Protein 5YJW (pdb70)

Secondary structure (DSSP, 8-state):
----TT-EE--SS-----S-EEEEE-SSHHHHHHHHHS-TTTSEEEEEES-SEEE-GGGGGGTTTTSS-GGGGEEEHHHHHTTSSS-EEEEESEEEEEETTTTEEEEE-TT--EEE-SEEEE----EE--TT-TTHHHH-EE-SSHHHHHHHHHHHHHHHHHHTTS-TT-HHHHHHTEEEEE--SHHHHHHHHHHHHIIIIIIHHH-HHHHHH-EEEEE-SSSSS-TTS-HHHHHHHHHHHHHTT-EEE-SEEEEEE-SSEEEEEEE-TTS-EEEEEEE-SEEEE---EE--HHHHHHHTTSGGGTT--SSEEB-TT-BBTT-SSEEE-GGGEESSS-S-HHHHHHHHHHHHHHHHHHTTSGGGG--TTHHHHHTTPPPP-----EEEEE-STT-EEEEEEETTEEEEEEEEHHHHHHHHHHHHHH-S-HHHHHHHHHHHHHHHHSPPP--TT-

B-factor: mean 24.72, std 12.89, range [8.3, 87.7]

Solvent-accessible surface area: 20800 Å² total; per-residue (Å²): 103,42,23,3,113,65,41,43,100,8,124,92,61,169,55,140,102,142,70,9,62,1,1,0,0,8,4,16,31,6,0,0,1,0,0,88,71,1,41,7,117,69,0,36,3,22,0,3,4,67,42,35,43,4,1,1,54,28,0,4,8,4,0,5,0,11,10,0,58,15,134,0,1,35,7,53,0,53,59,13,0,84,168,23,146,2,11,0,23,2,47,16,0,73,10,41,23,0,5,32,113,126,52,5,0,26,7,126,17,113,58,98,72,76,18,155,6,66,18,0,0,0,12,29,20,2,45,22,26,21,123,72,34,84,14,2,104,111,90,18,35,54,13,59,49,17,67,20,0,49,64,1,11,122,35,0,10,36,7,12,82,100,0,73,148,51,96,114,74,40,108,59,14,178,32,8,0,6,0,0,0,11,1,2,26,42,52,0,0,8,2,0,0,5,5,6,4,9,0,50,64,7,2,100,140,110,57,77,38,3,0,111,37,12,58,0,17,0,0,23,67,87,64,35,0,2,80,92,12,74,141,128,6,1,56,71,0,41,58,24,0,83,126,20,57,3,101,22,19,30,85,3,53,6,33,75,4,68,108,100,74,2,29,2,84,24,118,75,147,99,36,133,114,67,109,77,70,4,65,5,15,2,1,1,4,16,42,28,64,89,11,67,96,14,0,55,42,0,13,158,79,5,101,102,0,97,99,17,169,183,3,0,20,9,27,80,9,2,3,0,91,32,9,107,28,0,1,0,0,11,42,2,14,88,39,59,55,66,84,54,30,48,6,5,59,30,2,0,51,34,0,0,102,2,0,43,82,0,31,136,35,96,72,18,53,196,162,46,24,78,52,2,82,114,61,130,15,160,58,19,145,50,54,56,80,13,24,28,0,11,0,2,50,88,75,0,0,0,5,40,59,44,56,218,173,71,128,58,51,14,36,16,69,132,1,13,117,42,9,59,109,44,12,32,78,79,5,24,16,73,94,3,85,93,64,0,88,113,21,15,74,66,29,79,150,143,89,18,73,29,106,120,65,162

CATH classification: 3.50.50.100

Structure (mmCIF, N/CA/C/O backbone):
data_5YJW
#
_entry.id   5YJW
#
_cell.length_a   116.670
_cell.length_b   128.456
_cell.length_c   86.711
_cell.angle_alpha   90.00
_cell.angle_beta   90.00
_cell.angle_gamma   90.00
#
_symmetry.space_group_name_H-M   'C 2 2 21'
#
loop_
_entity.id
_entity.type
_entity.pdbx_description
1 polymer 'Rotenone-insensitive NADH-ubiquinone oxidoreductase, mitochondrial'
2 non-polymer 'FLAVIN-ADENINE DINUCLEOTIDE'
3 non-polymer 'MAGNESIUM ION'
4 non-polymer 2-{2-[2-(2-{2-[2-(2-ETHOXY-ETHOXY)-ETHOXY]-ETHOXY}-ETHOXY)-ETHOXY]-ETHOXY}-ETHANOL
5 non-polymer 'HEXAETHYLENE GLYCOL'
6 non-polymer GLYCEROL
7 non-polymer 'TETRAETHYLENE GLYCOL'
8 non-polymer DI(HYDROXYETHYL)ETHER
9 non-polymer 'TRIETHYLENE GLYCOL'
10 non-polymer '2-(N-MORPHOLINO)-ETHANESULFONIC ACID'
11 non-polymer 'STIGMATELLIN A'
12 water water
#
loop_
_atom_site.group_PDB
_atom_site.id
_atom_site.type_symbol
_atom_site.label_atom_id
_atom_site.label_alt_id
_atom_site.label_comp_id
_atom_site.label_asym_id
_atom_site.label_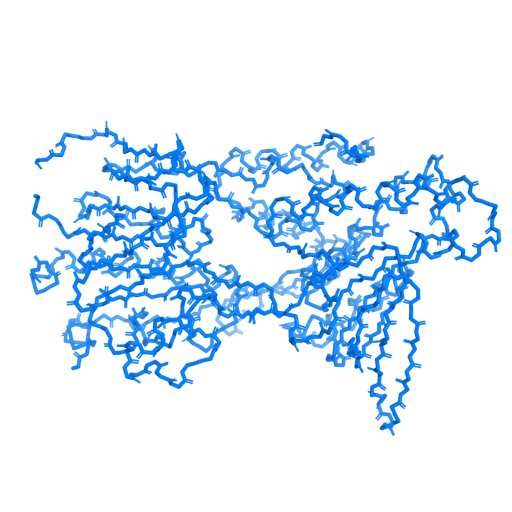entity_id
_atom_site.label_seq_id
_atom_site.pdbx_PDB_ins_code
_atom_site.Cartn_x
_atom_site.Cartn_y
_atom_site.Cartn_z
_atom_site.occupancy
_atom_site.B_iso_or_equiv
_atom_site.auth_seq_id
_atom_site.auth_comp_id
_atom_site.auth_asym_id
_atom_site.auth_atom_id
_atom_site.pdbx_PDB_model_num
ATOM 1 N N A SER A 1 4 ? -27.623 -55.897 13.675 0.50 41.84 33 SER A N 1
ATOM 2 N N B SER A 1 4 ? -27.604 -55.877 13.635 0.50 42.24 33 SER A N 1
ATOM 3 C CA A SER A 1 4 ? -26.675 -56.661 12.817 0.50 41.44 33 SER A CA 1
ATOM 4 C CA B SER A 1 4 ? -26.592 -56.533 12.761 0.50 41.90 33 SER A CA 1
ATOM 5 C C A SER A 1 4 ? -25.422 -57.035 13.603 0.50 41.24 33 SER A C 1
ATOM 6 C C B SER A 1 4 ? -25.423 -57.033 13.597 0.50 41.50 33 SER A C 1
ATOM 7 O O A SER A 1 4 ? -25.304 -56.692 14.781 0.50 42.85 33 SER A O 1
ATOM 8 O O B SER A 1 4 ? -25.372 -56.795 14.805 0.50 43.05 33 SER A O 1
ATOM 13 N N . GLY A 1 5 ? -24.493 -57.730 12.945 1.00 40.51 34 GLY A N 1
ATOM 14 C CA . GLY A 1 5 ? -23.226 -58.151 13.560 1.00 38.19 34 GLY A CA 1
ATOM 15 C C . GLY A 1 5 ? -22.089 -57.188 13.250 1.00 35.30 34 GLY A C 1
ATOM 16 O O . GLY A 1 5 ? -21.023 -57.610 12.790 1.00 37.42 34 GLY A O 1
ATOM 17 N N . ALA A 1 6 ? -22.315 -55.898 13.499 1.00 30.50 35 ALA A N 1
ATOM 18 C CA . ALA A 1 6 ? -21.296 -54.864 13.314 1.00 26.96 35 ALA A CA 1
ATOM 19 C C . ALA A 1 6 ? -20.521 -54.669 14.614 1.00 24.43 35 ALA A C 1
ATOM 20 O O . ALA A 1 6 ? -20.953 -55.109 15.682 1.00 23.85 35 ALA A O 1
ATOM 22 N N . GLY A 1 7 ? -19.375 -54.004 14.513 1.00 21.64 36 GLY A N 1
ATOM 23 C CA . GLY A 1 7 ? -18.469 -53.833 15.640 1.00 20.25 36 GLY A CA 1
ATOM 24 C C . GLY A 1 7 ? -18.954 -52.866 16.713 1.00 19.05 36 GLY A C 1
ATOM 25 O O . GLY A 1 7 ? -19.953 -52.165 16.525 1.00 17.73 36 GLY A O 1
ATOM 26 N N . PRO A 1 8 ? -18.231 -52.811 17.845 1.00 18.06 37 PRO A N 1
ATOM 27 C CA . PRO A 1 8 ? -18.666 -52.059 19.022 1.00 17.84 37 PRO A CA 1
ATOM 28 C C . PRO A 1 8 ? -18.599 -50.531 18.923 1.00 17.19 37 PRO A C 1
ATOM 29 O O . PRO A 1 8 ? -19.118 -49.866 19.811 1.00 17.75 37 PRO A O 1
ATOM 33 N N . THR A 1 9 ? -17.964 -49.978 17.886 1.00 16.33 38 THR A N 1
ATOM 34 C CA . THR A 1 9 ? -17.969 -48.526 17.663 1.00 15.85 38 THR A CA 1
ATOM 35 C C . THR A 1 9 ? -19.133 -48.074 16.772 1.00 15.26 38 THR A C 1
ATOM 36 O O . THR A 1 9 ? -19.248 -46.884 16.456 1.00 14.67 38 THR A O 1
ATOM 40 N N . SER A 1 10 ? -19.995 -49.014 16.374 1.00 14.95 39 SER A N 1
ATOM 41 C CA . SER A 1 10 ? -21.189 -48.701 15.591 1.00 15.13 39 SER A CA 1
ATOM 42 C C . SER A 1 10 ? -22.115 -47.762 16.360 1.00 15.55 39 SER A C 1
ATOM 43 O O . SER A 1 10 ? -22.110 -47.748 17.595 1.00 15.63 39 SER A O 1
ATOM 46 N N . PHE A 1 11 ? -22.882 -46.958 15.630 1.00 15.75 40 PHE A N 1
ATOM 47 C CA . PHE A 1 11 ? -23.822 -46.030 16.257 1.00 16.10 40 PHE A CA 1
ATOM 48 C C . PHE A 1 11 ? -24.949 -45.617 15.344 1.00 16.80 40 PHE A C 1
ATOM 49 O O . PHE A 1 11 ? -24.858 -45.755 14.129 1.00 15.97 40 PHE A O 1
ATOM 57 N N . LYS A 1 12 ? -26.006 -45.093 15.956 1.00 18.22 41 LYS A N 1
ATOM 58 C CA . LYS A 1 12 ? -26.981 -44.279 15.251 1.00 20.09 41 LYS A CA 1
ATOM 59 C C . LYS A 1 12 ? -27.186 -43.006 16.057 1.00 21.14 41 LYS A C 1
ATOM 60 O O . LYS A 1 12 ? -27.544 -43.076 17.233 1.00 21.02 41 LYS A O 1
ATOM 66 N N . THR A 1 13 ? -26.959 -41.855 15.426 1.00 22.48 42 THR A N 1
ATOM 67 C CA . THR A 1 13 ? -27.172 -40.569 16.086 1.00 24.48 42 THR A CA 1
ATOM 68 C C . THR A 1 13 ? -28.669 -40.290 16.164 1.00 27.20 42 THR A C 1
ATOM 69 O O . THR A 1 13 ? -29.448 -40.822 15.386 1.00 26.30 42 THR A O 1
ATOM 73 N N . MET A 1 14 ? -29.048 -39.436 17.099 1.00 31.76 43 MET A N 1
ATOM 74 C CA . MET A 1 14 ? -30.443 -39.255 17.489 1.00 36.89 43 MET A CA 1
ATOM 75 C C . MET A 1 14 ? -30.702 -37.766 17.679 1.00 38.88 43 MET A C 1
ATOM 76 O O . MET A 1 14 ? -30.969 -37.290 18.784 1.00 40.00 43 MET A O 1
ATOM 81 N N . LYS A 1 15 ? -30.584 -37.042 16.568 1.00 41.86 44 LYS A N 1
ATOM 82 C CA . LYS A 1 15 ? -30.936 -35.625 16.492 1.00 44.03 44 LYS A CA 1
ATOM 83 C C . LYS A 1 15 ? -32.447 -35.451 16.394 1.00 46.20 44 LYS A C 1
ATOM 84 O O . LYS A 1 15 ? -32.998 -34.491 16.932 1.00 46.19 44 LYS A O 1
ATOM 90 N N . VAL A 1 16 ? -33.097 -36.372 15.683 1.00 48.27 45 VAL A N 1
ATOM 91 C CA . VAL A 1 16 ? -34.549 -36.378 15.512 1.00 51.08 45 VAL A CA 1
ATOM 92 C C . VAL A 1 16 ? -35.094 -37.767 15.826 1.00 53.84 45 VAL A C 1
ATOM 93 O O . VAL A 1 16 ? -34.327 -38.715 16.024 1.00 53.85 45 VAL A O 1
ATOM 97 N N . ILE A 1 17 ? -36.420 -37.877 15.854 1.00 57.59 46 ILE A N 1
ATOM 98 C CA . ILE A 1 17 ? -37.102 -39.150 16.081 1.00 59.92 46 ILE A CA 1
ATOM 99 C C . ILE A 1 17 ? -37.487 -39.689 14.698 1.00 60.87 46 ILE A C 1
ATOM 100 O O . ILE A 1 17 ? -38.366 -39.126 14.037 1.00 61.60 46 ILE A O 1
ATOM 105 N N A ASP A 1 18 ? -36.820 -40.760 14.264 0.50 61.05 47 ASP A N 1
ATOM 106 N N B ASP A 1 18 ? -36.825 -40.763 14.269 0.50 61.85 47 ASP A N 1
ATOM 107 C CA A ASP A 1 18 ? -37.061 -41.354 12.946 0.50 61.28 47 ASP A CA 1
ATOM 108 C CA B ASP A 1 18 ? -37.059 -41.354 12.951 0.50 62.57 47 ASP A CA 1
ATOM 109 C C A ASP A 1 18 ? -38.419 -42.073 12.895 0.50 62.43 47 ASP A C 1
ATOM 110 C C B ASP A 1 18 ? -38.416 -42.078 12.893 0.50 63.19 47 ASP A C 1
ATOM 111 O O A ASP A 1 18 ? -38.672 -42.948 13.725 0.50 63.23 47 ASP A O 1
ATOM 112 O O B ASP A 1 18 ? -38.667 -42.960 13.716 0.50 63.92 47 ASP A O 1
ATOM 121 N N . PRO A 1 19 ? -39.297 -41.696 11.936 1.00 63.34 48 PRO A N 1
ATOM 122 C CA . PRO A 1 19 ? -40.611 -42.365 11.762 1.00 63.17 48 PRO A CA 1
ATOM 123 C C . PRO A 1 19 ? -40.558 -43.881 11.538 1.00 62.61 48 PRO A C 1
ATOM 124 O O . PRO A 1 19 ? -39.697 -44.365 10.807 1.00 62.38 48 PRO A O 1
ATOM 128 N N . SER A 1 22 ? -40.010 -45.229 6.478 1.00 45.66 51 SER A N 1
ATOM 129 C CA . SER A 1 22 ? -39.667 -43.849 6.146 1.00 44.18 51 SER A CA 1
ATOM 130 C C . SER A 1 22 ? -39.934 -43.530 4.678 1.00 43.43 51 SER A C 1
ATOM 131 O O . SER A 1 22 ? -40.000 -44.421 3.829 1.00 43.40 51 SER A O 1
ATOM 134 N N . ASP A 1 23 ? -40.071 -42.236 4.407 1.00 41.99 52 ASP A N 1
ATOM 135 C CA . ASP A 1 23 ? -40.338 -41.711 3.067 1.00 41.31 52 ASP A CA 1
ATOM 136 C C . ASP A 1 23 ? -39.048 -41.489 2.251 1.00 38.45 52 ASP A C 1
ATOM 137 O O . ASP A 1 23 ? -39.069 -41.499 1.016 1.00 39.62 52 ASP A O 1
ATOM 142 N N . LYS A 1 24 ? -37.929 -41.310 2.946 1.00 34.50 53 LYS A N 1
ATOM 143 C CA . LYS A 1 24 ? -36.697 -40.828 2.330 1.00 31.92 53 LYS A CA 1
ATOM 144 C C . LYS A 1 24 ? -35.876 -41.990 1.771 1.00 28.30 53 LYS A C 1
ATOM 145 O O . LYS A 1 24 ? -35.856 -43.072 2.365 1.00 27.04 53 LYS A O 1
ATOM 151 N N . PRO A 1 25 ? -35.182 -41.775 0.637 1.00 25.27 54 PRO A N 1
ATOM 152 C CA . PRO A 1 25 ? -34.305 -42.848 0.167 1.00 23.59 54 PRO A CA 1
ATOM 153 C C . PRO A 1 25 ? -33.172 -43.142 1.151 1.00 21.76 54 PRO A C 1
ATOM 154 O O . PRO A 1 25 ? -32.668 -42.235 1.814 1.00 20.35 54 PRO A O 1
ATOM 158 N N . ASN A 1 26 ? -32.820 -44.418 1.248 1.00 20.48 55 ASN A N 1
ATOM 159 C CA . ASN A 1 26 ? -31.728 -44.878 2.080 1.00 19.95 55 ASN A CA 1
ATOM 160 C C . ASN A 1 26 ? -30.431 -44.763 1.290 1.00 18.47 55 ASN A C 1
ATOM 161 O O . ASN A 1 26 ? -30.247 -45.445 0.277 1.00 17.92 55 ASN A O 1
ATOM 166 N N . VAL A 1 27 ? -29.559 -43.869 1.745 1.00 16.91 56 VAL A N 1
ATOM 167 C CA . VAL A 1 27 ? -28.262 -43.628 1.113 1.00 15.71 56 VAL A CA 1
ATOM 168 C C . VAL A 1 27 ? -27.201 -44.311 1.963 1.00 14.83 56 VAL A C 1
ATOM 169 O O . VAL A 1 27 ? -27.043 -43.986 3.137 1.00 15.00 56 VAL A O 1
ATOM 173 N N . LEU A 1 28 ? -26.494 -45.270 1.367 1.00 13.98 57 LEU A N 1
ATOM 174 C CA . LEU A 1 28 ? -25.487 -46.059 2.066 1.00 13.31 57 LEU A CA 1
ATOM 175 C C . LEU A 1 28 ? -24.116 -45.696 1.514 1.00 12.86 57 LEU A C 1
ATOM 176 O O . LEU A 1 28 ? -23.888 -45.795 0.312 1.00 12.73 57 LEU A O 1
ATOM 181 N N . ILE A 1 29 ? -23.219 -45.273 2.401 1.00 12.26 58 ILE A N 1
ATOM 182 C CA . ILE A 1 29 ? -21.863 -44.874 2.044 1.00 12.15 58 ILE A CA 1
ATOM 183 C C . ILE A 1 29 ? -20.911 -45.983 2.480 1.00 11.91 58 ILE A C 1
ATOM 184 O O . ILE A 1 29 ? -20.972 -46.421 3.625 1.00 11.83 58 ILE A O 1
ATOM 189 N N . LEU A 1 30 ? -20.031 -46.420 1.580 1.00 11.81 59 LEU A N 1
ATOM 190 C CA . LEU A 1 30 ? -18.970 -47.368 1.938 1.00 11.89 59 LEU A CA 1
ATOM 191 C C . LEU A 1 30 ? -17.662 -46.616 2.112 1.00 11.67 59 LEU A C 1
ATOM 192 O O . LEU A 1 30 ? -17.217 -45.931 1.190 1.00 11.58 59 LEU A O 1
ATOM 197 N N . GLY A 1 31 ? -17.063 -46.733 3.297 1.00 11.59 60 GLY A N 1
ATOM 198 C CA . GLY A 1 31 ? -15.809 -46.063 3.618 1.00 11.73 60 GLY A CA 1
ATOM 199 C C . GLY A 1 31 ? -15.945 -44.957 4.648 1.00 11.53 60 GLY A C 1
ATOM 200 O O . GLY A 1 31 ? -17.053 -44.512 4.955 1.00 11.33 60 GLY A O 1
ATOM 201 N N . SER A 1 32 ? -14.803 -44.549 5.202 1.00 11.73 61 SER A N 1
ATOM 202 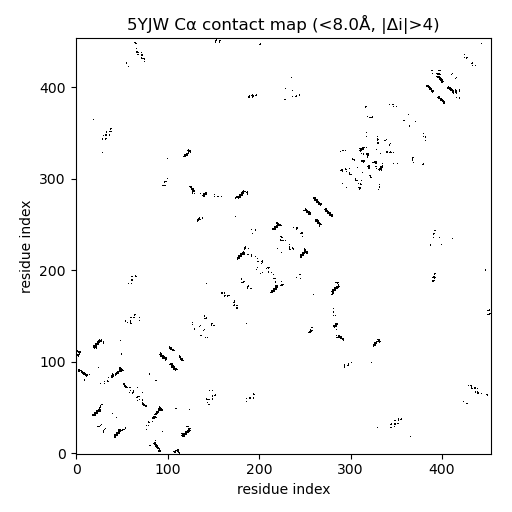C CA . SER A 1 32 ? -14.700 -43.420 6.141 1.00 11.78 61 SER A CA 1
ATOM 203 C C . SER A 1 32 ? -13.423 -42.596 5.892 1.00 11.76 61 SER A C 1
ATOM 204 O O . SER A 1 32 ? -12.756 -42.133 6.820 1.00 11.68 61 SER A O 1
ATOM 207 N N . GLY A 1 33 ? -13.122 -42.399 4.615 1.00 11.98 62 GLY A N 1
ATOM 208 C CA . GLY A 1 33 ? -11.946 -41.669 4.161 1.00 11.95 62 GLY A CA 1
ATOM 209 C C . GLY A 1 33 ? -12.327 -40.401 3.430 1.00 11.91 62 GLY A C 1
ATOM 210 O O . GLY A 1 33 ? -13.380 -39.829 3.678 1.00 11.76 62 GLY A O 1
ATOM 211 N N . TRP A 1 34 ? -11.459 -39.965 2.521 1.00 11.94 63 TRP A N 1
ATOM 212 C CA . TRP A 1 34 ? -11.654 -38.694 1.823 1.00 11.99 63 TRP A CA 1
ATOM 213 C C . TRP A 1 34 ? -13.002 -38.582 1.102 1.00 11.72 63 TRP A C 1
ATOM 214 O O . TRP A 1 34 ? -13.707 -37.587 1.262 1.00 11.64 63 TRP A O 1
ATOM 225 N N . GLY A 1 35 ? -13.366 -39.598 0.331 1.00 11.57 64 GLY A N 1
ATOM 226 C CA . GLY A 1 35 ? -14.633 -39.573 -0.404 1.00 11.52 64 GLY A CA 1
ATOM 227 C C . GLY A 1 35 ? -15.845 -39.631 0.504 1.00 11.41 64 GLY A C 1
ATOM 228 O O . GLY A 1 35 ? -16.750 -38.803 0.407 1.00 11.45 64 GLY A O 1
ATOM 229 N N . ALA A 1 36 ? -15.847 -40.604 1.406 1.00 11.23 65 ALA A N 1
ATOM 230 C CA . ALA A 1 36 ? -16.982 -40.861 2.284 1.00 11.17 65 ALA A CA 1
ATOM 231 C C . ALA A 1 36 ? -17.259 -39.709 3.239 1.00 11.46 65 ALA A C 1
ATOM 232 O O . ALA A 1 36 ? -18.417 -39.324 3.427 1.00 11.30 65 ALA A O 1
ATOM 234 N N . ILE A 1 37 ? -16.205 -39.170 3.845 1.00 11.75 66 ILE A N 1
ATOM 235 C CA . ILE A 1 37 ? -16.362 -38.125 4.856 1.00 12.32 66 ILE A CA 1
ATOM 236 C C . ILE A 1 37 ? -16.637 -36.769 4.205 1.00 12.50 66 ILE A C 1
ATOM 237 O O . ILE A 1 37 ? -17.443 -35.994 4.722 1.00 12.53 66 ILE A O 1
ATOM 242 N N . SER A 1 38 ? -15.994 -36.483 3.074 1.00 13.09 67 SER A N 1
ATOM 243 C CA . SER A 1 38 ? -16.319 -35.276 2.305 1.00 13.44 67 SER A CA 1
ATOM 244 C C . SER A 1 38 ? -17.779 -35.313 1.850 1.00 13.85 67 SER A C 1
ATOM 245 O O . SER A 1 38 ? -18.467 -34.300 1.912 1.00 13.81 67 SER A O 1
ATOM 248 N N . PHE A 1 39 ? -18.247 -36.486 1.422 1.00 13.99 68 PHE A N 1
ATOM 249 C CA . PHE A 1 39 ? -19.639 -36.671 1.037 1.00 14.49 68 PHE A CA 1
ATOM 250 C C . PHE A 1 39 ? -20.564 -36.484 2.238 1.00 14.98 68 PHE A C 1
ATOM 251 O O . PHE A 1 39 ? -21.553 -35.741 2.153 1.00 14.95 68 PHE A O 1
ATOM 259 N N . LEU A 1 40 ? -20.222 -37.127 3.355 1.00 15.21 69 LEU A N 1
ATOM 260 C CA . LEU A 1 40 ? -20.969 -36.962 4.609 1.00 15.89 69 LEU A CA 1
ATOM 261 C C . LEU A 1 40 ? -21.089 -35.495 5.026 1.00 16.78 69 LEU A C 1
ATOM 262 O O . LEU A 1 40 ? -22.153 -35.067 5.463 1.00 16.51 69 LEU A O 1
ATOM 267 N N . LYS A 1 41 ? -20.005 -34.734 4.901 1.00 17.76 70 LYS A N 1
ATOM 268 C CA . LYS A 1 41 ? -20.023 -33.315 5.277 1.00 19.43 70 LYS A CA 1
ATOM 269 C C . LYS A 1 41 ? -21.048 -32.500 4.470 1.00 19.72 70 LYS A C 1
ATOM 270 O O . LYS A 1 41 ? -21.663 -31.584 5.009 1.00 19.50 70 LYS A O 1
ATOM 276 N N . HIS A 1 42 ? -21.259 -32.871 3.208 1.00 19.76 71 HIS A N 1
ATOM 277 C CA . HIS A 1 42 ? -22.126 -32.117 2.301 1.00 20.51 71 HIS A CA 1
ATOM 278 C C . HIS A 1 42 ? -23.528 -32.703 2.085 1.00 19.55 71 HIS A C 1
ATOM 279 O O . HIS A 1 42 ? -24.417 -31.972 1.663 1.00 19.95 71 HIS A O 1
ATOM 286 N N . ILE A 1 43 ? -23.734 -33.992 2.371 1.00 18.44 72 ILE A N 1
ATOM 287 C CA . ILE A 1 43 ? -25.038 -34.641 2.144 1.00 17.90 72 ILE A CA 1
ATOM 288 C C . ILE A 1 43 ? -26.090 -34.102 3.118 1.00 17.84 72 ILE A C 1
ATOM 289 O O . ILE A 1 43 ? -25.801 -33.870 4.294 1.00 17.25 72 ILE A O 1
ATOM 294 N N . ASP A 1 44 ? -27.303 -33.885 2.613 1.00 17.55 73 ASP A N 1
ATOM 295 C CA . ASP A 1 44 ? -28.415 -33.450 3.452 1.00 18.10 73 ASP A CA 1
ATOM 296 C C . ASP A 1 44 ? -29.067 -34.669 4.111 1.00 17.79 73 ASP A C 1
ATOM 297 O O . ASP A 1 44 ? -29.792 -35.436 3.460 1.00 17.47 73 ASP A O 1
ATOM 302 N N . THR A 1 45 ? -28.825 -34.814 5.414 1.00 18.16 74 THR A N 1
ATOM 303 C CA . THR A 1 45 ? -29.324 -35.950 6.190 1.00 18.61 74 THR A CA 1
ATOM 304 C C . THR A 1 45 ? -30.804 -35.833 6.578 1.00 19.67 74 THR A C 1
ATOM 305 O O . THR A 1 45 ? -31.344 -36.752 7.183 1.00 19.44 74 THR A O 1
ATOM 309 N N . LYS A 1 46 ? -31.450 -34.712 6.247 1.00 21.09 75 LYS A N 1
ATOM 310 C CA . LYS A 1 46 ? -32.914 -34.598 6.341 1.00 22.07 75 LYS A CA 1
ATOM 311 C C . LYS A 1 46 ? -33.621 -35.019 5.051 1.00 20.90 75 LYS A C 1
ATOM 312 O O . LYS A 1 46 ? -34.761 -35.478 5.098 1.00 20.81 75 LYS A O 1
ATOM 318 N N . LYS A 1 47 ? -32.957 -34.866 3.908 1.00 19.95 76 LYS A N 1
ATOM 319 C CA . LYS A 1 47 ? -33.486 -35.363 2.635 1.00 19.61 76 LYS A CA 1
ATOM 320 C C . LYS A 1 47 ? -33.327 -36.873 2.476 1.00 18.69 76 LYS A C 1
ATOM 321 O O . LYS A 1 47 ? -34.093 -37.493 1.736 1.00 18.08 76 LYS A O 1
ATOM 327 N N . TYR A 1 48 ? -32.314 -37.447 3.132 1.00 17.64 77 TYR A N 1
ATOM 328 C CA . TYR A 1 48 ? -31.956 -38.863 2.974 1.00 17.52 77 TYR A CA 1
ATOM 329 C C . TYR A 1 48 ? -31.649 -39.509 4.316 1.00 17.16 77 TYR A C 1
ATOM 330 O O . TYR A 1 48 ? -31.177 -38.843 5.234 1.00 16.80 77 TYR A O 1
ATOM 339 N N . ASN A 1 49 ? -31.926 -40.805 4.420 1.00 17.56 78 ASN A N 1
ATOM 340 C CA . ASN A 1 49 ? -31.499 -41.599 5.570 1.00 17.99 78 ASN A CA 1
ATOM 341 C C . ASN A 1 49 ? -30.094 -42.100 5.261 1.00 16.85 78 ASN A C 1
ATOM 342 O O . ASN A 1 49 ? -29.913 -42.936 4.378 1.00 16.42 78 ASN A O 1
ATOM 347 N N . VAL A 1 50 ? -29.106 -41.561 5.968 1.00 15.82 79 VAL A N 1
ATOM 348 C CA . VAL A 1 50 ? -27.702 -41.771 5.631 1.00 15.07 79 VAL A CA 1
ATOM 349 C C . VAL A 1 50 ? -27.085 -42.806 6.575 1.00 14.53 79 VAL A C 1
ATOM 350 O O . VAL A 1 50 ? -27.145 -42.652 7.791 1.00 14.16 79 VAL A O 1
ATOM 354 N N . SER A 1 51 ? -26.518 -43.862 5.992 1.00 13.90 80 SER A N 1
ATOM 355 C CA . SER A 1 51 ? -25.748 -44.866 6.719 1.00 13.59 80 SER A CA 1
ATOM 356 C C . SER A 1 51 ? -24.340 -44.983 6.139 1.00 13.45 80 SER A C 1
ATOM 357 O O . SER A 1 51 ? -24.115 -44.677 4.969 1.00 12.84 80 SER A O 1
ATOM 360 N N . ILE A 1 52 ? -23.410 -45.434 6.977 1.00 13.28 81 ILE A N 1
ATOM 361 C CA . ILE A 1 52 ? -21.997 -45.603 6.618 1.00 13.25 81 ILE A CA 1
ATOM 362 C C . ILE A 1 52 ? -21.539 -46.992 7.053 1.00 12.75 81 ILE A C 1
ATOM 363 O O . ILE A 1 52 ? -21.801 -47.392 8.186 1.00 12.84 81 ILE A O 1
ATOM 368 N N . ILE A 1 53 ? -20.871 -47.715 6.157 1.00 12.21 82 ILE A N 1
ATOM 369 C CA . ILE A 1 53 ? -20.190 -48.970 6.482 1.00 11.93 82 ILE A CA 1
ATOM 370 C C . ILE A 1 53 ? -18.691 -48.757 6.300 1.00 11.71 82 ILE A C 1
ATOM 371 O O . ILE A 1 53 ? -18.245 -48.436 5.208 1.00 11.70 82 ILE A O 1
ATOM 376 N N . SER A 1 54 ? -17.919 -48.952 7.365 1.00 11.61 83 SER A N 1
ATOM 377 C CA . SER A 1 54 ? -16.462 -48.881 7.287 1.00 11.50 83 SER A CA 1
ATOM 378 C C . SER A 1 54 ? -15.829 -49.604 8.469 1.00 11.65 83 SER A C 1
ATOM 379 O O . SER A 1 54 ? -16.330 -49.492 9.590 1.00 11.25 83 SER A O 1
ATOM 382 N N . PRO A 1 55 ? -14.718 -50.336 8.233 1.00 11.81 84 PRO A N 1
ATOM 383 C CA . PRO A 1 55 ? -14.042 -50.972 9.364 1.00 11.86 84 PRO A CA 1
ATOM 384 C C . PRO A 1 55 ? -13.252 -49.999 10.244 1.00 11.83 84 PRO A C 1
ATOM 385 O O . PRO A 1 55 ? -12.820 -50.388 11.324 1.00 11.98 84 PRO A O 1
ATOM 389 N N . ARG A 1 56 ? -13.065 -48.759 9.782 1.00 11.65 85 ARG A N 1
ATOM 390 C CA . ARG A 1 56 ? -12.270 -47.755 10.473 1.00 11.54 85 ARG A CA 1
ATOM 391 C C . ARG A 1 56 ? -13.197 -46.669 11.022 1.00 11.58 85 ARG A C 1
ATOM 392 O O . ARG A 1 56 ? -13.854 -45.970 10.254 1.00 11.68 85 ARG A O 1
ATOM 400 N N . SER A 1 57 ? -13.234 -46.511 12.344 1.00 11.48 86 SER A N 1
ATOM 401 C CA . SER A 1 57 ? -14.194 -45.608 13.003 1.00 11.56 86 SER A CA 1
ATOM 402 C C . SER A 1 57 ? -13.772 -44.133 13.023 1.00 11.53 86 SER A C 1
ATOM 403 O O . SER A 1 57 ? -14.377 -43.327 13.738 1.00 11.75 86 SER A O 1
ATOM 406 N N . TYR A 1 58 ? -12.754 -43.781 12.241 1.00 11.41 87 TYR A N 1
ATOM 407 C CA . TYR A 1 58 ? -12.229 -42.425 12.179 1.00 11.41 87 TYR A CA 1
ATOM 408 C C . TYR A 1 58 ? -11.783 -42.066 10.760 1.00 11.25 87 TYR A C 1
ATOM 409 O O . TYR A 1 58 ? -11.515 -42.945 9.940 1.00 11.16 87 TYR A O 1
ATOM 418 N N . PHE A 1 59 ? -11.726 -40.764 10.498 1.00 11.33 88 PHE A N 1
ATOM 419 C CA . PHE A 1 59 ? -11.142 -40.206 9.286 1.00 11.28 88 PHE A CA 1
ATOM 420 C C . PHE A 1 59 ? -9.630 -40.071 9.470 1.00 11.16 88 PHE A C 1
ATOM 421 O O . PHE A 1 59 ? -9.176 -39.707 10.553 1.00 11.12 88 PHE A O 1
ATOM 429 N N . LEU A 1 60 ? -8.868 -40.353 8.415 1.00 11.05 89 LEU A N 1
ATOM 430 C CA . LEU A 1 60 ? -7.416 -40.183 8.412 1.00 11.12 89 LEU A CA 1
ATOM 431 C C . LEU A 1 60 ? -7.023 -39.076 7.437 1.00 11.22 89 LEU A C 1
ATOM 432 O O . LEU A 1 60 ? -7.313 -39.167 6.244 1.00 11.31 89 LEU A O 1
ATOM 437 N N . PHE A 1 61 ? -6.343 -38.050 7.944 1.00 11.45 90 PHE A N 1
ATOM 438 C CA . PHE A 1 61 ? -5.775 -37.011 7.093 1.00 11.83 90 PHE A CA 1
ATOM 439 C C . PHE A 1 61 ? -4.492 -37.559 6.471 1.00 11.88 90 PHE A C 1
ATOM 440 O O . PHE A 1 61 ? -3.381 -37.332 6.966 1.00 11.87 90 PHE A O 1
ATOM 448 N N . THR A 1 62 ? -4.669 -38.275 5.365 1.00 12.04 91 THR A N 1
ATOM 449 C CA . THR A 1 62 ? -3.584 -39.019 4.718 1.00 12.12 91 THR A CA 1
ATOM 450 C C . THR A 1 62 ? -2.349 -38.191 4.339 1.00 12.22 91 THR A C 1
ATOM 451 O O . THR A 1 62 ? -1.233 -38.707 4.452 1.00 11.91 91 THR A O 1
ATOM 455 N N . PRO A 1 63 ? -2.523 -36.914 3.919 1.00 12.39 92 PRO A N 1
ATOM 456 C CA . PRO A 1 63 ? -1.312 -36.177 3.513 1.00 12.62 92 PRO A CA 1
ATOM 457 C C . PRO A 1 63 ? -0.240 -35.972 4.589 1.00 12.57 92 PRO A C 1
ATOM 458 O O . PRO A 1 63 ? 0.917 -35.717 4.244 1.00 12.84 92 PRO A O 1
ATOM 462 N N . LEU A 1 64 ? -0.611 -36.082 5.864 1.00 12.48 93 LEU A N 1
ATOM 463 C CA . LEU A 1 64 ? 0.355 -36.043 6.968 1.00 12.59 93 LEU A CA 1
ATOM 464 C C . LEU A 1 64 ? 0.714 -37.410 7.573 1.00 12.44 93 LEU A C 1
ATOM 465 O O . LEU A 1 64 ? 1.477 -37.461 8.537 1.00 12.42 93 LEU A O 1
ATOM 470 N N . LEU A 1 65 ? 0.220 -38.513 7.004 1.00 12.34 94 LEU A N 1
ATOM 471 C CA . LEU A 1 65 ? 0.604 -39.840 7.492 1.00 12.27 94 LEU A CA 1
ATOM 472 C C . LEU A 1 65 ? 2.119 -40.095 7.413 1.00 12.30 94 LEU A C 1
ATOM 473 O O . LEU A 1 65 ? 2.665 -40.657 8.347 1.00 12.08 94 LEU A O 1
ATOM 478 N N . PRO A 1 66 ? 2.804 -39.668 6.323 1.00 12.53 95 PRO A N 1
ATOM 479 C CA . PRO A 1 66 ? 4.271 -39.857 6.290 1.00 12.74 95 PRO A CA 1
ATOM 480 C C . PRO A 1 66 ? 5.060 -39.152 7.407 1.00 12.97 95 PRO A C 1
ATOM 481 O O . PRO A 1 66 ? 6.191 -39.547 7.681 1.00 12.70 95 PRO A O 1
ATOM 485 N N . SER A 1 67 ? 4.476 -38.113 8.011 1.00 13.35 96 SER A N 1
ATOM 486 C CA . SER A 1 67 ? 5.050 -37.413 9.172 1.00 13.83 96 SER A CA 1
ATOM 487 C C . SER A 1 67 ? 4.886 -38.156 10.504 1.00 13.58 96 SER A C 1
ATOM 488 O O . SER A 1 67 ? 5.590 -37.850 11.468 1.00 14.10 96 SER A O 1
ATOM 491 N N . ALA A 1 68 ? 3.955 -39.105 10.567 1.00 13.27 97 ALA A N 1
ATOM 492 C CA . ALA A 1 68 ? 3.610 -39.772 11.828 1.00 12.88 97 ALA A CA 1
ATOM 493 C C . ALA A 1 68 ? 4.628 -40.784 12.349 1.00 12.59 97 ALA A C 1
ATOM 494 O O . ALA A 1 68 ? 4.830 -40.836 13.555 1.00 12.45 97 ALA A O 1
ATOM 496 N N . PRO A 1 69 ? 5.246 -41.613 11.473 1.00 12.47 98 PRO A N 1
ATOM 497 C CA . PRO A 1 69 ? 6.156 -42.637 12.014 1.00 12.54 98 PRO A CA 1
ATOM 498 C C . PRO A 1 69 ? 7.287 -42.080 12.874 1.00 12.73 98 PRO A C 1
ATOM 499 O O . PRO A 1 69 ? 7.644 -42.691 13.875 1.00 13.14 98 PRO A O 1
ATOM 503 N N . VAL A 1 70 ? 7.814 -40.919 12.492 1.00 12.84 99 VAL A N 1
ATOM 504 C CA . VAL A 1 70 ? 8.927 -40.289 13.208 1.00 12.80 99 VAL A CA 1
ATOM 505 C C . VAL A 1 70 ? 8.508 -39.238 14.252 1.00 13.05 99 VAL A C 1
ATOM 506 O O . VAL A 1 70 ? 9.371 -38.647 14.913 1.00 12.90 99 VAL A O 1
ATOM 510 N N . GLY A 1 71 ? 7.203 -39.008 14.404 1.00 12.80 100 GLY A N 1
ATOM 511 C CA . GLY A 1 71 ? 6.696 -38.073 15.400 1.00 13.14 100 GLY A CA 1
ATOM 512 C C . GLY A 1 71 ? 6.806 -36.605 15.029 1.00 13.27 100 GLY A C 1
ATOM 513 O O . GLY A 1 71 ? 6.783 -35.745 15.907 1.00 13.30 100 GLY A O 1
ATOM 514 N N . THR A 1 72 ? 6.903 -36.304 13.736 1.00 13.39 101 THR A N 1
ATOM 515 C CA . THR A 1 72 ? 6.778 -34.917 13.276 1.00 13.61 101 THR A CA 1
ATOM 516 C C . THR A 1 72 ? 5.377 -34.430 13.640 1.00 13.66 101 THR A C 1
ATOM 517 O O . THR A 1 72 ? 5.206 -33.319 14.138 1.00 13.78 101 THR A O 1
ATOM 521 N N . VAL A 1 73 ? 4.393 -35.291 13.402 1.00 13.37 102 VAL A N 1
ATOM 522 C CA . VAL A 1 73 ? 3.068 -35.181 14.025 1.00 13.78 102 VAL A CA 1
ATOM 523 C C . VAL A 1 73 ? 2.798 -36.480 14.771 1.00 13.75 102 VAL A C 1
ATOM 524 O O . VAL A 1 73 ? 3.414 -37.511 14.470 1.00 13.84 102 VAL A O 1
ATOM 528 N N . ASP A 1 74 ? 1.877 -36.425 15.729 1.00 13.41 103 ASP A N 1
ATOM 529 C CA . ASP A 1 74 ? 1.440 -37.611 16.455 1.00 13.52 103 ASP A CA 1
ATOM 530 C C . ASP A 1 74 ? 0.305 -38.288 15.677 1.00 12.79 103 ASP A C 1
ATOM 531 O O . ASP A 1 74 ? -0.440 -37.620 14.970 1.00 12.36 103 ASP A O 1
ATOM 536 N N . GLU A 1 75 ? 0.163 -39.604 15.836 1.00 12.29 104 GLU A N 1
ATOM 537 C CA . GLU A 1 75 ? -0.923 -40.349 15.185 1.00 12.03 104 GLU A CA 1
ATOM 538 C C . GLU A 1 75 ? -2.309 -39.802 15.559 1.00 11.81 104 GLU A C 1
ATOM 539 O O . GLU A 1 75 ? -3.181 -39.695 14.698 1.00 11.33 104 GLU A O 1
ATOM 545 N N . LYS A 1 76 ? -2.509 -39.445 16.832 1.00 11.77 105 LYS A N 1
ATOM 546 C CA . LYS A 1 76 ? -3.797 -38.889 17.275 1.00 11.97 105 LYS A CA 1
ATOM 547 C C . LYS A 1 76 ? -4.166 -37.587 16.562 1.00 11.83 105 LYS A C 1
ATOM 548 O O . LYS A 1 76 ? -5.352 -37.285 16.391 1.00 11.53 105 LYS A O 1
ATOM 554 N N . SER A 1 77 ? -3.146 -36.821 16.168 1.00 11.75 106 SER A N 1
ATOM 555 C CA . SER A 1 77 ? -3.333 -35.497 15.588 1.00 11.86 106 SER A CA 1
ATOM 556 C C . SER A 1 77 ? -3.962 -35.506 14.202 1.00 11.77 106 SER A C 1
ATOM 557 O O . SER A 1 77 ? -4.602 -34.532 13.822 1.00 12.13 106 SER A O 1
ATOM 560 N N . ILE A 1 78 ? -3.799 -36.600 13.462 1.00 11.70 107 ILE A N 1
ATOM 561 C CA . ILE A 1 78 ? -4.226 -36.653 12.062 1.00 11.69 107 ILE A CA 1
ATOM 562 C C . ILE A 1 78 ? -5.461 -37.526 11.850 1.00 11.72 107 ILE A C 1
ATOM 563 O O . ILE A 1 78 ? -5.861 -37.767 10.711 1.00 11.52 107 ILE A O 1
ATOM 568 N N . ILE A 1 79 ? -6.082 -37.963 12.947 1.00 11.88 108 ILE A N 1
ATOM 569 C CA . ILE A 1 79 ? -7.321 -38.723 12.886 1.00 12.31 108 ILE A CA 1
ATOM 570 C C . ILE A 1 79 ? -8.449 -37.968 13.586 1.00 12.46 108 ILE A C 1
ATOM 571 O O . ILE A 1 79 ? -8.199 -37.137 14.463 1.00 12.56 108 ILE A O 1
ATOM 576 N N . GLU A 1 80 ? -9.679 -38.263 13.178 1.00 12.41 109 GLU A N 1
ATOM 577 C CA . GLU A 1 80 ? -10.873 -37.689 13.790 1.00 12.60 109 GLU A CA 1
ATOM 578 C C . GLU A 1 80 ? -11.997 -38.732 13.743 1.00 12.37 109 GLU A C 1
ATOM 579 O O . GLU A 1 80 ? -12.374 -39.172 12.658 1.00 11.78 109 GLU A O 1
ATOM 585 N N . PRO A 1 81 ? -12.538 -39.131 14.914 1.00 12.48 110 PRO A N 1
ATOM 586 C CA . PRO A 1 81 ? -13.652 -40.092 14.934 1.00 12.68 110 PRO A CA 1
ATOM 587 C C . PRO A 1 81 ? -14.840 -39.668 14.063 1.00 12.96 110 PRO A C 1
ATOM 588 O O . PRO A 1 81 ? -15.218 -38.484 14.066 1.00 13.07 110 PRO A O 1
ATOM 592 N N . ILE A 1 82 ? -15.402 -40.629 13.333 1.00 13.40 111 ILE A N 1
ATOM 593 C CA . ILE A 1 82 ? -16.535 -40.395 12.422 1.00 14.37 111 ILE A CA 1
ATOM 594 C C . ILE A 1 82 ? -17.706 -39.770 13.166 1.00 14.03 111 ILE A C 1
ATOM 595 O O . ILE A 1 82 ? -18.385 -38.894 12.621 1.00 14.02 111 ILE A O 1
ATOM 600 N N . VAL A 1 83 ? -17.946 -40.235 14.393 1.00 13.96 112 VAL A N 1
ATOM 601 C CA . VAL A 1 83 ? -19.077 -39.745 15.192 1.00 14.38 112 VAL A CA 1
ATOM 602 C C . VAL A 1 83 ? -19.099 -38.215 15.322 1.00 14.44 112 VAL A C 1
ATOM 603 O O . VAL A 1 83 ? -20.174 -37.611 15.345 1.00 14.14 112 VAL A O 1
ATOM 607 N N . ASN A 1 84 ? -17.920 -37.597 15.369 1.00 14.54 113 ASN A N 1
ATOM 608 C CA . ASN A 1 84 ? -17.820 -36.138 15.460 1.00 14.93 113 ASN A CA 1
ATOM 609 C C . ASN A 1 84 ? -18.285 -35.423 14.199 1.00 15.22 113 ASN A C 1
ATOM 610 O O . ASN A 1 84 ? -18.896 -34.361 14.295 1.00 15.86 113 ASN A O 1
ATOM 615 N N . PHE A 1 85 ? -18.023 -35.999 13.026 1.00 15.18 114 PHE A N 1
ATOM 616 C CA . PHE A 1 85 ? -18.600 -35.477 11.783 1.00 15.39 114 PHE A CA 1
ATOM 617 C C . PHE A 1 85 ? -20.112 -35.712 11.762 1.00 16.08 114 PHE A C 1
ATOM 618 O O . PHE A 1 85 ? -20.874 -34.821 11.373 1.00 15.66 114 PHE A O 1
ATOM 626 N N . ALA A 1 86 ? -20.529 -36.909 12.176 1.00 16.54 115 ALA A N 1
ATOM 627 C CA . ALA A 1 86 ? -21.948 -37.288 12.194 1.00 17.53 115 ALA A CA 1
ATOM 628 C C . ALA A 1 86 ? -22.788 -36.366 13.071 1.00 18.60 115 ALA A C 1
ATOM 629 O O . ALA A 1 86 ? -23.884 -35.963 12.673 1.00 18.77 115 ALA A O 1
ATOM 631 N N . LEU A 1 87 ? -22.256 -36.005 14.236 1.00 19.67 116 LEU A N 1
ATOM 632 C CA . LEU A 1 87 ? -22.955 -35.112 15.175 1.00 21.69 116 LEU A CA 1
ATOM 633 C C . LEU A 1 87 ? -23.087 -33.651 14.709 1.00 22.59 116 LEU A C 1
ATOM 634 O O . LEU A 1 87 ? -23.851 -32.890 15.305 1.00 22.50 116 LEU A O 1
ATOM 639 N N . LYS A 1 88 ? -22.367 -33.262 13.656 1.00 23.11 117 LYS A N 1
ATOM 640 C CA . LYS A 1 88 ? -22.571 -31.956 13.021 1.00 24.48 117 LYS A CA 1
ATOM 641 C C . LYS A 1 88 ? -23.788 -31.942 12.084 1.00 24.08 117 LYS A C 1
ATOM 642 O O . LYS A 1 88 ? -24.223 -30.873 11.669 1.00 24.23 117 LYS A O 1
ATOM 648 N N . LYS A 1 89 ? -24.328 -33.113 11.746 1.00 23.15 118 LYS A N 1
ATOM 649 C CA . LYS A 1 89 ? -25.428 -33.217 10.788 1.00 23.26 118 LYS A CA 1
ATOM 650 C C . LYS A 1 89 ? -26.767 -32.960 11.474 1.00 24.68 118 LYS A C 1
ATOM 651 O O . LYS A 1 89 ? -26.909 -33.202 12.671 1.00 24.71 118 LYS A O 1
ATOM 657 N N . LYS A 1 90 ? -27.745 -32.482 10.708 1.00 26.44 119 LYS A N 1
ATOM 658 C CA . LYS A 1 90 ? -29.067 -32.150 11.259 1.00 28.60 119 LYS A CA 1
ATOM 659 C C . LYS A 1 90 ? -29.955 -33.384 11.436 1.00 27.84 119 LYS A C 1
ATOM 660 O O . LYS A 1 90 ? -30.753 -33.443 12.370 1.00 29.31 119 LYS A O 1
ATOM 666 N N . GLY A 1 91 ? -29.822 -34.357 10.538 1.00 26.84 120 GLY A N 1
ATOM 667 C CA . GLY A 1 91 ? -30.556 -35.616 10.633 1.00 26.31 120 GLY A CA 1
ATOM 668 C C . GLY A 1 91 ? -29.753 -36.680 11.354 1.00 25.56 120 GLY A C 1
ATOM 669 O O . GLY A 1 91 ? -28.658 -36.420 11.845 1.00 26.57 120 GLY A O 1
ATOM 670 N N . ASN A 1 92 ? -30.308 -37.884 11.409 1.00 24.81 121 ASN A N 1
ATOM 671 C CA . ASN A 1 92 ? -29.655 -39.020 12.055 1.00 24.49 121 ASN A CA 1
ATOM 672 C C . ASN A 1 92 ? -28.683 -39.707 11.099 1.00 22.80 121 ASN A C 1
ATOM 673 O O . ASN A 1 92 ? -28.935 -39.762 9.901 1.00 24.34 121 ASN A O 1
ATOM 678 N N . VAL A 1 93 ? -27.573 -40.210 11.627 1.00 19.83 122 VAL A N 1
ATOM 679 C CA . VAL A 1 93 ? -26.573 -40.915 10.824 1.00 18.51 122 VAL A CA 1
ATOM 680 C C . VAL A 1 93 ? -26.306 -42.256 11.484 1.00 17.18 122 VAL A C 1
ATOM 681 O O . VAL A 1 93 ? -26.122 -42.315 12.695 1.00 17.01 122 VAL A O 1
ATOM 685 N N . THR A 1 94 ? -26.288 -43.322 10.686 1.00 15.78 123 THR A N 1
ATOM 686 C CA . THR A 1 94 ? -25.988 -44.661 11.178 1.00 15.12 123 THR A CA 1
ATOM 687 C C . THR A 1 94 ? -24.605 -45.073 10.694 1.00 14.52 123 THR A C 1
ATOM 688 O O . THR A 1 94 ? -24.281 -44.899 9.521 1.00 13.70 123 THR A O 1
ATOM 692 N N . TYR A 1 95 ? -23.795 -45.614 11.599 1.00 13.88 124 TYR A N 1
ATOM 693 C CA . TYR A 1 95 ? -22.467 -46.115 11.257 1.00 13.78 124 TYR A CA 1
ATOM 694 C C . TYR A 1 95 ? -22.364 -47.573 11.686 1.00 13.94 124 TYR A C 1
ATOM 695 O O . TYR A 1 95 ? -22.605 -47.886 12.848 1.00 14.03 124 TYR A O 1
ATOM 704 N N . TYR A 1 96 ? -22.023 -48.449 10.739 1.00 13.98 125 TYR A N 1
ATOM 705 C CA . TYR A 1 96 ? -21.714 -49.845 11.017 1.00 14.40 125 TYR A CA 1
ATOM 706 C C . TYR A 1 96 ? -20.208 -50.039 10.941 1.00 14.75 125 TYR A C 1
ATOM 707 O O . TYR A 1 96 ? -19.603 -49.856 9.870 1.00 14.10 125 TYR A O 1
ATOM 716 N N . GLU A 1 97 ? -19.607 -50.416 12.068 1.00 15.20 126 GLU A N 1
ATOM 717 C CA . GLU A 1 97 ? -18.202 -50.785 12.094 1.00 15.87 126 GLU A CA 1
ATOM 718 C C . GLU A 1 97 ? -18.064 -52.177 11.491 1.00 15.79 126 GLU A C 1
ATOM 719 O O . GLU A 1 97 ? -18.173 -53.193 12.190 1.00 15.34 126 GLU A O 1
ATOM 725 N N . ALA A 1 98 ? -17.831 -52.212 10.187 1.00 15.82 127 ALA A N 1
ATOM 726 C CA . ALA A 1 98 ? -17.706 -53.468 9.460 1.00 16.25 127 ALA A CA 1
ATOM 727 C C . ALA A 1 98 ? -17.118 -53.194 8.090 1.00 17.20 127 ALA A C 1
ATOM 728 O O . ALA A 1 98 ? -17.085 -52.048 7.637 1.00 16.25 127 ALA A O 1
ATOM 730 N N . GLU A 1 99 ? -16.657 -54.243 7.424 1.00 18.43 128 GLU A N 1
ATOM 731 C CA . GLU A 1 99 ? -16.242 -54.101 6.034 1.00 19.61 128 GLU A CA 1
ATOM 732 C C . GLU A 1 99 ? -17.312 -54.684 5.115 1.00 18.76 128 GLU A C 1
ATOM 733 O O . GLU A 1 99 ? -17.911 -55.715 5.419 1.00 17.75 128 GLU A O 1
ATOM 739 N N . ALA A 1 100 ? -17.579 -53.984 4.017 1.00 17.89 129 ALA A N 1
ATOM 740 C CA . ALA A 1 100 ? -18.398 -54.521 2.936 1.00 17.79 129 ALA A CA 1
ATOM 741 C C . ALA A 1 100 ? -17.648 -55.680 2.305 1.00 17.67 129 ALA A C 1
ATOM 742 O O . ALA A 1 100 ? -16.519 -55.502 1.850 1.00 17.35 129 ALA A O 1
ATOM 744 N N . THR A 1 101 ? -18.253 -56.864 2.316 1.00 17.54 130 THR A N 1
ATOM 745 C CA . THR A 1 101 ? -17.650 -58.051 1.704 1.00 18.18 130 THR A CA 1
ATOM 746 C C . THR A 1 101 ? -18.253 -58.394 0.343 1.00 18.03 130 THR A C 1
ATOM 747 O O . THR A 1 101 ? -17.601 -59.043 -0.465 1.00 17.64 130 THR A O 1
ATOM 751 N N . SER A 1 102 ? -19.495 -57.977 0.105 1.00 18.28 131 SER A N 1
ATOM 752 C CA . SER A 1 102 ? -20.145 -58.180 -1.179 1.00 18.25 131 SER A CA 1
ATOM 753 C C . SER A 1 102 ? -21.193 -57.105 -1.431 1.00 18.02 131 SER A C 1
ATOM 754 O O . SER A 1 102 ? -22.088 -56.900 -0.611 1.00 18.00 131 SER A O 1
ATOM 757 N N . ILE A 1 103 ? -21.065 -56.422 -2.568 1.00 17.73 132 ILE A N 1
ATOM 758 C CA . ILE A 1 103 ? -22.083 -55.498 -3.050 1.00 17.90 132 ILE A CA 1
ATOM 759 C C . ILE A 1 103 ? -23.008 -56.306 -3.963 1.00 18.35 132 ILE A C 1
ATOM 760 O O . ILE A 1 103 ? -22.545 -56.937 -4.912 1.00 18.09 132 ILE A O 1
ATOM 765 N N . ASN A 1 104 ? -24.301 -56.294 -3.653 1.00 18.82 133 ASN A N 1
ATOM 766 C CA . ASN A 1 104 ? -25.287 -57.181 -4.288 1.00 19.29 133 ASN A CA 1
ATOM 767 C C . ASN A 1 104 ? -26.273 -56.346 -5.093 1.00 19.54 133 ASN A C 1
ATOM 768 O O . ASN A 1 104 ? -27.368 -56.049 -4.620 1.00 19.32 133 ASN A O 1
ATOM 773 N N . PRO A 1 105 ? -25.883 -55.950 -6.321 1.00 20.83 134 PRO A N 1
ATOM 774 C CA . PRO A 1 105 ? -26.700 -54.986 -7.063 1.00 21.96 134 PRO A CA 1
ATOM 775 C C . PRO A 1 105 ? -28.123 -55.454 -7.420 1.00 23.38 134 PRO A C 1
ATOM 776 O O . PRO A 1 105 ? -29.027 -54.618 -7.493 1.00 23.65 134 PRO A O 1
ATOM 780 N N A ASP A 1 106 ? -28.268 -56.768 -7.622 0.50 23.91 135 ASP A N 1
ATOM 781 N N B ASP A 1 106 ? -28.345 -56.748 -7.624 0.50 24.25 135 ASP A N 1
ATOM 782 C CA A ASP A 1 106 ? -29.540 -57.439 -7.909 0.50 24.61 135 ASP A CA 1
ATOM 783 C CA B ASP A 1 106 ? -29.684 -57.217 -8.003 0.50 25.15 135 ASP A CA 1
ATOM 784 C C A ASP A 1 106 ? -30.624 -57.191 -6.862 0.50 24.62 135 ASP A C 1
ATOM 785 C C B ASP A 1 106 ? -30.677 -57.376 -6.842 0.50 25.00 135 ASP A C 1
ATOM 786 O O A ASP A 1 106 ? -31.781 -56.950 -7.209 0.50 24.72 135 ASP A O 1
ATOM 787 O O B ASP A 1 106 ? -31.848 -57.662 -7.093 0.50 25.22 135 ASP A O 1
ATOM 796 N N . ARG A 1 107 ? -30.230 -57.219 -5.592 1.00 24.58 136 ARG A N 1
ATOM 797 C CA . ARG A 1 107 ? -31.160 -57.084 -4.452 1.00 24.51 136 ARG A CA 1
ATOM 798 C C . ARG A 1 107 ? -30.910 -55.825 -3.609 1.00 23.18 136 ARG A C 1
ATOM 799 O O . ARG A 1 107 ? -31.513 -55.661 -2.550 1.00 22.07 136 ARG A O 1
ATOM 807 N N . ASN A 1 108 ? -30.062 -54.922 -4.111 1.00 21.91 137 ASN A N 1
ATOM 808 C CA . ASN A 1 108 ? -29.797 -53.628 -3.487 1.00 21.35 137 ASN A CA 1
ATOM 809 C C . ASN A 1 108 ? -29.398 -53.735 -2.012 1.00 19.64 137 ASN A C 1
ATOM 810 O O . ASN A 1 108 ? -29.953 -53.054 -1.150 1.00 18.98 137 ASN A O 1
ATOM 815 N N . THR A 1 109 ? -28.436 -54.615 -1.743 1.00 18.69 138 THR A N 1
ATOM 816 C CA . THR A 1 109 ? -27.857 -54.763 -0.410 1.00 17.97 138 THR A CA 1
ATOM 817 C C . THR A 1 109 ? -26.344 -54.869 -0.468 1.00 17.28 138 THR A C 1
ATOM 818 O O . THR A 1 109 ? -25.764 -55.166 -1.519 1.00 17.31 138 THR A O 1
ATOM 822 N N . VAL A 1 110 ? -25.727 -54.641 0.687 1.00 16.57 139 VAL A N 1
ATOM 823 C CA . VAL A 1 110 ? -24.305 -54.858 0.889 1.00 16.29 139 VAL A CA 1
ATOM 824 C C . VAL A 1 110 ? -24.150 -55.841 2.039 1.00 16.44 139 VAL A C 1
ATOM 825 O O . VAL A 1 110 ? -24.671 -55.601 3.137 1.00 16.47 139 VAL A O 1
ATOM 829 N N . THR A 1 111 ? -23.441 -56.939 1.782 1.00 16.62 140 THR A N 1
ATOM 830 C CA . THR A 1 111 ? -23.102 -57.909 2.816 1.00 17.15 140 THR A CA 1
ATOM 831 C C . THR A 1 111 ? -21.911 -57.379 3.603 1.00 17.93 140 THR A C 1
ATOM 832 O O . THR A 1 111 ? -20.929 -56.925 3.011 1.00 17.23 140 THR A O 1
ATOM 836 N N . ILE A 1 112 ? -22.005 -57.444 4.929 1.00 18.54 141 ILE A N 1
ATOM 837 C CA . ILE A 1 112 ? -20.950 -56.962 5.813 1.00 20.38 141 ILE A CA 1
ATOM 838 C C . ILE A 1 112 ? -20.435 -58.068 6.718 1.00 22.72 141 ILE A C 1
ATOM 839 O O . ILE A 1 112 ? -21.166 -59.000 7.051 1.00 23.17 141 ILE A O 1
ATOM 844 N N . LYS A 1 113 ? -19.168 -57.955 7.095 1.00 25.43 142 LYS A N 1
ATOM 845 C CA . LYS A 1 113 ? -18.586 -58.769 8.150 1.00 28.68 142 LYS A CA 1
ATOM 846 C C . LYS A 1 113 ? -17.791 -57.852 9.057 1.00 30.62 142 LYS A C 1
ATOM 847 O O . LYS A 1 113 ? -17.177 -56.884 8.591 1.00 29.10 142 LYS A O 1
ATOM 853 N N . SER A 1 114 ? -17.820 -58.145 10.353 1.00 33.41 143 SER A N 1
ATOM 854 C CA . SER A 1 114 ? -17.001 -57.413 11.299 1.00 37.21 143 SER A CA 1
ATOM 855 C C . SER A 1 114 ? -15.905 -58.285 11.887 1.00 40.90 143 SER A C 1
ATOM 856 O O . SER A 1 114 ? -16.150 -59.326 12.499 1.00 40.19 143 SER A O 1
ATOM 859 N N . LEU A 1 115 ? -14.689 -57.854 11.586 1.00 45.88 144 LEU A N 1
ATOM 860 C CA . LEU A 1 115 ? -13.482 -58.067 12.377 1.00 49.50 144 LEU A CA 1
ATOM 861 C C . LEU A 1 115 ? -13.772 -58.219 13.889 1.00 51.88 144 LEU A C 1
ATOM 862 O O . LEU A 1 115 ? -13.313 -59.179 14.517 1.00 52.96 144 LEU A O 1
ATOM 867 N N . SER A 1 116 ? -14.539 -57.274 14.444 1.00 53.70 145 SER A N 1
ATOM 868 C CA . SER A 1 116 ? -14.879 -57.225 15.876 1.00 55.19 145 SER A CA 1
ATOM 869 C C . SER A 1 116 ? -16.385 -57.416 16.140 1.00 56.63 145 SER A C 1
ATOM 870 O O . SER A 1 116 ? -16.963 -56.713 16.972 1.00 55.43 145 SER A O 1
ATOM 873 N N . ALA A 1 117 ? -17.008 -58.377 15.456 1.00 58.46 146 ALA A N 1
ATOM 874 C CA . ALA A 1 117 ? -18.467 -58.602 15.553 1.00 59.26 146 ALA A CA 1
ATOM 875 C C . ALA A 1 117 ? -18.950 -58.870 16.980 1.00 59.35 146 ALA A C 1
ATOM 876 O O . ALA A 1 117 ? -18.248 -59.490 17.778 1.00 60.71 146 ALA A O 1
ATOM 878 N N . ALA A 1 136 ? -25.017 -60.430 7.959 1.00 31.19 165 ALA A N 1
ATOM 879 C CA . ALA A 1 136 ? -26.061 -59.428 7.757 1.00 30.73 165 ALA A CA 1
ATOM 880 C C . ALA A 1 136 ? -25.922 -58.704 6.417 1.00 29.07 165 ALA A C 1
ATOM 881 O O . ALA A 1 136 ? -24.807 -58.557 5.890 1.00 26.96 165 ALA A O 1
ATOM 883 N N . GLU A 1 137 ? -27.064 -58.273 5.876 1.00 27.12 166 GLU A N 1
ATOM 884 C CA . GLU A 1 137 ? -27.113 -57.494 4.637 1.00 25.98 166 GLU A CA 1
ATOM 885 C C . GLU A 1 137 ? -27.799 -56.156 4.887 1.00 24.08 166 GLU A C 1
ATOM 886 O O . GLU A 1 137 ? -28.909 -56.116 5.422 1.00 23.64 166 GLU A O 1
ATOM 892 N N . ILE A 1 138 ? -27.135 -55.071 4.488 1.00 22.08 167 ILE A N 1
ATOM 893 C CA . ILE A 1 138 ? -27.636 -53.713 4.689 1.00 20.85 167 ILE A CA 1
ATOM 894 C C . ILE A 1 138 ? -28.255 -53.224 3.388 1.00 20.68 167 ILE A C 1
ATOM 895 O O . ILE A 1 138 ? -27.575 -53.171 2.363 1.00 19.35 167 ILE A O 1
ATOM 900 N N . LYS A 1 139 ? -29.536 -52.862 3.444 1.00 20.81 168 LYS A N 1
ATOM 901 C CA . LYS A 1 139 ? -30.288 -52.427 2.267 1.00 21.48 168 LYS A CA 1
ATOM 902 C C . LYS A 1 139 ? -29.966 -50.990 1.908 1.00 19.70 168 LYS A C 1
ATOM 903 O O . LYS A 1 139 ? -29.674 -50.184 2.785 1.00 19.46 168 LYS A O 1
ATOM 909 N N . TYR A 1 140 ? -30.050 -50.669 0.620 1.00 18.34 169 TYR A N 1
ATOM 910 C CA . TYR A 1 140 ? -29.904 -49.286 0.155 1.00 17.40 169 TYR A CA 1
ATOM 911 C C . TYR A 1 140 ? -30.837 -48.993 -1.004 1.00 17.30 169 TYR A C 1
ATOM 912 O O . TYR A 1 140 ? -31.245 -49.895 -1.727 1.00 16.94 169 TYR A O 1
ATOM 921 N N . ASP A 1 141 ? -31.149 -47.715 -1.169 1.00 17.37 170 ASP A N 1
ATOM 922 C CA . ASP A 1 141 ? -31.767 -47.200 -2.385 1.00 17.53 170 ASP A CA 1
ATOM 923 C C . ASP A 1 141 ? -30.703 -46.574 -3.282 1.00 17.37 170 ASP A C 1
ATOM 924 O O . ASP A 1 141 ? -30.773 -46.719 -4.496 1.00 17.53 170 ASP A O 1
ATOM 929 N N . TYR A 1 142 ? -29.732 -45.883 -2.675 1.00 16.98 171 TYR A N 1
ATOM 930 C CA . TYR A 1 142 ? -28.533 -45.399 -3.361 1.00 16.94 171 TYR A CA 1
ATOM 931 C C . TYR A 1 142 ? -27.285 -45.853 -2.603 1.00 15.97 171 TYR A C 1
ATOM 932 O O . TYR A 1 142 ? -27.256 -45.806 -1.375 1.00 16.15 171 TYR A O 1
ATOM 941 N N . LEU A 1 143 ? -26.277 -46.316 -3.343 1.00 15.02 172 LEU A N 1
ATOM 942 C CA . LEU A 1 143 ? -24.998 -46.729 -2.772 1.00 14.42 172 LEU A CA 1
ATOM 943 C C . LEU A 1 143 ? -23.900 -45.783 -3.254 1.00 14.03 172 LEU A C 1
ATOM 944 O O . LEU A 1 143 ? -23.783 -45.527 -4.454 1.00 13.76 172 LEU A O 1
ATOM 949 N N . ILE A 1 144 ? -23.098 -45.286 -2.313 1.00 13.65 173 ILE A N 1
ATOM 950 C CA . ILE A 1 144 ? -21.952 -44.434 -2.614 1.00 13.68 173 ILE A CA 1
ATOM 951 C C . ILE A 1 144 ? -20.698 -45.206 -2.206 1.00 13.02 173 ILE A C 1
ATOM 952 O O . ILE A 1 144 ? -20.360 -45.254 -1.028 1.00 12.53 173 ILE A O 1
ATOM 957 N N . SER A 1 145 ? -20.015 -45.817 -3.171 1.00 12.72 174 SER A N 1
ATOM 958 C CA . SER A 1 145 ? -18.833 -46.623 -2.856 1.00 12.60 174 SER A CA 1
ATOM 959 C C . SER A 1 145 ? -17.584 -45.746 -2.780 1.00 12.36 174 SER A C 1
ATOM 960 O O . SER A 1 145 ? -17.215 -45.101 -3.761 1.00 12.36 174 SER A O 1
ATOM 963 N N . ALA A 1 146 ? -16.937 -45.736 -1.617 1.00 12.13 175 ALA A N 1
ATOM 964 C CA . ALA A 1 146 ? -15.697 -44.983 -1.424 1.00 12.19 175 ALA A CA 1
ATOM 965 C C . ALA A 1 146 ? -14.728 -45.733 -0.499 1.00 12.18 175 ALA A C 1
ATOM 966 O O . ALA A 1 146 ? -14.210 -45.175 0.484 1.00 11.80 175 ALA A O 1
ATOM 968 N N . VAL A 1 147 ? -14.506 -47.009 -0.818 1.00 12.24 176 VAL A N 1
ATOM 969 C CA . VAL A 1 147 ? -13.633 -47.891 -0.028 1.00 12.60 176 VAL A CA 1
ATOM 970 C C . VAL A 1 147 ? -12.140 -47.706 -0.329 1.00 12.92 176 VAL A C 1
ATOM 971 O O . VAL A 1 147 ? -11.294 -48.320 0.316 1.00 12.77 176 VAL A O 1
ATOM 975 N N . GLY A 1 148 ? -11.827 -46.894 -1.332 1.00 13.39 177 GLY A N 1
ATOM 976 C CA . GLY A 1 148 ? -10.452 -46.583 -1.690 1.00 14.03 177 GLY A CA 1
ATOM 977 C C . GLY A 1 148 ? -9.816 -47.757 -2.406 1.00 14.68 177 GLY A C 1
ATOM 978 O O . GLY A 1 148 ? -10.507 -48.610 -2.950 1.00 14.59 177 GLY A O 1
ATOM 979 N N . ALA A 1 149 ? -8.494 -47.806 -2.368 1.00 15.62 178 ALA A N 1
ATOM 980 C CA . ALA A 1 149 ? -7.706 -48.836 -3.023 1.00 16.27 178 ALA A CA 1
ATOM 981 C C . ALA A 1 149 ? -6.667 -49.309 -2.025 1.00 17.17 178 ALA A C 1
ATOM 982 O O . ALA A 1 149 ? -6.423 -48.645 -1.012 1.00 17.04 178 ALA A O 1
ATOM 984 N N . GLU A 1 150 ? -6.057 -50.450 -2.313 1.00 17.99 179 GLU A N 1
ATOM 985 C CA . GLU A 1 150 ? -5.000 -50.988 -1.459 1.00 19.54 179 GLU A CA 1
ATOM 986 C C . GLU A 1 150 ? -3.643 -50.847 -2.150 1.00 19.00 179 GLU A C 1
ATOM 987 O O . GLU A 1 150 ? -3.591 -50.660 -3.366 1.00 18.46 179 GLU A O 1
ATOM 993 N N . PRO A 1 151 ? -2.537 -50.905 -1.375 1.00 18.81 180 PRO A N 1
ATOM 994 C CA . PRO A 1 151 ? -1.213 -50.888 -2.000 1.00 18.83 180 PRO A CA 1
ATOM 995 C C . PRO A 1 151 ? -1.029 -52.062 -2.968 1.00 18.65 180 PRO A C 1
ATOM 996 O O . PRO A 1 151 ? -1.531 -53.147 -2.713 1.00 18.35 180 PRO A O 1
ATOM 1000 N N . ASN A 1 152 ? -0.347 -51.817 -4.079 1.00 18.98 181 ASN A N 1
ATOM 1001 C CA . ASN A 1 152 ? -0.114 -52.834 -5.092 1.00 19.32 181 ASN A CA 1
ATOM 1002 C C . ASN A 1 152 ? 1.332 -53.296 -4.994 1.00 19.22 181 ASN A C 1
ATOM 1003 O O . ASN A 1 152 ? 2.249 -52.481 -5.113 1.00 18.88 181 ASN A O 1
ATOM 1008 N N . THR A 1 153 ? 1.521 -54.594 -4.760 1.00 18.86 182 THR A N 1
ATOM 1009 C CA . THR A 1 153 ? 2.849 -55.208 -4.720 1.00 19.47 182 THR A CA 1
ATOM 1010 C C . THR A 1 153 ? 3.292 -55.706 -6.096 1.00 20.02 182 THR A C 1
ATOM 1011 O O . THR A 1 153 ? 4.446 -56.119 -6.251 1.00 20.09 182 THR A O 1
ATOM 1015 N N . PHE A 1 154 ? 2.371 -55.698 -7.067 1.00 20.43 183 PHE A N 1
ATOM 1016 C CA . PHE A 1 154 ? 2.620 -56.165 -8.438 1.00 21.61 183 PHE A CA 1
ATOM 1017 C C . PHE A 1 154 ? 3.087 -57.625 -8.499 1.00 21.47 183 PHE A C 1
ATOM 1018 O O . PHE A 1 154 ? 3.825 -58.005 -9.406 1.00 22.72 183 PHE A O 1
ATOM 1026 N N . GLY A 1 155 ? 2.653 -58.435 -7.535 1.00 21.08 184 GLY A N 1
ATOM 1027 C CA . GLY A 1 155 ? 3.087 -59.828 -7.420 1.00 21.08 184 GLY A CA 1
ATOM 1028 C C . GLY A 1 155 ? 4.565 -60.046 -7.130 1.00 20.51 184 GLY A C 1
ATOM 1029 O O . GLY A 1 155 ? 5.061 -61.169 -7.260 1.00 21.39 184 GLY A O 1
ATOM 1030 N N . ILE A 1 156 ? 5.271 -58.998 -6.711 1.00 19.59 185 ILE A N 1
ATOM 1031 C CA . ILE A 1 156 ? 6.705 -59.089 -6.476 1.00 19.09 185 ILE A CA 1
ATOM 1032 C C . ILE A 1 156 ? 6.913 -59.902 -5.199 1.00 18.81 185 ILE A C 1
ATOM 1033 O O . ILE A 1 156 ? 6.337 -59.563 -4.163 1.00 18.39 185 ILE A O 1
ATOM 1038 N N . PRO A 1 157 ? 7.705 -60.990 -5.275 1.00 18.40 186 PRO A N 1
ATOM 1039 C CA . PRO A 1 157 ? 7.823 -61.828 -4.083 1.00 18.14 186 PRO A CA 1
ATOM 1040 C C . PRO A 1 157 ? 8.462 -61.122 -2.886 1.00 17.57 186 PRO A C 1
ATOM 1041 O O . PRO A 1 157 ? 9.387 -60.311 -3.052 1.00 16.57 186 PRO A O 1
ATOM 1045 N N . GLY A 1 158 ? 7.935 -61.422 -1.699 1.00 17.07 187 GLY A N 1
ATOM 1046 C CA . GLY A 1 158 ? 8.491 -60.956 -0.438 1.00 17.14 187 GLY A CA 1
ATOM 1047 C C . GLY A 1 158 ? 8.014 -59.612 0.087 1.00 17.40 187 GLY A C 1
ATOM 1048 O O . GLY A 1 158 ? 8.323 -59.268 1.231 1.00 16.81 187 GLY A O 1
ATOM 1049 N N . VAL A 1 159 ? 7.256 -58.857 -0.713 1.00 18.09 188 VAL A N 1
ATOM 1050 C CA . VAL A 1 159 ? 6.826 -57.510 -0.300 1.00 18.81 188 VAL A CA 1
ATOM 1051 C C . VAL A 1 159 ? 5.939 -57.585 0.944 1.00 19.52 188 VAL A C 1
ATOM 1052 O O . VAL A 1 159 ? 6.190 -56.879 1.914 1.00 19.60 188 VAL A O 1
ATOM 1056 N N . THR A 1 160 ? 4.933 -58.458 0.924 1.00 20.94 189 THR A N 1
ATOM 1057 C CA . THR A 1 160 ? 4.030 -58.619 2.076 1.00 22.05 189 THR A CA 1
ATOM 1058 C C . THR A 1 160 ? 4.662 -59.340 3.271 1.00 21.84 189 THR A C 1
ATOM 1059 O O . THR A 1 160 ? 4.238 -59.125 4.408 1.00 22.22 189 THR A O 1
ATOM 1063 N N . ASP A 1 161 ? 5.661 -60.187 3.022 1.00 21.31 190 ASP A N 1
ATOM 1064 C CA . ASP A 1 161 ? 6.387 -60.860 4.107 1.00 21.54 190 ASP A CA 1
ATOM 1065 C C . ASP A 1 161 ? 7.304 -59.921 4.889 1.00 20.45 190 ASP A C 1
ATOM 1066 O O . ASP A 1 161 ? 7.403 -60.029 6.111 1.00 20.32 190 ASP A O 1
ATOM 1071 N N . TYR A 1 162 ? 7.998 -59.032 4.180 1.00 19.36 191 TYR A N 1
ATOM 1072 C CA . TYR A 1 162 ? 9.087 -58.256 4.769 1.00 18.95 191 TYR A CA 1
ATOM 1073 C C . TYR A 1 162 ? 8.932 -56.739 4.714 1.00 18.70 191 TYR A C 1
ATOM 1074 O O . TYR A 1 162 ? 9.661 -56.038 5.415 1.00 19.14 191 TYR A O 1
ATOM 1083 N N . GLY A 1 163 ? 8.019 -56.232 3.888 1.00 18.43 192 GLY A N 1
ATOM 1084 C CA . GLY A 1 163 ? 7.832 -54.791 3.719 1.00 18.50 192 GLY A CA 1
ATOM 1085 C C . GLY A 1 163 ? 6.737 -54.214 4.595 1.00 18.03 192 GLY A C 1
ATOM 1086 O O . GLY A 1 163 ? 5.905 -54.943 5.130 1.00 17.68 192 GLY A O 1
ATOM 1087 N N . HIS A 1 164 ? 6.756 -52.895 4.743 1.00 17.59 193 HIS A N 1
ATOM 1088 C CA . HIS A 1 164 ? 5.691 -52.165 5.415 1.00 17.80 193 HIS A CA 1
ATOM 1089 C C . HIS A 1 164 ? 5.022 -51.265 4.411 1.00 16.79 193 HIS A C 1
ATOM 1090 O O . HIS A 1 164 ? 5.700 -50.532 3.698 1.00 16.36 193 HIS A O 1
ATOM 1097 N N . PHE A 1 165 ? 3.697 -51.310 4.360 1.00 16.37 194 PHE A N 1
ATOM 1098 C CA . PHE A 1 165 ? 2.926 -50.310 3.632 1.00 16.43 194 PHE A CA 1
ATOM 1099 C C . PHE A 1 165 ? 2.893 -49.011 4.443 1.00 15.80 194 PHE A C 1
ATOM 1100 O O . PHE A 1 165 ? 3.269 -48.992 5.618 1.00 14.90 194 PHE A O 1
ATOM 1108 N N . LEU A 1 166 ? 2.479 -47.926 3.801 1.00 15.12 195 LEU A N 1
ATOM 1109 C CA . LEU A 1 166 ? 2.293 -46.640 4.476 1.00 15.04 195 LEU A CA 1
ATOM 1110 C C . LEU A 1 166 ? 0.958 -46.058 4.023 1.00 14.94 195 LEU A C 1
ATOM 1111 O O . LEU A 1 166 ? 0.878 -45.206 3.148 1.00 15.38 195 LEU A O 1
ATOM 1116 N N . LYS A 1 167 ? -0.087 -46.534 4.678 1.00 14.86 196 LYS A N 1
ATOM 1117 C CA . LYS A 1 167 ? -1.467 -46.409 4.217 1.00 14.95 196 LYS A CA 1
ATOM 1118 C C . LYS A 1 167 ? -2.437 -46.092 5.363 1.00 14.45 196 LYS A C 1
ATOM 1119 O O . LYS A 1 167 ? -3.359 -45.299 5.187 1.00 14.26 196 LYS A O 1
ATOM 1125 N N . GLU A 1 168 ? -2.218 -46.695 6.531 1.00 13.97 197 GLU A N 1
ATOM 1126 C CA . GLU A 1 168 ? -3.112 -46.600 7.675 1.00 13.92 197 GLU A CA 1
ATOM 1127 C C . GLU A 1 168 ? -2.276 -46.347 8.919 1.00 13.03 197 GLU A C 1
ATOM 1128 O O . GLU A 1 168 ? -1.067 -46.565 8.915 1.00 13.06 197 GLU A O 1
ATOM 1134 N N . ILE A 1 169 ? -2.933 -45.901 9.983 1.00 12.42 198 ILE A N 1
ATOM 1135 C CA . ILE A 1 169 ? -2.273 -45.602 11.259 1.00 12.30 198 ILE A CA 1
ATOM 1136 C C . ILE A 1 169 ? -1.437 -46.773 11.796 1.00 12.03 198 ILE A C 1
ATOM 1137 O O . ILE A 1 169 ? -0.299 -46.554 12.215 1.00 11.97 198 ILE A O 1
ATOM 1142 N N . PRO A 1 170 ? -1.972 -48.009 11.770 1.00 11.78 199 PRO A N 1
ATOM 1143 C CA . PRO A 1 170 ? -1.135 -49.117 12.247 1.00 11.85 199 PRO A CA 1
ATOM 1144 C C . PRO A 1 170 ? 0.205 -49.257 11.515 1.00 12.00 199 PRO A C 1
ATOM 1145 O O . PRO A 1 170 ? 1.191 -49.654 12.130 1.00 12.08 199 PRO A O 1
ATOM 1149 N N . ASN A 1 171 ? 0.244 -48.921 10.226 1.00 12.39 200 ASN A N 1
ATOM 1150 C CA . ASN A 1 171 ? 1.504 -48.932 9.479 1.00 12.68 200 ASN A CA 1
ATOM 1151 C C . ASN A 1 171 ? 2.529 -47.940 10.040 1.00 12.61 200 ASN A C 1
ATOM 1152 O O . ASN A 1 171 ? 3.717 -48.244 10.086 1.00 12.09 200 ASN A O 1
ATOM 1157 N N . SER A 1 172 ? 2.066 -46.762 10.458 1.00 12.81 201 SER A N 1
ATOM 1158 C CA . SER A 1 172 ? 2.938 -45.774 11.101 1.00 13.29 201 SER A CA 1
ATOM 1159 C C . SER A 1 172 ? 3.587 -46.343 12.361 1.00 13.24 201 SER A C 1
ATOM 1160 O O . SER A 1 172 ? 4.791 -46.200 12.565 1.00 12.93 201 SER A O 1
ATOM 1163 N N . LEU A 1 173 ? 2.779 -47.011 13.178 1.00 13.81 202 LEU A N 1
ATOM 1164 C CA . LEU A 1 173 ? 3.252 -47.625 14.422 1.00 14.36 202 LEU A CA 1
ATOM 1165 C C . LEU A 1 173 ? 4.243 -48.754 14.125 1.00 14.51 202 LEU A C 1
ATOM 1166 O O . LEU A 1 173 ? 5.282 -48.866 14.780 1.00 13.86 202 LEU A O 1
ATOM 1171 N N . GLU A 1 174 ? 3.916 -49.575 13.128 1.00 14.89 203 GLU A N 1
ATOM 1172 C CA . GLU A 1 174 ? 4.780 -50.687 12.705 1.00 15.44 203 GLU A CA 1
ATOM 1173 C C . GLU A 1 174 ? 6.151 -50.213 12.196 1.00 14.29 203 GLU A C 1
ATOM 1174 O O . GLU A 1 174 ? 7.178 -50.815 12.514 1.00 13.90 203 GLU A O 1
ATOM 1180 N N . ILE A 1 175 ? 6.158 -49.140 11.406 1.00 13.30 204 ILE A N 1
ATOM 1181 C CA . ILE A 1 175 ? 7.408 -48.577 10.868 1.00 12.85 204 ILE A CA 1
ATOM 1182 C C . ILE A 1 175 ? 8.299 -48.053 12.002 1.00 12.60 204 ILE A C 1
ATOM 1183 O O . ILE A 1 175 ? 9.504 -48.330 12.034 1.00 12.24 204 ILE A O 1
ATOM 1188 N N . ARG A 1 176 ? 7.706 -47.315 12.934 1.00 12.58 205 ARG A N 1
ATOM 1189 C CA . ARG A 1 176 ? 8.442 -46.837 14.108 1.00 12.88 205 ARG A CA 1
ATOM 1190 C C . ARG A 1 176 ? 9.012 -48.001 14.929 1.00 13.44 205 ARG A C 1
ATOM 1191 O O . ARG A 1 176 ? 10.168 -47.954 15.342 1.00 13.27 205 ARG A O 1
ATOM 1199 N N . ARG A 1 177 ? 8.200 -49.025 15.170 1.00 14.39 206 ARG A N 1
ATOM 1200 C CA . ARG A 1 177 ? 8.659 -50.199 15.924 1.00 15.76 206 ARG A CA 1
ATOM 1201 C C . ARG A 1 177 ? 9.831 -50.898 15.239 1.00 15.19 206 ARG A C 1
ATOM 1202 O O . ARG A 1 177 ? 10.808 -51.284 15.894 1.00 14.57 206 ARG A O 1
ATOM 1210 N N . THR A 1 178 ? 9.722 -51.050 13.922 1.00 14.69 207 THR A N 1
ATOM 1211 C CA . THR A 1 178 ? 10.767 -51.697 13.130 1.00 14.43 207 THR A CA 1
ATOM 1212 C C . THR A 1 178 ? 12.062 -50.885 13.133 1.00 14.05 207 THR A C 1
ATOM 1213 O O . THR A 1 178 ? 13.132 -51.423 13.431 1.00 13.73 207 THR A O 1
ATOM 1217 N N . PHE A 1 179 ? 11.974 -49.598 12.813 1.00 13.57 208 PHE A N 1
ATOM 1218 C CA . PHE A 1 179 ? 13.180 -48.779 12.746 1.00 13.81 208 PHE A CA 1
ATOM 1219 C C . PHE A 1 179 ? 13.817 -48.595 14.128 1.00 13.51 208 PHE A C 1
ATOM 1220 O O . PHE A 1 179 ? 15.046 -48.677 14.252 1.00 13.40 208 PHE A O 1
ATOM 1228 N N . ALA A 1 180 ? 12.996 -48.387 15.161 1.00 13.18 209 ALA A N 1
ATOM 1229 C CA . ALA A 1 180 ? 13.511 -48.304 16.532 1.00 13.20 209 ALA A CA 1
ATOM 1230 C C . ALA A 1 180 ? 14.257 -49.578 16.927 1.00 13.31 209 ALA A C 1
ATOM 1231 O O . ALA A 1 180 ? 15.355 -49.496 17.476 1.00 13.63 209 ALA A O 1
ATOM 1233 N N . ALA A 1 181 ? 13.665 -50.739 16.638 1.00 13.29 210 ALA A N 1
ATOM 1234 C CA . ALA A 1 181 ? 14.303 -52.028 16.942 1.00 13.43 210 ALA A CA 1
ATOM 1235 C C . ALA A 1 181 ? 15.620 -52.202 16.180 1.00 13.74 210 ALA A C 1
ATOM 1236 O O . ALA A 1 181 ? 16.595 -52.680 16.748 1.00 13.73 210 ALA A O 1
ATOM 1238 N N . ASN A 1 182 ? 15.643 -51.797 14.907 1.00 14.18 211 ASN A N 1
ATOM 1239 C CA . ASN A 1 182 ? 16.869 -51.849 14.093 1.00 14.60 211 ASN A CA 1
ATOM 1240 C C . ASN A 1 182 ? 17.998 -50.949 14.614 1.00 14.83 211 ASN A C 1
ATOM 1241 O O . ASN A 1 182 ? 19.172 -51.362 14.636 1.00 14.39 211 ASN A O 1
ATOM 1246 N N . LEU A 1 183 ? 17.647 -49.726 15.008 1.00 14.95 212 LEU A N 1
ATOM 1247 C CA . LEU A 1 183 ? 18.604 -48.812 15.630 1.00 15.64 212 LEU A CA 1
ATOM 1248 C C . LEU A 1 183 ? 19.185 -49.405 16.919 1.00 15.99 212 LEU A C 1
ATOM 1249 O O . LEU A 1 183 ? 20.392 -49.315 17.160 1.00 16.01 212 LEU A O 1
ATOM 1254 N N . GLU A 1 184 ? 18.316 -50.000 17.734 1.00 16.57 213 GLU A N 1
ATOM 1255 C CA . GLU A 1 184 ? 18.723 -50.689 18.966 1.00 17.41 213 GLU A CA 1
ATOM 1256 C C . GLU A 1 184 ? 19.700 -51.833 18.712 1.00 18.06 213 GLU A C 1
ATOM 1257 O O . GLU A 1 184 ? 20.691 -51.969 19.431 1.00 17.85 213 GLU A O 1
ATOM 1263 N N . LYS A 1 185 ? 19.414 -52.652 17.699 1.00 18.77 214 LYS A N 1
ATOM 1264 C CA . LYS A 1 185 ? 20.288 -53.780 17.349 1.00 19.85 214 LYS A CA 1
ATOM 1265 C C . LYS A 1 185 ? 21.615 -53.303 16.749 1.00 19.39 214 LYS A C 1
ATOM 1266 O O . LYS A 1 185 ? 22.678 -53.784 17.142 1.00 18.82 214 LYS A O 1
ATOM 1272 N N . ALA A 1 186 ? 21.544 -52.356 15.811 1.00 19.35 215 ALA A N 1
ATOM 1273 C CA . ALA A 1 186 ? 22.740 -51.771 15.193 1.00 19.38 215 ALA A CA 1
ATOM 1274 C C . ALA A 1 186 ? 23.689 -51.160 16.227 1.00 19.85 215 ALA A C 1
ATOM 1275 O O . ALA A 1 186 ? 24.910 -51.281 16.107 1.00 19.23 215 ALA A O 1
ATOM 1277 N N . ASN A 1 187 ? 23.118 -50.533 17.255 1.00 20.11 216 ASN A N 1
ATOM 1278 C CA . ASN A 1 187 ? 23.900 -49.903 18.319 1.00 20.97 216 ASN A CA 1
ATOM 1279 C C . ASN A 1 187 ? 24.751 -50.881 19.161 1.00 22.13 216 ASN A C 1
ATOM 1280 O O . ASN A 1 187 ? 25.683 -50.459 19.841 1.00 22.40 216 ASN A O 1
ATOM 1285 N N . LEU A 1 188 ? 24.427 -52.172 19.122 1.00 23.70 217 LEU A N 1
ATOM 1286 C CA . LEU A 1 188 ? 25.197 -53.195 19.839 1.00 25.34 217 LEU A CA 1
ATOM 1287 C C . LEU A 1 188 ? 26.357 -53.779 19.023 1.00 26.62 217 LEU A C 1
ATOM 1288 O O . LEU A 1 188 ? 27.173 -54.528 19.563 1.00 27.06 217 LEU A O 1
ATOM 1293 N N . LEU A 1 189 ? 26.432 -53.435 17.740 1.00 27.05 218 LEU A N 1
ATOM 1294 C CA . LEU A 1 189 ? 27.457 -53.955 16.844 1.00 28.24 218 LEU A CA 1
ATOM 1295 C C . LEU A 1 189 ? 28.577 -52.925 16.641 1.00 29.37 218 LEU A C 1
ATOM 1296 O O . LEU A 1 189 ? 28.334 -51.720 16.740 1.00 28.18 218 LEU A O 1
ATOM 1301 N N . PRO A 1 190 ? 29.816 -53.394 16.376 1.00 32.03 219 PRO A N 1
ATOM 1302 C CA . PRO A 1 190 ? 30.925 -52.455 16.151 1.00 33.64 219 PRO A CA 1
ATOM 1303 C C . PRO A 1 190 ? 30.814 -51.662 14.842 1.00 35.90 219 PRO A C 1
ATOM 1304 O O . PRO A 1 190 ? 30.200 -52.132 13.882 1.00 35.02 219 PRO A O 1
ATOM 1308 N N . LYS A 1 191 ? 31.442 -50.485 14.833 1.00 39.90 220 LYS A N 1
ATOM 1309 C CA . LYS A 1 191 ? 31.325 -49.470 13.762 1.00 43.72 220 LYS A CA 1
ATOM 1310 C C . LYS A 1 191 ? 31.435 -49.998 12.321 1.00 45.16 220 LYS A C 1
ATOM 1311 O O . LYS A 1 191 ? 30.729 -49.516 11.428 1.00 47.33 220 LYS A O 1
ATOM 1317 N N . GLY A 1 192 ? 32.317 -50.974 12.102 1.00 45.39 221 GLY A N 1
ATOM 1318 C CA . GLY A 1 192 ? 32.560 -51.534 10.764 1.00 45.44 221 GLY A CA 1
ATOM 1319 C C . GLY A 1 192 ? 31.781 -52.786 10.374 1.00 44.42 221 GLY A C 1
ATOM 1320 O O . GLY A 1 192 ? 32.024 -53.346 9.301 1.00 45.45 221 GLY A O 1
ATOM 1321 N N . ASP A 1 193 ? 30.851 -53.229 11.222 1.00 41.91 222 ASP A N 1
ATOM 1322 C CA . ASP A 1 193 ? 30.107 -54.471 10.983 1.00 40.08 222 ASP A CA 1
ATOM 1323 C C . ASP A 1 193 ? 29.120 -54.255 9.823 1.00 37.68 222 ASP A C 1
ATOM 1324 O O . ASP A 1 193 ? 28.355 -53.289 9.849 1.00 35.72 222 ASP A O 1
ATOM 1329 N N . PRO A 1 194 ? 29.147 -55.133 8.793 1.00 35.42 223 PRO A N 1
ATOM 1330 C CA . PRO A 1 194 ? 28.169 -54.985 7.701 1.00 33.44 223 PRO A CA 1
ATOM 1331 C C . PRO A 1 194 ? 26.708 -55.215 8.123 1.00 30.42 223 PRO A C 1
ATOM 1332 O O . PRO A 1 194 ? 25.801 -54.692 7.477 1.00 29.46 223 PRO A O 1
ATOM 1336 N N . GLU A 1 195 ? 26.487 -55.990 9.183 1.00 27.82 224 GLU A N 1
ATOM 1337 C CA . GLU A 1 195 ? 25.151 -56.154 9.749 1.00 26.84 224 GLU A CA 1
ATOM 1338 C C . GLU A 1 195 ? 24.645 -54.843 10.368 1.00 24.98 224 GLU A C 1
ATOM 1339 O O . GLU A 1 195 ? 23.464 -54.520 10.247 1.00 22.93 224 GLU A O 1
ATOM 1345 N N . ARG A 1 196 ? 25.540 -54.094 11.012 1.00 23.60 225 ARG A N 1
ATOM 1346 C CA . ARG A 1 196 ? 25.214 -52.757 11.527 1.00 23.40 225 ARG A CA 1
ATOM 1347 C C . ARG A 1 196 ? 24.757 -51.838 10.394 1.00 22.87 225 ARG A C 1
ATOM 1348 O O . ARG A 1 196 ? 23.713 -51.192 10.506 1.00 21.55 225 ARG A O 1
ATOM 1356 N N A ARG A 1 197 ? 25.535 -51.801 9.313 0.50 22.70 226 ARG A N 1
ATOM 1357 N N B ARG A 1 197 ? 25.537 -51.795 9.314 0.50 22.79 226 ARG A N 1
ATOM 1358 C CA A ARG A 1 197 ? 25.207 -51.002 8.131 0.50 22.85 226 ARG A CA 1
ATOM 1359 C CA B ARG A 1 197 ? 25.200 -51.002 8.129 0.50 22.95 226 ARG A CA 1
ATOM 1360 C C A ARG A 1 197 ? 23.853 -51.394 7.524 0.50 21.98 226 ARG A C 1
ATOM 1361 C C B ARG A 1 197 ? 23.844 -51.394 7.534 0.50 22.02 226 ARG A C 1
ATOM 1362 O O A ARG A 1 197 ? 23.046 -50.526 7.189 0.50 21.68 226 ARG A O 1
ATOM 1363 O O B ARG A 1 197 ? 23.029 -50.527 7.215 0.50 21.70 226 ARG A O 1
ATOM 1378 N N . ARG A 1 198 ? 23.607 -52.698 7.406 1.00 21.14 227 ARG A N 1
ATOM 1379 C CA . ARG A 1 198 ? 22.332 -53.213 6.894 1.00 20.42 227 ARG A CA 1
ATOM 1380 C C . ARG A 1 198 ? 21.134 -52.793 7.745 1.00 19.28 227 ARG A C 1
ATOM 1381 O O . ARG A 1 198 ? 20.126 -52.332 7.213 1.00 18.17 227 ARG A O 1
ATOM 1389 N N . LEU A 1 199 ? 21.253 -52.969 9.059 1.00 18.67 228 LEU A N 1
ATOM 1390 C CA . LEU A 1 199 ? 20.188 -52.589 9.994 1.00 17.79 228 LEU A CA 1
ATOM 1391 C C . LEU A 1 199 ? 19.853 -51.097 9.938 1.00 17.23 228 LEU A C 1
ATOM 1392 O O . LEU A 1 199 ? 18.721 -50.716 10.203 1.00 17.05 228 LEU A O 1
ATOM 1397 N N . LEU A 1 200 ? 20.837 -50.268 9.602 1.00 16.53 229 LEU A N 1
ATOM 1398 C CA . LEU A 1 200 ? 20.650 -48.823 9.465 1.00 16.16 229 LEU A CA 1
ATOM 1399 C C . LEU A 1 200 ? 20.278 -48.377 8.040 1.00 16.10 229 LEU A C 1
ATOM 1400 O O . LEU A 1 200 ? 20.225 -47.176 7.760 1.00 15.97 229 LEU A O 1
ATOM 1405 N N . SER A 1 201 ? 19.992 -49.330 7.152 1.00 15.69 230 SER A N 1
ATOM 1406 C CA . SER A 1 201 ? 19.586 -49.027 5.781 1.00 15.84 230 SER A CA 1
ATOM 1407 C C . SER A 1 201 ? 18.060 -49.037 5.679 1.00 15.43 230 SER A C 1
ATOM 1408 O O . SER A 1 201 ? 17.408 -49.996 6.111 1.00 15.28 230 SER A O 1
ATOM 1411 N N . ILE A 1 202 ? 17.503 -47.964 5.122 1.00 14.94 231 ILE A N 1
ATOM 1412 C CA . ILE A 1 202 ? 16.070 -47.863 4.853 1.00 15.15 231 ILE A CA 1
ATOM 1413 C C . ILE A 1 202 ? 15.881 -47.807 3.341 1.00 14.95 231 ILE A C 1
ATOM 1414 O O . ILE A 1 202 ? 16.591 -47.071 2.660 1.00 14.80 231 ILE A O 1
ATOM 1419 N N . VAL A 1 203 ? 14.934 -48.585 2.823 1.00 14.42 232 VAL A N 1
ATOM 1420 C CA . VAL A 1 203 ? 14.552 -48.494 1.416 1.00 14.45 232 VAL A CA 1
ATOM 1421 C C . VAL A 1 203 ? 13.083 -48.103 1.323 1.00 14.13 232 VAL A C 1
ATOM 1422 O O . VAL A 1 203 ? 12.224 -48.783 1.882 1.00 13.55 232 VAL A O 1
ATOM 1426 N N . VAL A 1 204 ? 12.810 -47.004 0.617 1.00 14.08 233 VAL A N 1
ATOM 1427 C CA . VAL A 1 204 ? 11.454 -46.565 0.324 1.00 14.39 233 VAL A CA 1
ATOM 1428 C C . VAL A 1 204 ? 11.201 -46.779 -1.165 1.00 14.84 233 VAL A C 1
ATOM 1429 O O . VAL A 1 204 ? 11.947 -46.260 -1.996 1.00 14.77 233 VAL A O 1
ATOM 1433 N N . VAL A 1 205 ? 10.165 -47.544 -1.498 1.00 15.04 234 VAL A N 1
ATOM 1434 C CA . VAL A 1 205 ? 9.808 -47.804 -2.889 1.00 15.42 234 VAL A CA 1
ATOM 1435 C C . VAL A 1 205 ? 8.608 -46.937 -3.237 1.00 15.61 234 VAL A C 1
ATOM 1436 O O . VAL A 1 205 ? 7.558 -47.033 -2.596 1.00 15.81 234 VAL A O 1
ATOM 1440 N N . GLY A 1 206 ? 8.781 -46.091 -4.250 1.00 15.95 235 GLY A N 1
ATOM 1441 C CA . GLY A 1 206 ? 7.738 -45.191 -4.730 1.00 16.33 235 GLY A CA 1
ATOM 1442 C C . GLY A 1 206 ? 8.234 -43.761 -4.714 1.00 16.78 235 GLY A C 1
ATOM 1443 O O . GLY A 1 206 ? 8.588 -43.239 -3.660 1.00 17.11 235 GLY A O 1
ATOM 1444 N N . GLY A 1 207 ? 8.254 -43.125 -5.882 1.00 16.91 236 GLY A N 1
ATOM 1445 C CA . GLY A 1 207 ? 8.754 -41.762 -6.034 1.00 16.88 236 GLY A CA 1
ATOM 1446 C C . GLY A 1 207 ? 7.665 -40.717 -6.147 1.00 17.11 236 GLY A C 1
ATOM 1447 O O . GLY A 1 207 ? 7.931 -39.597 -6.586 1.00 17.40 236 GLY A O 1
ATOM 1448 N N . GLY A 1 208 ? 6.435 -41.079 -5.774 1.00 17.69 237 GLY A N 1
ATOM 1449 C CA . GLY A 1 208 ? 5.349 -40.116 -5.633 1.00 17.73 237 GLY A CA 1
ATOM 1450 C C . GLY A 1 208 ? 5.475 -39.386 -4.307 1.00 17.77 237 GLY A C 1
ATOM 1451 O O . GLY A 1 208 ? 6.437 -39.613 -3.564 1.00 17.77 237 GLY A O 1
ATOM 1452 N N . PRO A 1 209 ? 4.508 -38.504 -3.992 1.00 17.59 238 PRO A N 1
ATOM 1453 C CA . PRO A 1 209 ? 4.544 -37.745 -2.737 1.00 17.50 238 PRO A CA 1
ATOM 1454 C C . PRO A 1 209 ? 4.684 -38.594 -1.467 1.00 16.91 238 PRO A C 1
ATOM 1455 O O . PRO A 1 209 ? 5.481 -38.261 -0.602 1.00 16.76 238 PRO A O 1
ATOM 1459 N N . THR A 1 210 ? 3.946 -39.693 -1.370 1.00 16.28 239 THR A N 1
ATOM 1460 C CA . THR A 1 210 ? 4.030 -40.560 -0.186 1.00 16.12 239 THR A CA 1
ATOM 1461 C C . THR A 1 210 ? 5.445 -41.080 0.087 1.00 15.37 239 THR A C 1
ATOM 1462 O O . THR A 1 210 ? 5.950 -40.949 1.206 1.00 15.55 239 THR A O 1
ATOM 1466 N N . GLY A 1 211 ? 6.067 -41.676 -0.927 1.00 14.85 240 GLY A N 1
ATOM 1467 C CA . GLY A 1 211 ? 7.420 -42.216 -0.791 1.00 14.72 240 GLY A CA 1
ATOM 1468 C C . GLY A 1 211 ? 8.468 -41.137 -0.570 1.00 14.45 240 GLY A C 1
ATOM 1469 O O . GLY A 1 211 ? 9.350 -41.284 0.286 1.00 14.12 240 GLY A O 1
ATOM 1470 N N . VAL A 1 212 ? 8.364 -40.045 -1.326 1.00 14.10 241 VAL A N 1
ATOM 1471 C CA . VAL A 1 212 ? 9.278 -38.904 -1.163 1.00 14.15 241 VAL A CA 1
ATOM 1472 C C . VAL A 1 212 ? 9.183 -38.331 0.259 1.00 14.25 241 VAL A C 1
ATOM 1473 O O . VAL A 1 212 ? 10.200 -38.105 0.913 1.00 13.76 241 VAL A O 1
ATOM 1477 N N . GLU A 1 213 ? 7.958 -38.111 0.723 1.00 14.64 242 GLU A N 1
ATOM 1478 C CA . GLU A 1 213 ? 7.731 -37.560 2.059 1.00 14.98 242 GLU A CA 1
ATOM 1479 C C . GLU A 1 213 ? 8.131 -38.529 3.164 1.00 14.22 242 GLU A C 1
ATOM 1480 O O . GLU A 1 213 ? 8.676 -38.110 4.182 1.00 14.04 242 GLU A O 1
ATOM 1486 N N . ALA A 1 214 ? 7.883 -39.820 2.959 1.00 13.68 243 ALA A N 1
ATOM 1487 C CA . ALA A 1 214 ? 8.367 -40.844 3.889 1.00 13.31 243 ALA A CA 1
ATOM 1488 C C . ALA A 1 214 ? 9.893 -40.773 4.041 1.00 13.12 243 ALA A C 1
ATOM 1489 O O . ALA A 1 214 ? 10.409 -40.745 5.159 1.00 12.95 243 ALA A O 1
ATOM 1491 N N . ALA A 1 215 ? 10.596 -40.723 2.908 1.00 12.70 244 ALA A N 1
ATOM 1492 C CA . ALA A 1 215 ? 12.061 -40.627 2.879 1.00 12.49 244 ALA A CA 1
ATOM 1493 C C . ALA A 1 215 ? 12.565 -39.352 3.559 1.00 12.28 244 ALA A C 1
ATOM 1494 O O . ALA A 1 215 ? 13.481 -39.394 4.392 1.00 11.99 244 ALA A O 1
ATOM 1496 N N . GLY A 1 216 ? 11.956 -38.228 3.200 1.00 12.31 245 GLY A N 1
ATOM 1497 C CA . GLY A 1 216 ? 12.319 -36.925 3.750 1.00 12.53 245 GLY A CA 1
ATOM 1498 C C . GLY A 1 216 ? 12.098 -36.814 5.249 1.00 12.59 245 GLY A C 1
ATOM 1499 O O . GLY A 1 216 ? 12.931 -36.247 5.958 1.00 12.25 245 GLY A O 1
ATOM 1500 N N . GLU A 1 217 ? 10.975 -37.351 5.730 1.00 12.90 246 GLU A N 1
ATOM 1501 C CA . GLU A 1 217 ? 10.658 -37.323 7.167 1.00 13.03 246 GLU A CA 1
ATOM 1502 C C . GLU A 1 217 ? 11.640 -38.193 7.948 1.00 12.84 246 GLU A C 1
ATOM 1503 O O . GLU A 1 217 ? 12.125 -37.795 9.009 1.00 12.17 246 GLU A O 1
ATOM 1509 N N . LEU A 1 218 ? 11.937 -39.378 7.422 1.00 13.13 247 LEU A N 1
ATOM 1510 C CA . LEU A 1 218 ? 12.961 -40.238 8.027 1.00 13.47 247 LEU A CA 1
ATOM 1511 C C . LEU A 1 218 ? 14.342 -39.577 8.044 1.00 13.42 247 LEU A C 1
ATOM 1512 O O . LEU A 1 218 ? 15.036 -39.641 9.067 1.00 13.34 247 LEU A O 1
ATOM 1517 N N A GLN A 1 219 ? 14.728 -38.938 6.944 0.50 13.53 248 GLN A N 1
ATOM 1518 N N B GLN A 1 219 ? 14.719 -38.945 6.925 0.50 13.45 248 GLN A N 1
ATOM 1519 C CA A GLN A 1 219 ? 16.002 -38.217 6.888 0.50 13.74 248 GLN A CA 1
ATOM 1520 C CA B GLN A 1 219 ? 15.958 -38.141 6.821 0.50 13.60 248 GLN A CA 1
ATOM 1521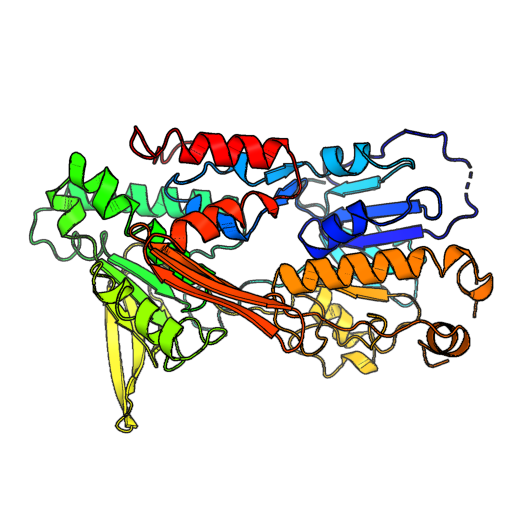 C C A GLN A 1 219 ? 16.041 -37.048 7.890 0.50 13.72 248 GLN A C 1
ATOM 1522 C C B GLN A 1 219 ? 16.020 -37.072 7.903 0.50 13.62 248 GLN A C 1
ATOM 1523 O O A GLN A 1 219 ? 17.086 -36.795 8.500 0.50 13.66 248 GLN A O 1
ATOM 1524 O O B GLN A 1 219 ? 17.048 -36.908 8.571 0.50 13.52 248 GLN A O 1
ATOM 1535 N N . ASP A 1 220 ? 14.906 -36.358 8.065 1.00 13.72 249 ASP A N 1
ATOM 1536 C CA . ASP A 1 220 ? 14.773 -35.297 9.081 1.00 13.85 249 ASP A CA 1
ATOM 1537 C C . ASP A 1 220 ? 14.987 -35.829 10.497 1.00 14.09 249 ASP A C 1
ATOM 1538 O O . ASP A 1 220 ? 15.760 -35.253 11.271 1.00 13.54 249 ASP A O 1
ATOM 1543 N N . TYR A 1 221 ? 14.312 -36.928 10.825 1.00 14.05 250 TYR A N 1
ATOM 1544 C CA . TYR A 1 221 ? 14.488 -37.545 12.130 1.00 14.73 250 TYR A CA 1
ATOM 1545 C C . TYR A 1 221 ? 15.956 -37.902 12.401 1.00 14.74 250 TYR A C 1
ATOM 1546 O O . TYR A 1 221 ? 16.501 -37.571 13.461 1.00 14.21 250 TYR A O 1
ATOM 1555 N N . VAL A 1 222 ? 16.576 -38.571 11.436 1.00 14.95 251 VAL A N 1
ATOM 1556 C CA . VAL A 1 222 ? 17.951 -39.042 11.579 1.00 15.46 251 VAL A CA 1
ATOM 1557 C C . VAL A 1 222 ? 18.937 -37.872 11.717 1.00 16.04 251 VAL A C 1
ATOM 1558 O O . VAL A 1 222 ? 19.782 -37.879 12.615 1.00 15.45 251 VAL A O 1
ATOM 1562 N N . HIS A 1 223 ? 18.809 -36.869 10.851 1.00 17.15 252 HIS A N 1
ATOM 1563 C CA . HIS A 1 223 ? 19.769 -35.756 10.826 1.00 18.46 252 HIS A CA 1
ATOM 1564 C C . HIS A 1 223 ? 19.487 -34.630 11.804 1.00 18.88 252 HIS A C 1
ATOM 1565 O O . HIS A 1 223 ? 20.416 -33.919 12.166 1.00 19.47 252 HIS A O 1
ATOM 1572 N N . GLN A 1 224 ? 18.239 -34.457 12.239 1.00 19.19 253 GLN A N 1
ATOM 1573 C CA . GLN A 1 224 ? 17.919 -33.393 13.196 1.00 19.84 253 GLN A CA 1
ATOM 1574 C C . GLN A 1 224 ? 17.912 -33.863 14.647 1.00 19.60 253 GLN A C 1
ATOM 1575 O O . G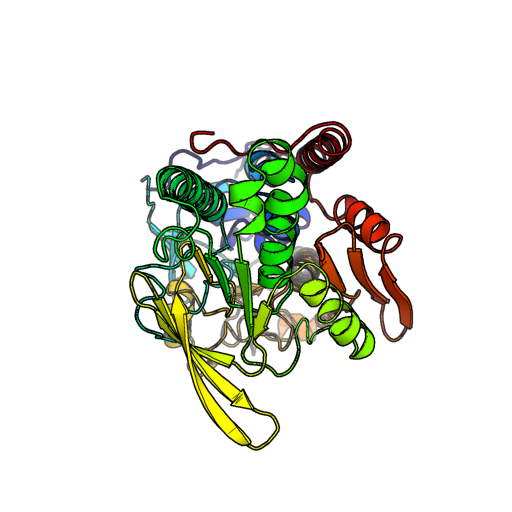LN A 1 224 ? 18.382 -33.143 15.523 1.00 20.24 253 GLN A O 1
ATOM 1581 N N . ASP A 1 225 ? 17.366 -35.052 14.900 1.00 19.21 254 ASP A N 1
ATOM 1582 C CA . ASP A 1 225 ? 17.155 -35.539 16.263 1.00 18.96 254 ASP A CA 1
ATOM 1583 C C . ASP A 1 225 ? 18.130 -36.642 16.660 1.00 18.84 254 ASP A C 1
ATOM 1584 O O . ASP A 1 225 ? 18.870 -36.486 17.636 1.00 18.82 254 ASP A O 1
ATOM 1589 N N . LEU A 1 226 ? 18.136 -37.746 15.916 1.00 18.62 255 LEU A N 1
ATOM 1590 C CA . LEU A 1 226 ? 18.982 -38.906 16.250 1.00 19.00 255 LEU A CA 1
ATOM 1591 C C . LEU A 1 226 ? 20.452 -38.515 16.372 1.00 19.80 255 LEU A C 1
ATOM 1592 O O . LEU A 1 226 ? 21.139 -38.935 17.314 1.00 18.78 255 LEU A O 1
ATOM 1597 N N . ARG A 1 227 ? 20.914 -37.716 15.409 1.00 21.18 256 ARG A N 1
ATOM 1598 C CA . ARG A 1 227 ? 22.280 -37.168 15.379 1.00 23.12 256 ARG A CA 1
ATOM 1599 C C . ARG A 1 227 ? 22.698 -36.451 16.666 1.00 22.62 256 ARG A C 1
ATOM 1600 O O . ARG A 1 227 ? 23.867 -36.510 17.051 1.00 22.04 256 ARG A O 1
ATOM 1608 N N . LYS A 1 228 ? 21.758 -35.767 17.313 1.00 23.04 257 LYS A N 1
ATOM 1609 C CA . LYS A 1 228 ? 22.057 -35.027 18.541 1.00 24.15 257 LYS A CA 1
ATOM 1610 C C . LYS A 1 228 ? 22.368 -35.895 19.755 1.00 24.09 257 LYS A C 1
ATOM 1611 O O . LYS A 1 228 ? 23.031 -35.419 20.667 1.00 23.83 257 LYS A O 1
ATOM 1617 N N . PHE A 1 229 ? 21.907 -37.148 19.775 1.00 23.63 258 PHE A N 1
ATOM 1618 C CA . PHE A 1 229 ? 22.234 -38.065 20.885 1.00 24.20 258 PHE A CA 1
ATOM 1619 C C . PHE A 1 229 ? 22.879 -39.408 20.490 1.00 24.04 258 PHE A C 1
ATOM 1620 O O . PHE A 1 229 ? 23.500 -40.044 21.339 1.00 25.86 258 PHE A O 1
ATOM 1628 N N . LEU A 1 230 ? 22.761 -39.835 19.231 1.00 22.63 259 LEU A N 1
ATOM 1629 C CA . LEU A 1 230 ? 23.465 -41.026 18.736 1.00 22.27 259 LEU A CA 1
ATOM 1630 C C . LEU A 1 230 ? 24.135 -40.708 17.393 1.00 22.19 259 LEU A C 1
ATOM 1631 O O . LEU A 1 230 ? 23.774 -41.286 16.362 1.00 21.73 259 LEU A O 1
ATOM 1636 N N . PRO A 1 231 ? 25.120 -39.786 17.402 1.00 22.32 260 PRO A N 1
ATOM 1637 C CA . PRO A 1 231 ? 25.719 -39.314 16.149 1.00 22.65 260 PRO A CA 1
ATOM 1638 C C . PRO A 1 231 ? 26.384 -40.397 15.299 1.00 23.42 260 PRO A C 1
ATOM 1639 O O . PRO A 1 231 ? 26.275 -40.347 14.074 1.00 23.28 260 PRO A O 1
ATOM 1643 N N . ALA A 1 232 ? 27.051 -41.361 15.938 1.00 24.78 261 ALA A N 1
ATOM 1644 C CA . ALA A 1 232 ? 27.720 -42.457 15.218 1.00 25.85 261 ALA A CA 1
ATOM 1645 C C . ALA A 1 232 ? 26.723 -43.356 14.478 1.00 26.08 261 ALA A C 1
ATOM 1646 O O . ALA A 1 232 ? 26.965 -43.743 13.330 1.00 27.08 261 ALA A O 1
ATOM 1648 N N . LEU A 1 233 ? 25.605 -43.680 15.125 1.00 25.59 262 LEU A N 1
ATOM 1649 C CA . LEU A 1 233 ? 24.502 -44.379 14.446 1.00 25.23 262 LEU A CA 1
ATOM 1650 C C . LEU A 1 233 ? 23.941 -43.568 13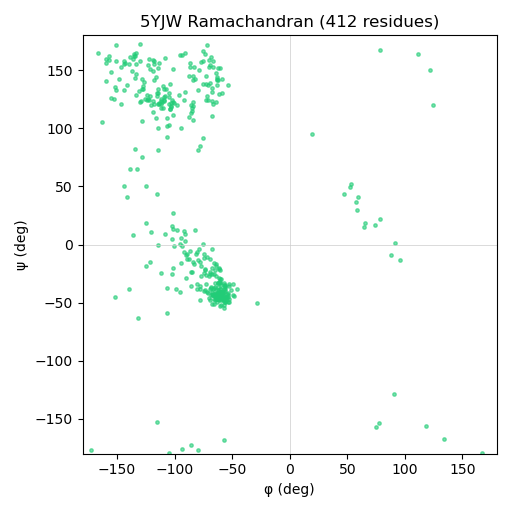.290 1.00 24.55 262 LEU A C 1
ATOM 1651 O O . LEU A 1 233 ? 23.835 -44.074 12.168 1.00 24.45 262 LEU A O 1
ATOM 1656 N N . ALA A 1 234 ? 23.581 -42.317 13.577 1.00 24.09 263 ALA A N 1
ATOM 1657 C CA . ALA A 1 234 ? 22.948 -41.429 12.601 1.00 24.27 263 ALA A CA 1
ATOM 1658 C C . ALA A 1 234 ? 23.756 -41.294 11.319 1.00 25.06 263 ALA A C 1
ATOM 1659 O O . ALA A 1 234 ? 23.196 -41.400 10.231 1.00 24.39 263 ALA A O 1
ATOM 1661 N N . GLU A 1 235 ? 25.066 -41.080 11.448 1.00 26.03 264 GLU A N 1
ATOM 1662 C CA . GLU A 1 235 ? 25.937 -40.925 10.275 1.00 27.19 264 GLU A CA 1
ATOM 1663 C C . GLU A 1 235 ? 26.042 -42.187 9.398 1.00 25.42 264 GLU A C 1
ATOM 1664 O O . GLU A 1 235 ? 26.380 -42.083 8.223 1.00 25.02 264 GLU A O 1
ATOM 1670 N N . GLU A 1 236 ? 25.748 -43.360 9.963 1.00 24.19 265 GLU A N 1
ATOM 1671 C CA . GLU A 1 236 ? 25.766 -44.623 9.213 1.00 23.68 265 GLU A CA 1
ATOM 1672 C C . GLU A 1 236 ? 24.418 -45.032 8.597 1.00 22.11 265 GLU A C 1
ATOM 1673 O O . GLU A 1 236 ? 24.359 -46.012 7.847 1.00 20.79 265 GLU A O 1
ATOM 1679 N N . VAL A 1 237 ? 23.348 -44.294 8.898 1.00 20.73 266 VAL A N 1
ATOM 1680 C CA . VAL A 1 237 ? 22.044 -44.537 8.276 1.00 19.79 266 VAL A CA 1
ATOM 1681 C C . VAL A 1 237 ? 22.108 -44.189 6.793 1.00 19.41 266 VAL A C 1
ATOM 1682 O O . VAL A 1 237 ? 22.654 -43.160 6.425 1.00 19.32 266 VAL A O 1
ATOM 1686 N N . GLN A 1 238 ? 21.558 -45.058 5.951 1.00 19.11 267 GLN A N 1
ATOM 1687 C CA . GLN A 1 238 ? 21.408 -44.771 4.528 1.00 19.37 267 GLN A CA 1
ATOM 1688 C C . GLN A 1 238 ? 19.951 -44.951 4.121 1.00 18.20 267 GLN A C 1
ATOM 1689 O O . GLN A 1 238 ? 19.369 -46.016 4.338 1.00 17.49 267 GLN A O 1
ATOM 1695 N N . ILE A 1 239 ? 19.376 -43.910 3.525 1.00 17.30 268 ILE A N 1
ATOM 1696 C CA . ILE A 1 239 ? 18.008 -43.957 3.029 1.00 16.97 268 ILE A CA 1
ATOM 1697 C C . ILE A 1 239 ? 18.062 -44.070 1.505 1.00 16.68 268 ILE A C 1
ATOM 1698 O O . ILE A 1 239 ? 18.738 -43.275 0.837 1.00 16.79 268 ILE A O 1
ATOM 1703 N N . HIS A 1 240 ? 17.367 -45.074 0.976 1.00 16.18 269 HIS A N 1
ATOM 1704 C CA . HIS A 1 240 ? 17.236 -45.289 -0.460 1.00 16.15 269 HIS A CA 1
ATOM 1705 C C . HIS A 1 240 ? 15.806 -44.990 -0.904 1.00 15.99 269 HIS A C 1
ATOM 1706 O O . HIS A 1 240 ? 14.849 -45.378 -0.229 1.00 16.03 269 HIS A O 1
ATOM 1713 N N . LEU A 1 241 ? 15.669 -44.288 -2.026 1.00 15.95 270 LEU A N 1
ATOM 1714 C CA . LEU A 1 241 ? 14.375 -44.060 -2.660 1.00 16.47 270 LEU A CA 1
ATOM 1715 C C . LEU A 1 241 ? 14.430 -44.709 -4.034 1.00 16.88 270 LEU A C 1
ATOM 1716 O O . LEU A 1 241 ? 15.299 -44.369 -4.843 1.00 16.72 270 LEU A O 1
ATOM 1721 N N . VAL A 1 242 ? 13.520 -45.652 -4.280 1.00 17.03 271 VAL A N 1
ATOM 1722 C CA . VAL A 1 242 ? 13.514 -46.454 -5.500 1.00 17.58 271 VAL A CA 1
ATOM 1723 C C . VAL A 1 242 ? 12.244 -46.148 -6.289 1.00 17.73 271 VAL A C 1
ATOM 1724 O O . VAL A 1 242 ? 11.140 -46.221 -5.744 1.00 18.01 271 VAL A O 1
ATOM 1728 N N . GLU A 1 243 ? 12.402 -45.811 -7.569 1.00 18.26 272 GLU A N 1
ATOM 1729 C CA . GLU A 1 243 ? 11.271 -45.451 -8.429 1.00 19.15 272 GLU A CA 1
ATOM 1730 C C . GLU A 1 243 ? 11.485 -45.961 -9.858 1.00 18.86 272 GLU A C 1
ATOM 1731 O O . GLU A 1 243 ? 12.568 -45.787 -10.421 1.00 18.01 272 GLU A O 1
ATOM 1737 N N . ALA A 1 244 ? 10.448 -46.583 -10.421 1.00 19.12 273 ALA A N 1
ATOM 1738 C CA . ALA A 1 244 ? 10.508 -47.203 -11.758 1.00 20.00 273 ALA A CA 1
ATOM 1739 C C . ALA A 1 244 ? 10.547 -46.202 -12.909 1.00 20.62 273 ALA A C 1
ATOM 1740 O O . ALA A 1 244 ? 11.166 -46.476 -13.935 1.00 20.37 273 ALA A O 1
ATOM 1742 N N . LEU A 1 245 ? 9.875 -45.067 -12.749 1.00 21.42 274 LEU A N 1
ATOM 1743 C CA . LEU A 1 245 ? 9.901 -44.004 -13.758 1.00 22.39 274 LEU A CA 1
ATOM 1744 C C . LEU A 1 245 ? 11.243 -43.262 -13.758 1.00 22.37 274 LEU A C 1
ATOM 1745 O O . LEU A 1 245 ? 12.016 -43.393 -12.802 1.00 21.51 274 LEU A O 1
ATOM 1750 N N . PRO A 1 246 ? 11.535 -42.486 -14.834 1.00 22.84 275 PRO A N 1
ATOM 1751 C CA . PRO A 1 246 ? 12.808 -41.750 -14.903 1.00 22.64 275 PRO A CA 1
ATOM 1752 C C . PRO A 1 246 ? 12.908 -40.517 -14.007 1.00 22.68 275 PRO A C 1
ATOM 1753 O O . PRO A 1 246 ? 13.982 -39.924 -13.919 1.00 22.45 275 PRO A O 1
ATOM 1757 N N . ILE A 1 247 ? 11.804 -40.121 -13.378 1.00 22.64 276 ILE A N 1
ATOM 1758 C CA . ILE A 1 247 ? 11.773 -38.955 -12.503 1.00 23.13 276 ILE A CA 1
ATOM 1759 C C . ILE A 1 247 ? 10.917 -39.238 -11.275 1.00 22.08 276 ILE A C 1
ATOM 1760 O O . ILE A 1 247 ? 10.037 -40.103 -11.308 1.00 21.94 276 ILE A O 1
ATOM 1765 N N . VAL A 1 248 ? 11.189 -38.510 -10.199 1.00 21.54 277 VAL A N 1
ATOM 1766 C CA . VAL A 1 248 ? 10.284 -38.485 -9.042 1.00 21.00 277 VAL A CA 1
ATOM 1767 C C . VAL A 1 248 ? 9.221 -37.415 -9.268 1.00 20.30 277 VAL A C 1
ATOM 1768 O O . VAL A 1 248 ? 9.439 -36.476 -10.036 1.00 19.90 277 VAL A O 1
ATOM 1772 N N . LEU A 1 249 ? 8.079 -37.577 -8.606 1.00 19.69 278 LEU A N 1
ATOM 1773 C CA . LEU A 1 249 ? 7.030 -36.555 -8.560 1.00 20.00 278 LEU A CA 1
ATOM 1774 C C . LEU A 1 249 ? 6.610 -36.077 -9.959 1.00 20.75 278 LEU A C 1
ATOM 1775 O O . LEU A 1 249 ? 6.604 -34.874 -10.251 1.00 19.69 278 LEU A O 1
ATOM 1780 N N . ASN A 1 250 ? 6.278 -37.041 -10.816 1.00 21.99 279 ASN A N 1
ATOM 1781 C CA . ASN A 1 250 ? 5.915 -36.758 -12.217 1.00 23.53 279 ASN A CA 1
ATOM 1782 C C . ASN A 1 250 ? 4.605 -35.993 -12.464 1.00 23.13 279 ASN A C 1
ATOM 1783 O O . ASN A 1 250 ? 4.289 -35.709 -13.619 1.00 23.84 279 ASN A O 1
ATOM 1788 N N . MET A 1 251 ? 3.842 -35.699 -11.407 1.00 22.92 280 MET A N 1
ATOM 1789 C CA . MET A 1 251 ? 2.678 -34.802 -11.499 1.00 23.13 280 MET A CA 1
ATOM 1790 C C . MET A 1 251 ? 3.050 -33.316 -11.533 1.00 23.11 280 MET A C 1
ATOM 1791 O O . MET A 1 251 ? 2.212 -32.489 -11.866 1.00 23.45 280 MET A O 1
ATOM 1796 N N . PHE A 1 252 ? 4.291 -32.983 -11.181 1.00 22.93 281 PHE A N 1
ATOM 1797 C CA . PHE A 1 252 ? 4.784 -31.611 -11.238 1.00 23.51 281 PHE A CA 1
ATOM 1798 C C . PHE A 1 252 ? 5.476 -31.340 -12.565 1.00 24.85 281 PHE A C 1
ATOM 1799 O O . PHE A 1 252 ? 5.850 -32.269 -13.283 1.00 23.46 281 PHE A O 1
ATOM 1807 N N . GLU A 1 253 ? 5.652 -30.059 -12.876 1.00 27.30 282 GLU A N 1
ATOM 1808 C CA . GLU A 1 253 ? 6.462 -29.656 -14.029 1.00 30.06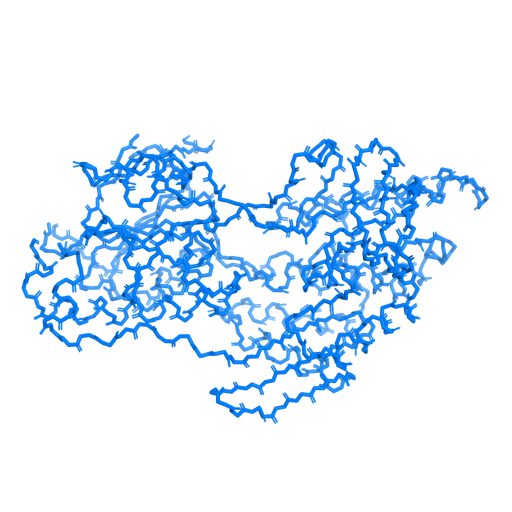 282 GLU A CA 1
ATOM 1809 C C . GLU A 1 253 ? 7.917 -30.104 -13.848 1.00 30.50 282 GLU A C 1
ATOM 1810 O O . GLU A 1 253 ? 8.398 -30.247 -12.716 1.00 28.94 282 GLU A O 1
ATOM 1816 N N . LYS A 1 254 ? 8.595 -30.331 -14.972 1.00 31.42 283 LYS A N 1
ATOM 1817 C CA . LYS A 1 254 ? 9.961 -30.886 -14.990 1.00 32.66 283 LYS A CA 1
ATOM 1818 C C . LYS A 1 254 ? 10.955 -30.205 -14.050 1.00 31.60 283 LYS A C 1
ATOM 1819 O O . LYS A 1 254 ? 11.722 -30.889 -13.371 1.00 31.40 283 LYS A O 1
ATOM 1825 N N . LYS A 1 255 ? 10.940 -28.874 -14.012 1.00 31.26 284 LYS A N 1
ATOM 1826 C CA . LYS A 1 255 ? 11.905 -28.126 -13.194 1.00 31.46 284 LYS A CA 1
ATOM 1827 C C . LYS A 1 255 ? 11.717 -28.373 -11.691 1.00 29.20 284 LYS A C 1
ATOM 1828 O O . LYS A 1 255 ? 12.688 -28.378 -10.938 1.00 29.13 284 LYS A O 1
ATOM 1834 N N . LEU A 1 256 ? 10.474 -28.585 -11.265 1.00 27.24 285 LEU A N 1
ATOM 1835 C CA . LEU A 1 256 ? 10.189 -28.933 -9.871 1.00 25.72 285 LEU A CA 1
ATOM 1836 C C . LEU A 1 256 ? 10.592 -30.371 -9.530 1.00 24.73 285 LEU A C 1
ATOM 1837 O O . LEU A 1 256 ? 11.123 -30.615 -8.440 1.00 23.30 285 LEU A O 1
ATOM 1842 N N . SER A 1 257 ? 10.360 -31.312 -10.451 1.00 23.48 286 SER A N 1
ATOM 1843 C CA . SER A 1 257 ? 10.823 -32.700 -10.268 1.00 22.94 286 SER A CA 1
ATOM 1844 C C . SER A 1 257 ? 12.344 -32.778 -10.149 1.00 22.73 286 SER A C 1
ATOM 1845 O O . SER A 1 257 ? 12.873 -33.518 -9.308 1.00 21.33 286 SER A O 1
ATOM 1848 N N . SER A 1 258 ? 13.036 -32.007 -10.991 1.00 22.46 287 SER A N 1
ATOM 1849 C CA . SER A 1 258 ? 14.500 -31.951 -10.987 1.00 22.50 287 SER A CA 1
ATOM 1850 C C . SER A 1 258 ? 15.044 -31.309 -9.720 1.00 21.79 287 SER A C 1
ATOM 1851 O O . SER A 1 258 ? 16.022 -31.786 -9.156 1.00 22.41 287 SER A O 1
ATOM 1854 N N . TYR A 1 259 ? 14.411 -30.220 -9.290 1.00 21.51 288 TYR A N 1
ATOM 1855 C CA . TYR A 1 259 ? 14.732 -29.577 -8.016 1.00 21.30 288 TYR A CA 1
ATOM 1856 C C . TYR A 1 259 ? 14.544 -30.543 -6.839 1.00 20.50 288 TYR A C 1
ATOM 1857 O O . TYR A 1 259 ? 15.393 -30.618 -5.943 1.00 19.20 288 TYR A O 1
ATOM 1866 N N . ALA A 1 260 ? 13.428 -31.270 -6.850 1.00 19.85 289 ALA A N 1
ATOM 1867 C CA . ALA A 1 260 ? 13.121 -32.244 -5.798 1.00 19.38 289 ALA A CA 1
ATOM 1868 C C . ALA A 1 260 ? 14.195 -33.324 -5.710 1.00 19.20 289 ALA A C 1
ATOM 1869 O O . ALA A 1 260 ? 14.737 -33.565 -4.637 1.00 18.50 289 ALA A O 1
ATOM 1871 N N . GLN A 1 261 ? 14.513 -33.948 -6.843 1.00 19.36 290 GLN A N 1
ATOM 1872 C CA . GLN A 1 261 ? 15.555 -34.984 -6.894 1.00 19.82 290 GLN A CA 1
ATOM 1873 C C . GLN A 1 261 ? 16.906 -34.460 -6.409 1.00 19.06 290 GLN A C 1
ATOM 1874 O O . GLN A 1 261 ? 17.575 -35.120 -5.607 1.00 18.80 290 GLN A O 1
ATOM 1880 N N A SER A 1 262 ? 17.299 -33.285 -6.896 0.50 18.68 291 SER A N 1
ATOM 1881 N N B SER A 1 262 ? 17.292 -33.287 -6.910 0.50 18.68 291 SER A N 1
ATOM 1882 C CA A SER A 1 262 ? 18.549 -32.654 -6.480 0.50 18.67 291 SER A CA 1
ATOM 1883 C CA B SER A 1 262 ? 18.517 -32.605 -6.495 0.50 18.69 291 SER A CA 1
ATOM 1884 C C A SER A 1 262 ? 18.577 -32.418 -4.969 0.50 18.11 291 SER A C 1
ATOM 1885 C C B SER A 1 262 ? 18.565 -32.424 -4.981 0.50 18.12 291 SER A C 1
ATOM 1886 O O A SER A 1 262 ? 19.570 -32.736 -4.314 0.50 18.07 291 SER A O 1
ATOM 1887 O O B SER A 1 262 ? 19.555 -32.780 -4.340 0.50 18.09 291 SER A O 1
ATOM 1892 N N . HIS A 1 263 ? 17.479 -31.903 -4.415 1.00 17.60 292 HIS A N 1
ATOM 1893 C CA . HIS A 1 263 ? 17.395 -31.686 -2.970 1.00 17.35 292 HIS A CA 1
ATOM 1894 C C . HIS A 1 263 ? 17.472 -32.992 -2.178 1.00 16.79 292 HIS A C 1
ATOM 1895 O O . HIS A 1 263 ? 18.214 -33.081 -1.202 1.00 16.23 292 HIS A O 1
ATOM 1902 N N . LEU A 1 264 ? 16.728 -34.003 -2.619 1.00 16.85 293 LEU A N 1
ATOM 1903 C CA . LEU A 1 264 ? 16.761 -35.317 -1.963 1.00 17.09 293 LEU A CA 1
ATOM 1904 C C . LEU A 1 264 ? 18.190 -35.851 -1.916 1.00 17.59 293 LEU A C 1
ATOM 1905 O O . LEU A 1 264 ? 18.678 -36.249 -0.854 1.00 17.80 293 LEU A O 1
ATOM 1910 N N . GLU A 1 265 ? 18.860 -35.822 -3.066 1.00 19.03 294 GLU A N 1
ATOM 1911 C CA . GLU A 1 265 ? 20.263 -36.236 -3.164 1.00 20.29 294 GLU A CA 1
ATOM 1912 C C . GLU A 1 265 ? 21.179 -35.394 -2.278 1.00 20.12 294 GLU A C 1
ATOM 1913 O O . GLU A 1 265 ? 22.059 -35.943 -1.612 1.00 20.12 294 GLU A O 1
ATOM 1919 N N . ASN A 1 266 ? 20.943 -34.083 -2.225 1.00 19.73 295 ASN A N 1
ATOM 1920 C CA . ASN A 1 266 ? 21.712 -33.200 -1.337 1.00 19.77 295 ASN A CA 1
ATOM 1921 C C . ASN A 1 266 ? 21.581 -33.515 0.150 1.00 19.72 295 ASN A C 1
ATOM 1922 O O . ASN A 1 266 ? 22.513 -33.262 0.909 1.00 19.40 295 ASN A O 1
ATOM 1927 N N . THR A 1 267 ? 20.440 -34.075 0.564 1.00 19.31 296 THR A N 1
ATOM 1928 C CA . THR A 1 267 ? 20.266 -34.556 1.944 1.00 19.21 296 THR A CA 1
ATOM 1929 C C . THR A 1 267 ? 20.775 -35.995 2.214 1.00 19.24 296 THR A C 1
ATOM 1930 O O . THR A 1 267 ? 20.506 -36.538 3.283 1.00 19.52 296 THR A O 1
ATOM 1934 N N A SER A 1 268 ? 21.498 -36.588 1.261 0.50 19.44 297 SER A N 1
ATOM 1935 N N B SER A 1 268 ? 21.487 -36.561 1.232 0.50 19.63 297 SER A N 1
ATOM 1936 C CA A SER A 1 268 ? 22.127 -37.921 1.385 0.50 19.67 297 SER A CA 1
ATOM 1937 C CA B SER A 1 268 ? 22.126 -37.888 1.265 0.50 19.99 297 SER A CA 1
ATOM 1938 C C A SER A 1 268 ? 21.220 -39.102 1.023 0.50 19.63 297 SER A C 1
ATOM 1939 C C B SER A 1 268 ? 21.178 -39.080 1.125 0.50 19.88 297 SER A C 1
ATOM 1940 O O A SER A 1 268 ? 21.655 -40.251 1.129 0.50 19.81 297 SER A O 1
ATOM 1941 O O B SER A 1 268 ? 21.533 -40.198 1.495 0.50 20.37 297 SER A O 1
ATOM 1946 N N . ILE A 1 269 ? 19.990 -38.838 0.576 1.00 19.33 298 ILE A N 1
ATOM 1947 C CA . ILE A 1 269 ? 19.104 -39.910 0.113 1.00 19.65 298 ILE A CA 1
ATOM 1948 C C . ILE A 1 269 ? 19.638 -40.382 -1.240 1.00 20.18 298 ILE A C 1
ATOM 1949 O O . ILE A 1 269 ? 19.852 -39.570 -2.139 1.00 20.63 298 ILE A O 1
ATOM 1954 N N . LYS A 1 270 ? 19.878 -41.683 -1.367 1.00 21.13 299 LYS A N 1
ATOM 1955 C CA . LYS A 1 270 ? 20.278 -42.262 -2.641 1.00 22.03 299 LYS A CA 1
ATOM 1956 C C . LYS A 1 270 ? 19.031 -42.563 -3.461 1.00 21.25 299 LYS A C 1
ATOM 1957 O O . LYS A 1 270 ? 18.210 -43.403 -3.072 1.00 20.88 299 LYS A O 1
ATOM 1963 N N . VAL A 1 271 ? 18.888 -41.866 -4.588 1.00 19.96 300 VAL A N 1
ATOM 1964 C CA . VAL A 1 271 ? 17.704 -41.978 -5.439 1.00 19.71 300 VAL A CA 1
ATOM 1965 C C . VAL A 1 271 ? 18.005 -42.941 -6.589 1.00 19.96 300 VAL A C 1
ATOM 1966 O O . VAL A 1 271 ? 18.930 -42.700 -7.368 1.00 20.44 300 VAL A O 1
ATOM 1970 N N . HIS A 1 272 ? 17.234 -44.030 -6.678 1.00 19.50 301 HIS A N 1
ATOM 1971 C CA . HIS A 1 272 ? 17.359 -45.025 -7.746 1.00 19.53 301 HIS A CA 1
ATOM 1972 C C . HIS A 1 272 ? 16.194 -44.883 -8.697 1.00 19.71 301 HIS A C 1
ATOM 1973 O O . HIS A 1 272 ? 15.137 -45.475 -8.483 1.00 19.21 301 HIS A O 1
ATOM 1980 N N . LEU A 1 273 ? 16.384 -44.090 -9.745 1.00 20.16 302 LEU A N 1
ATOM 1981 C CA . LEU A 1 273 ? 15.367 -43.925 -10.771 1.00 21.14 302 LEU A CA 1
ATOM 1982 C C . LEU A 1 273 ? 15.531 -45.001 -11.831 1.00 21.04 302 LEU A C 1
ATOM 1983 O O . LEU A 1 273 ? 16.567 -45.675 -11.882 1.00 21.08 302 LEU A O 1
ATOM 1988 N N A ARG A 1 274 ? 14.503 -45.151 -12.668 0.50 21.19 303 ARG A N 1
ATOM 1989 N N B ARG A 1 274 ? 14.502 -45.156 -12.665 0.50 20.40 303 ARG A N 1
ATOM 1990 C CA A ARG A 1 274 ? 14.442 -46.198 -13.693 0.50 21.58 303 ARG A CA 1
ATOM 1991 C CA B ARG A 1 274 ? 14.453 -46.195 -13.698 0.50 20.29 303 ARG A CA 1
ATOM 1992 C C A ARG A 1 274 ? 14.708 -47.589 -13.117 0.50 20.87 303 ARG A C 1
ATOM 1993 C C B ARG A 1 274 ? 14.696 -47.594 -13.124 0.50 20.14 303 ARG A C 1
ATOM 1994 O O A ARG A 1 274 ? 15.299 -48.431 -13.787 0.50 20.66 303 ARG A O 1
ATOM 1995 O O B ARG A 1 274 ? 15.252 -48.450 -13.806 0.50 19.99 303 ARG A O 1
ATOM 2010 N N . THR A 1 275 ? 14.263 -47.813 -11.880 1.00 20.09 304 THR A N 1
ATOM 2011 C CA . THR A 1 275 ? 14.615 -49.004 -11.109 1.00 19.66 304 THR A CA 1
ATOM 2012 C C . THR A 1 275 ? 13.353 -49.685 -10.587 1.00 19.36 304 THR A C 1
ATOM 2013 O O . THR A 1 275 ? 12.461 -49.026 -10.029 1.00 18.38 304 THR A O 1
ATOM 2017 N N . ALA A 1 276 ? 13.283 -51.002 -10.799 1.00 18.66 305 ALA A N 1
ATOM 2018 C CA . ALA A 1 276 ? 12.207 -51.837 -10.277 1.00 18.31 305 ALA A CA 1
ATOM 2019 C C . ALA A 1 276 ? 12.776 -52.848 -9.289 1.00 17.82 305 ALA A C 1
ATOM 2020 O O . ALA A 1 276 ? 13.885 -53.345 -9.475 1.00 17.71 305 ALA A O 1
ATOM 2022 N N . VAL A 1 277 ? 12.008 -53.147 -8.245 1.00 17.28 306 VAL A N 1
ATOM 2023 C CA . VAL A 1 277 ? 12.335 -54.186 -7.289 1.00 16.68 306 VAL A CA 1
ATOM 2024 C C . VAL A 1 277 ? 11.837 -55.490 -7.896 1.00 16.49 306 VAL A C 1
ATOM 2025 O O . VAL A 1 277 ? 10.642 -55.640 -8.159 1.00 16.38 306 VAL A O 1
ATOM 2029 N N . ALA A 1 278 ? 12.762 -56.417 -8.125 1.00 16.56 307 ALA A N 1
ATOM 2030 C CA . ALA A 1 278 ? 12.451 -57.717 -8.716 1.00 16.44 307 ALA A CA 1
ATOM 2031 C C . ALA A 1 278 ? 12.016 -58.725 -7.652 1.00 16.42 307 ALA A C 1
ATOM 2032 O O . ALA A 1 278 ? 11.171 -59.578 -7.909 1.00 15.89 307 ALA A O 1
ATOM 2034 N N . LYS A 1 279 ? 12.622 -58.638 -6.469 1.00 16.32 308 LYS A N 1
ATOM 2035 C CA . LYS A 1 279 ? 12.236 -59.467 -5.333 1.00 16.39 308 LYS A CA 1
ATOM 2036 C C . LYS A 1 279 ? 12.715 -58.830 -4.033 1.00 15.88 308 LYS A C 1
ATOM 2037 O O . LYS A 1 279 ? 13.676 -58.066 -4.023 1.00 15.20 308 LYS A O 1
ATOM 2043 N N . VAL A 1 280 ? 12.042 -59.172 -2.942 1.00 15.85 309 VAL A N 1
ATOM 2044 C CA . VAL A 1 280 ? 12.440 -58.735 -1.612 1.00 15.58 309 VAL A CA 1
ATOM 2045 C C . VAL A 1 280 ? 12.700 -59.992 -0.801 1.00 15.61 309 VAL A C 1
ATOM 2046 O O . VAL A 1 280 ? 11.805 -60.808 -0.625 1.00 14.85 309 VAL A O 1
ATOM 2050 N N . GLU A 1 281 ? 13.923 -60.132 -0.307 1.00 15.87 310 GLU A N 1
ATOM 2051 C CA . GLU A 1 281 ? 14.264 -61.203 0.612 1.00 16.44 310 GLU A CA 1
ATOM 2052 C C . GLU A 1 281 ? 14.376 -60.600 2.020 1.00 16.99 310 GLU A C 1
ATOM 2053 O O . GLU A 1 281 ? 14.121 -59.405 2.205 1.00 16.30 310 GLU A O 1
ATOM 2059 N N . GLU A 1 282 ? 14.696 -61.420 3.013 1.00 17.78 311 GLU A N 1
ATOM 2060 C CA . GLU A 1 282 ? 14.642 -60.979 4.416 1.00 18.77 311 GLU A CA 1
ATOM 2061 C C . GLU A 1 282 ? 15.584 -59.812 4.727 1.00 18.90 311 GLU A C 1
ATOM 2062 O O . GLU A 1 282 ? 15.196 -58.857 5.396 1.00 18.45 311 GLU A O 1
ATOM 2068 N N . LYS A 1 283 ? 16.823 -59.925 4.269 1.00 19.15 312 LYS A N 1
ATOM 2069 C CA . LYS A 1 283 ? 17.877 -58.983 4.619 1.00 19.58 312 LYS A CA 1
ATOM 2070 C C . LYS A 1 283 ? 18.382 -58.172 3.426 1.00 19.16 312 LYS A C 1
ATOM 2071 O O . LYS A 1 283 ? 19.246 -57.322 3.582 1.00 18.38 312 LYS A O 1
ATOM 2077 N N . GLN A 1 284 ? 17.824 -58.414 2.246 1.00 19.57 313 GLN A N 1
ATOM 2078 C CA . GLN A 1 284 ? 18.245 -57.714 1.041 1.00 20.15 313 GLN A CA 1
ATOM 2079 C C . GLN A 1 284 ? 17.151 -57.798 -0.002 1.00 19.22 313 GLN A C 1
ATOM 2080 O O . GLN A 1 284 ? 16.269 -58.651 0.086 1.00 18.73 313 GLN A O 1
ATOM 2086 N N . LEU A 1 285 ? 17.184 -56.885 -0.963 1.00 18.42 314 LEU A N 1
ATOM 2087 C CA . LEU A 1 285 ? 16.260 -56.919 -2.095 1.00 18.07 314 LEU A CA 1
ATOM 2088 C C . LEU A 1 285 ? 17.045 -56.709 -3.381 1.00 17.56 314 LEU A C 1
ATOM 2089 O O . LEU A 1 285 ? 18.131 -56.127 -3.361 1.00 17.63 314 LEU A O 1
ATOM 2094 N N . LEU A 1 286 ? 16.493 -57.197 -4.485 1.00 17.57 315 LEU A N 1
ATOM 2095 C CA . LEU A 1 286 ? 17.135 -57.100 -5.793 1.00 17.68 315 LEU A CA 1
ATOM 2096 C C . LEU A 1 286 ? 16.463 -55.991 -6.584 1.00 17.38 315 LEU A C 1
ATOM 2097 O O . LEU A 1 286 ? 15.261 -56.057 -6.840 1.00 16.84 315 LEU A O 1
ATOM 2102 N N . ALA A 1 287 ? 17.250 -54.979 -6.949 1.00 17.65 316 ALA A N 1
ATOM 2103 C CA . ALA A 1 287 ? 16.782 -53.829 -7.720 1.00 18.03 316 ALA A CA 1
ATOM 2104 C C . ALA A 1 287 ? 17.366 -53.890 -9.132 1.00 18.91 316 ALA A C 1
ATOM 2105 O O . ALA A 1 287 ? 18.581 -54.016 -9.291 1.00 18.91 316 ALA A O 1
ATOM 2107 N N . LYS A 1 288 ? 16.499 -53.815 -10.142 1.00 19.90 317 LYS A N 1
ATOM 2108 C CA . LYS A 1 288 ? 16.902 -53.860 -11.552 1.00 20.70 317 LYS A CA 1
ATOM 2109 C C . LYS A 1 288 ? 16.721 -52.492 -12.177 1.00 20.93 317 LYS A C 1
ATOM 2110 O O . LYS A 1 288 ? 15.618 -51.946 -12.150 1.00 20.58 317 LYS A O 1
ATOM 2116 N N . THR A 1 289 ? 17.797 -51.954 -12.750 1.00 20.71 318 THR A N 1
ATOM 2117 C CA . THR A 1 289 ? 17.781 -50.623 -13.344 1.00 21.29 318 THR A CA 1
ATOM 2118 C C . THR A 1 289 ? 17.929 -50.713 -14.862 1.00 21.86 318 THR A C 1
ATOM 2119 O O . THR A 1 289 ? 18.871 -51.332 -15.348 1.00 21.51 318 THR A O 1
ATOM 2123 N N . LYS A 1 290 ? 16.989 -50.125 -15.600 1.00 22.21 319 LYS A N 1
ATOM 2124 C CA . LYS A 1 290 ? 17.167 -49.924 -17.040 1.00 23.08 319 LYS A CA 1
ATOM 2125 C C . LYS A 1 290 ? 17.725 -48.525 -17.216 1.00 22.62 319 LYS A C 1
ATOM 2126 O O . LYS A 1 290 ? 16.993 -47.549 -17.145 1.00 22.10 319 LYS A O 1
ATOM 2132 N N . HIS A 1 291 ? 19.032 -48.434 -17.427 1.00 22.63 320 HIS A N 1
ATOM 2133 C CA . HIS A 1 291 ? 19.708 -47.144 -17.546 1.00 23.12 320 HIS A CA 1
ATOM 2134 C C . HIS A 1 291 ? 19.299 -46.412 -18.821 1.00 24.09 320 HIS A C 1
ATOM 2135 O O . HIS A 1 291 ? 18.791 -47.025 -19.765 1.00 22.40 320 HIS A O 1
ATOM 2142 N N . GLU A 1 292 ? 19.540 -45.104 -18.839 1.00 25.75 321 GLU A N 1
ATOM 2143 C CA . GLU A 1 292 ? 19.238 -44.262 -20.003 1.00 28.30 321 GLU A CA 1
ATOM 2144 C C . GLU A 1 292 ? 19.935 -44.756 -21.290 1.00 27.27 321 GLU A C 1
ATOM 2145 O O . GLU A 1 292 ? 19.358 -44.673 -22.370 1.00 28.28 321 GLU A O 1
ATOM 2151 N N . ASP A 1 293 ? 21.150 -45.290 -21.155 1.00 26.10 322 ASP A N 1
ATOM 2152 C CA . ASP A 1 293 ? 21.887 -45.898 -22.282 1.00 24.92 322 ASP A CA 1
ATOM 2153 C C . ASP A 1 293 ? 21.392 -47.292 -22.736 1.00 23.63 322 ASP A C 1
ATOM 2154 O O . ASP A 1 293 ? 21.971 -47.878 -23.652 1.00 22.63 322 ASP A O 1
ATOM 2159 N N . GLY A 1 294 ? 20.355 -47.829 -22.090 1.00 22.50 323 GLY A N 1
ATOM 2160 C CA . GLY A 1 294 ? 19.736 -49.091 -22.493 1.00 22.41 323 GLY A CA 1
ATOM 2161 C C . GLY A 1 294 ? 20.225 -50.324 -21.749 1.00 22.75 323 GLY A C 1
ATOM 2162 O O . GLY A 1 294 ? 19.604 -51.381 -21.846 1.00 22.10 323 GLY A O 1
ATOM 2163 N N . LYS A 1 295 ? 21.329 -50.205 -21.012 1.00 23.61 324 LYS A N 1
ATOM 2164 C CA . LYS A 1 295 ? 21.863 -51.331 -20.244 1.00 24.58 324 LYS A CA 1
ATOM 2165 C C . LYS A 1 295 ? 20.975 -51.602 -19.039 1.00 24.74 324 LYS A C 1
ATOM 2166 O O . LYS A 1 295 ? 20.402 -50.674 -18.460 1.00 23.48 324 LYS A O 1
ATOM 2172 N N . ILE A 1 296 ? 20.842 -52.878 -18.694 1.00 25.19 325 ILE A N 1
ATOM 2173 C CA . ILE A 1 296 ? 20.113 -53.295 -17.506 1.00 25.99 325 ILE A CA 1
ATOM 2174 C C . ILE A 1 296 ? 21.135 -53.852 -16.528 1.00 26.02 325 ILE A C 1
ATOM 2175 O O . ILE A 1 296 ? 21.883 -54.767 -16.873 1.00 26.11 325 ILE A O 1
ATOM 2180 N N . THR A 1 297 ? 21.185 -53.271 -15.330 1.00 25.80 326 THR A N 1
ATOM 2181 C CA . THR A 1 297 ? 22.032 -53.771 -14.249 1.00 25.55 326 THR A CA 1
ATOM 2182 C C . THR A 1 297 ? 21.175 -54.187 -13.060 1.00 25.73 326 THR A C 1
ATOM 2183 O O . THR A 1 297 ? 20.028 -53.757 -12.923 1.00 24.38 326 THR A O 1
ATOM 2187 N N . GLU A 1 298 ? 21.754 -55.039 -12.222 1.00 26.38 327 GLU A N 1
ATOM 2188 C CA . GLU A 1 298 ? 21.127 -55.522 -11.001 1.00 27.51 327 GLU A CA 1
ATOM 2189 C C . GLU A 1 298 ? 21.979 -55.081 -9.830 1.00 26.42 327 GLU A C 1
ATOM 2190 O O . GLU A 1 298 ? 23.206 -55.090 -9.919 1.00 25.61 327 GLU A O 1
ATOM 2196 N N . GLU A 1 299 ? 21.326 -54.704 -8.735 1.00 25.39 328 GLU A N 1
ATOM 2197 C CA . GLU A 1 299 ? 22.010 -54.429 -7.477 1.00 25.00 328 GLU A CA 1
ATOM 2198 C C . GLU A 1 299 ? 21.255 -55.120 -6.353 1.00 23.47 328 GLU A C 1
ATOM 2199 O O . GLU A 1 299 ? 20.044 -54.972 -6.240 1.00 22.18 328 GLU A O 1
ATOM 2205 N N . THR A 1 300 ? 21.978 -55.882 -5.536 1.00 22.45 329 THR A N 1
ATOM 2206 C CA . THR A 1 300 ? 21.433 -56.412 -4.294 1.00 21.88 329 THR A CA 1
ATOM 2207 C C . THR A 1 300 ? 21.621 -55.316 -3.250 1.00 21.28 329 THR A C 1
ATOM 2208 O O . THR A 1 300 ? 22.753 -54.925 -2.972 1.00 21.39 329 THR A O 1
ATOM 2212 N N . ILE A 1 301 ? 20.514 -54.806 -2.706 1.00 20.04 330 ILE A N 1
ATOM 2213 C CA . ILE A 1 301 ? 20.545 -53.750 -1.700 1.00 19.26 330 ILE A CA 1
ATOM 2214 C C . ILE A 1 301 ? 20.201 -54.346 -0.333 1.00 18.33 330 ILE A C 1
ATOM 2215 O O . ILE A 1 301 ? 19.052 -54.732 -0.103 1.00 17.64 330 ILE A O 1
ATOM 2220 N N . PRO A 1 302 ? 21.197 -54.441 0.570 1.00 17.95 331 PRO A N 1
ATOM 2221 C CA . PRO A 1 302 ? 20.877 -54.815 1.946 1.00 17.61 331 PRO A CA 1
ATOM 2222 C C . PRO A 1 302 ? 19.972 -53.761 2.567 1.00 16.91 331 PRO A C 1
ATOM 2223 O O . PRO A 1 302 ? 20.148 -52.573 2.306 1.00 17.00 331 PRO A O 1
ATOM 2227 N N . TYR A 1 303 ? 19.001 -54.192 3.362 1.00 16.11 332 TYR A N 1
ATOM 2228 C CA . TYR A 1 303 ? 18.088 -53.256 4.013 1.00 15.44 332 TYR A CA 1
ATOM 2229 C C . TYR A 1 303 ? 17.663 -53.780 5.376 1.00 15.19 332 TYR A C 1
ATOM 2230 O O . TYR A 1 303 ? 17.643 -54.994 5.615 1.00 14.40 332 TYR A O 1
ATOM 2239 N N . GLY A 1 304 ? 17.326 -52.841 6.255 1.00 14.91 333 GLY A N 1
ATOM 2240 C CA . GLY A 1 304 ? 16.746 -53.138 7.559 1.00 14.73 333 GLY A CA 1
ATOM 2241 C C . GLY A 1 304 ? 15.269 -52.804 7.624 1.00 14.60 333 GLY A C 1
ATOM 2242 O O . GLY A 1 304 ? 14.510 -53.517 8.266 1.00 14.63 333 GLY A O 1
ATOM 2243 N N . THR A 1 305 ? 14.867 -51.707 6.978 1.00 14.28 334 THR A N 1
ATOM 2244 C CA . THR A 1 305 ? 13.477 -51.263 6.951 1.00 14.28 334 THR A CA 1
ATOM 2245 C C . THR A 1 305 ? 13.071 -51.011 5.509 1.00 14.20 334 THR A C 1
ATOM 2246 O O . THR A 1 305 ? 13.736 -50.236 4.814 1.00 14.02 334 THR A O 1
ATOM 2250 N N . LEU A 1 306 ? 12.005 -51.686 5.069 1.00 13.85 335 LEU A N 1
ATOM 2251 C CA . LEU A 1 306 ? 11.423 -51.504 3.736 1.00 14.09 335 LEU A CA 1
ATOM 2252 C C . LEU A 1 306 ? 10.035 -50.888 3.842 1.00 14.14 335 LEU A C 1
ATOM 2253 O O . LEU A 1 306 ? 9.140 -51.471 4.468 1.00 13.79 335 LEU A O 1
ATOM 2258 N N . ILE A 1 307 ? 9.862 -49.721 3.217 1.00 14.00 336 ILE A N 1
ATOM 2259 C CA . ILE A 1 307 ? 8.565 -49.062 3.131 1.00 14.18 336 ILE A CA 1
ATOM 2260 C C . ILE A 1 307 ? 8.118 -49.108 1.675 1.00 14.53 336 ILE A C 1
ATOM 2261 O O . ILE A 1 307 ? 8.815 -48.600 0.793 1.00 13.93 336 ILE A O 1
ATOM 2266 N N . TRP A 1 308 ? 6.962 -49.722 1.439 1.00 14.85 337 TRP A N 1
ATOM 2267 C CA . TRP A 1 308 ? 6.438 -49.930 0.101 1.00 15.77 337 TRP A CA 1
ATOM 2268 C C . TRP A 1 308 ? 5.307 -48.943 -0.121 1.00 16.36 337 TRP A C 1
ATOM 2269 O O . TRP A 1 308 ? 4.211 -49.136 0.385 1.00 16.06 337 TRP A O 1
ATOM 2280 N N . ALA A 1 309 ? 5.597 -47.881 -0.871 1.00 17.94 338 ALA A N 1
ATOM 2281 C CA . ALA A 1 309 ? 4.717 -46.719 -0.985 1.00 19.21 338 ALA A CA 1
ATOM 2282 C C . ALA A 1 309 ? 4.404 -46.456 -2.447 1.00 21.18 338 ALA A C 1
ATOM 2283 O O . ALA A 1 309 ? 4.557 -45.341 -2.944 1.00 21.04 338 ALA A O 1
ATOM 2285 N N . THR A 1 310 ? 3.980 -47.496 -3.147 1.00 23.28 339 THR A N 1
ATOM 2286 C CA . THR A 1 310 ? 3.628 -47.340 -4.540 1.00 25.33 339 THR A CA 1
ATOM 2287 C C . THR A 1 310 ? 2.464 -48.216 -4.923 1.00 26.38 339 THR A C 1
ATOM 2288 O O . THR A 1 310 ? 2.186 -49.247 -4.278 1.00 26.77 339 THR A O 1
ATOM 2292 N N . GLY A 1 311 ? 1.785 -47.773 -5.974 1.00 26.32 340 GLY A N 1
ATOM 2293 C CA . GLY A 1 311 ? 0.784 -48.561 -6.646 1.00 27.01 340 GLY A CA 1
ATOM 2294 C C . GLY A 1 311 ? -0.511 -48.646 -5.874 1.00 27.11 340 GLY A C 1
ATOM 2295 O O . GLY A 1 311 ? -0.502 -48.896 -4.674 1.00 27.92 340 GLY A O 1
ATOM 2296 N N A ASN A 1 312 ? -1.608 -48.389 -6.593 0.50 26.92 341 ASN A N 1
ATOM 2297 N N B ASN A 1 312 ? -1.636 -48.450 -6.539 0.50 26.89 341 ASN A N 1
ATOM 2298 C CA A ASN A 1 312 ? -2.976 -48.633 -6.156 0.50 26.48 341 ASN A CA 1
ATOM 2299 C CA B ASN A 1 312 ? -2.909 -48.733 -5.907 0.50 26.50 341 ASN A CA 1
ATOM 2300 C C A ASN A 1 312 ? -3.445 -49.919 -6.811 0.50 25.34 341 ASN A C 1
ATOM 2301 C C B ASN A 1 312 ? -3.679 -49.706 -6.771 0.50 25.42 341 ASN A C 1
ATOM 2302 O O A ASN A 1 312 ? -3.036 -50.211 -7.934 0.50 25.42 341 ASN A O 1
ATOM 2303 O O B ASN A 1 312 ? -3.729 -49.556 -7.991 0.50 25.57 341 ASN A O 1
ATOM 2312 N N . LYS A 1 313 ? -4.266 -50.708 -6.120 1.00 23.94 342 LYS A N 1
ATOM 2313 C CA . LYS A 1 313 ? -5.036 -51.751 -6.796 1.00 23.02 342 LYS A CA 1
ATOM 2314 C C . LYS A 1 313 ? -6.395 -51.888 -6.141 1.00 20.41 342 LYS A C 1
ATOM 2315 O O . LYS A 1 313 ? -6.566 -51.595 -4.950 1.00 18.07 342 LYS A O 1
ATOM 2321 N N . ALA A 1 314 ? -7.352 -52.347 -6.938 1.00 18.77 343 ALA A N 1
ATOM 2322 C CA . ALA A 1 314 ? -8.725 -52.479 -6.496 1.00 18.34 343 ALA A CA 1
ATOM 2323 C C . ALA A 1 314 ? -8.837 -53.486 -5.358 1.00 18.19 343 ALA A C 1
ATOM 2324 O O . ALA A 1 314 ? -8.130 -54.493 -5.339 1.00 17.56 343 ALA A O 1
ATOM 2326 N N . ARG A 1 315 ? -9.706 -53.190 -4.396 1.00 17.82 344 ARG A N 1
ATOM 2327 C CA . ARG A 1 315 ? -9.935 -54.088 -3.275 1.00 18.09 344 ARG A CA 1
ATOM 2328 C C . ARG A 1 315 ? -10.832 -55.258 -3.713 1.00 17.92 344 ARG A C 1
ATOM 2329 O O . ARG A 1 315 ? -11.589 -55.118 -4.679 1.00 17.29 344 ARG A O 1
ATOM 2337 N N . PRO A 1 316 ? -10.772 -56.400 -2.995 1.00 18.45 345 PRO A N 1
ATOM 2338 C CA . PRO A 1 316 ? -11.570 -57.591 -3.356 1.00 18.45 345 PRO A CA 1
ATOM 2339 C C . PRO A 1 316 ? -13.077 -57.360 -3.521 1.00 18.11 345 PRO A C 1
ATOM 2340 O O . PRO A 1 316 ? -13.677 -57.892 -4.458 1.00 18.16 345 PRO A O 1
ATOM 2344 N N . VAL A 1 317 ? -13.685 -56.579 -2.631 1.00 17.57 346 VAL A N 1
ATOM 2345 C CA . VAL A 1 317 ? -15.114 -56.255 -2.759 1.00 17.56 346 VAL A CA 1
ATOM 2346 C C . VAL A 1 317 ? -15.420 -55.523 -4.078 1.00 17.35 346 VAL A C 1
ATOM 2347 O O . VAL A 1 317 ? -16.488 -55.708 -4.654 1.00 17.76 346 VAL A O 1
ATOM 2351 N N . ILE A 1 318 ? -14.468 -54.725 -4.561 1.00 17.18 347 ILE A N 1
ATOM 2352 C CA . ILE A 1 318 ? -14.606 -54.005 -5.826 1.00 17.36 347 ILE A CA 1
ATOM 2353 C C . ILE A 1 318 ? -14.363 -54.921 -7.035 1.00 17.74 347 ILE A C 1
ATOM 2354 O O . ILE A 1 318 ? -15.163 -54.921 -7.972 1.00 17.50 347 ILE A O 1
ATOM 2359 N N . THR A 1 319 ? -13.285 -55.702 -7.021 1.00 18.49 348 THR A N 1
ATOM 2360 C CA . THR A 1 319 ? -13.041 -56.660 -8.116 1.00 19.55 348 THR A CA 1
ATOM 2361 C C . THR A 1 319 ? -14.151 -57.716 -8.211 1.00 20.11 348 THR A C 1
ATOM 2362 O O . THR A 1 319 ? -14.460 -58.182 -9.300 1.00 19.98 348 THR A O 1
ATOM 2366 N N . ASP A 1 320 ? -14.726 -58.093 -7.068 1.00 21.08 349 ASP A N 1
ATOM 2367 C CA . ASP A 1 320 ? -15.922 -58.936 -7.028 1.00 22.68 349 ASP A CA 1
ATOM 2368 C C . ASP A 1 320 ? -17.095 -58.289 -7.779 1.00 21.80 349 ASP A C 1
ATOM 2369 O O . ASP A 1 320 ? -17.768 -58.955 -8.567 1.00 21.40 349 ASP A O 1
ATOM 2374 N N . LEU A 1 321 ? -17.327 -56.996 -7.542 1.00 20.76 350 LEU A N 1
ATOM 2375 C CA . LEU A 1 321 ? -18.401 -56.262 -8.228 1.00 20.27 350 LEU A CA 1
ATOM 2376 C C . LEU A 1 321 ? -18.228 -56.191 -9.754 1.00 20.42 350 LEU A C 1
ATOM 2377 O O . LEU A 1 321 ? -19.232 -56.211 -10.477 1.00 20.01 350 LEU A O 1
ATOM 2382 N N . PHE A 1 322 ? -16.981 -56.130 -10.237 1.00 20.77 351 PHE A N 1
ATOM 2383 C CA . PHE A 1 322 ? -16.688 -56.137 -11.692 1.00 21.53 351 PHE A CA 1
ATOM 2384 C C . PHE A 1 322 ? -17.384 -57.279 -12.430 1.00 22.65 351 PHE A C 1
ATOM 2385 O O . PHE A 1 322 ? -17.862 -57.092 -13.546 1.00 23.31 351 PHE A O 1
ATOM 2393 N N . LYS A 1 323 ? -17.425 -58.449 -11.796 1.00 24.68 352 LYS A N 1
ATOM 2394 C CA . LYS A 1 323 ? -18.008 -59.663 -12.377 1.00 26.05 352 LYS A CA 1
ATOM 2395 C C . LYS A 1 323 ? -19.536 -59.654 -12.440 1.00 25.72 352 LYS A C 1
ATOM 2396 O O . LYS A 1 323 ? -20.128 -60.392 -13.230 1.00 26.60 352 LYS A O 1
ATOM 2402 N N . LYS A 1 324 ? -20.169 -58.821 -11.618 1.00 24.27 353 LYS A N 1
ATOM 2403 C CA . LYS A 1 324 ? -21.621 -58.773 -11.495 1.00 23.78 353 LYS A CA 1
ATOM 2404 C C . LYS A 1 324 ? -22.294 -57.725 -12.368 1.00 23.28 353 LYS A C 1
ATOM 2405 O O . LYS A 1 324 ? -23.508 -57.764 -12.521 1.00 23.78 353 LYS A O 1
ATOM 2411 N N . ILE A 1 325 ? -21.527 -56.770 -12.894 1.00 22.70 354 ILE A N 1
ATOM 2412 C CA . ILE A 1 325 ? -22.063 -55.736 -13.776 1.00 22.35 354 ILE A CA 1
ATOM 2413 C C . ILE A 1 325 ? -21.356 -55.885 -15.128 1.00 22.62 354 ILE A C 1
ATOM 2414 O O . ILE A 1 325 ? -20.144 -55.673 -15.202 1.00 22.55 354 ILE A O 1
ATOM 2419 N N . PRO A 1 326 ? -22.100 -56.265 -16.194 1.00 23.34 355 PRO A N 1
ATOM 2420 C CA . PRO A 1 326 ? -21.501 -56.468 -17.521 1.00 23.20 355 PRO A CA 1
ATOM 2421 C C . PRO A 1 326 ? -20.586 -55.330 -17.971 1.00 22.89 355 PRO A C 1
ATOM 2422 O O . PRO A 1 326 ? -19.479 -55.580 -18.437 1.00 23.00 355 PRO A O 1
ATOM 2426 N N . GLU A 1 327 ? -21.030 -54.094 -17.766 1.00 22.83 356 GLU A N 1
ATOM 2427 C CA . GLU A 1 327 ? -20.252 -52.908 -18.136 1.00 22.60 356 GLU A CA 1
ATOM 2428 C C . GLU A 1 327 ? -18.953 -52.727 -17.328 1.00 22.18 356 GLU A C 1
ATOM 2429 O O . GLU A 1 327 ? -18.095 -51.943 -17.721 1.00 22.35 356 GLU A O 1
ATOM 2435 N N . GLN A 1 328 ? -18.825 -53.433 -16.204 1.00 21.68 357 GLN A N 1
ATOM 2436 C CA . GLN A 1 328 ? -17.600 -53.454 -15.399 1.00 21.48 357 GLN A CA 1
ATOM 2437 C C . GLN A 1 328 ? -16.718 -54.697 -15.601 1.00 23.15 357 GLN A C 1
ATOM 2438 O O . GLN A 1 328 ? -15.643 -54.783 -14.999 1.00 22.59 357 GLN A O 1
ATOM 2444 N N . ASN A 1 329 ? -17.139 -55.642 -16.448 1.00 25.38 358 ASN A N 1
ATOM 2445 C CA . ASN A 1 329 ? -16.381 -56.891 -16.662 1.00 27.59 358 ASN A CA 1
ATOM 2446 C C . ASN A 1 329 ? -14.937 -56.646 -17.121 1.00 28.45 358 ASN A C 1
ATOM 2447 O O . ASN A 1 329 ? -14.037 -57.392 -16.743 1.00 29.72 358 ASN A O 1
ATOM 2452 N N . SER A 1 330 ? -14.728 -55.594 -17.913 1.00 29.30 359 SER A N 1
ATOM 2453 C CA . SER A 1 330 ? -13.396 -55.221 -18.397 1.00 30.39 359 SER A CA 1
ATOM 2454 C C . SER A 1 330 ? -12.603 -54.308 -17.444 1.00 29.65 359 SER A C 1
ATOM 2455 O O . SER A 1 330 ? -11.438 -54.021 -17.715 1.00 29.00 359 SER A O 1
ATOM 2458 N N . SER A 1 331 ? -13.222 -53.850 -16.350 1.00 28.20 360 SER A N 1
ATOM 2459 C CA . SER A 1 331 ? -12.560 -52.960 -15.389 1.00 27.68 360 SER A CA 1
ATOM 2460 C C . SER A 1 331 ? -11.375 -53.623 -14.690 1.00 28.32 360 SER A C 1
ATOM 2461 O O . SER A 1 331 ? -11.385 -54.824 -14.426 1.00 27.84 360 SER A O 1
ATOM 2464 N N . LYS A 1 332 ? -10.373 -52.807 -14.376 1.00 29.56 361 LYS A N 1
ATOM 2465 C CA . LYS A 1 332 ? -9.120 -53.258 -13.781 1.00 31.57 361 LYS A CA 1
ATOM 2466 C C . LYS A 1 332 ? -8.763 -52.392 -12.576 1.00 30.61 361 LYS A C 1
ATOM 2467 O O . LYS A 1 332 ? -8.716 -52.893 -11.453 1.00 31.83 361 LYS A O 1
ATOM 2473 N N . ARG A 1 333 ? -8.532 -51.102 -12.817 1.00 30.03 362 ARG A N 1
ATOM 2474 C CA . ARG A 1 333 ? -8.063 -50.167 -11.785 1.00 31.10 362 ARG A CA 1
ATOM 2475 C C . ARG A 1 333 ? -9.139 -49.842 -10.751 1.00 28.04 362 ARG A C 1
ATOM 2476 O O . ARG A 1 333 ? -8.850 -49.740 -9.570 1.00 28.66 362 ARG A O 1
ATOM 2484 N N . GLY A 1 334 ? -10.366 -49.641 -11.213 1.00 24.48 363 GLY A N 1
ATOM 2485 C CA . GLY A 1 334 ? -11.491 -49.341 -10.335 1.00 22.44 363 GLY A CA 1
ATOM 2486 C C . GLY A 1 334 ? -12.792 -49.348 -11.109 1.00 20.54 363 GLY A C 1
ATOM 2487 O O . GLY A 1 334 ? -12.807 -49.629 -12.311 1.00 19.63 363 GLY A O 1
ATOM 2488 N N . LEU A 1 335 ? -13.886 -49.029 -10.429 1.00 18.44 364 LEU A N 1
ATOM 2489 C CA . LEU A 1 335 ? -15.195 -48.984 -11.079 1.00 17.41 364 LEU A CA 1
ATOM 2490 C C . LEU A 1 335 ? -15.259 -47.842 -12.088 1.00 16.95 364 LEU A C 1
ATOM 2491 O O . LEU A 1 335 ? -15.000 -46.691 -11.740 1.00 16.78 364 LEU A O 1
ATOM 2496 N N . ALA A 1 336 ? -15.571 -48.162 -13.342 1.00 16.69 365 ALA A N 1
ATOM 2497 C CA . ALA A 1 336 ? -15.722 -47.134 -14.370 1.00 16.39 365 ALA A CA 1
ATOM 2498 C C . ALA A 1 336 ? -16.999 -46.346 -14.095 1.00 16.06 365 ALA A C 1
ATOM 2499 O O . ALA A 1 336 ? -18.075 -46.932 -13.972 1.00 15.80 365 ALA A O 1
ATOM 2501 N N . VAL A 1 337 ? -16.863 -45.025 -13.975 1.00 16.01 366 VAL A N 1
ATOM 2502 C CA . VAL A 1 337 ? -17.985 -44.141 -13.676 1.00 16.12 366 VAL A CA 1
ATOM 2503 C C . VAL A 1 337 ? -18.210 -43.141 -14.808 1.00 16.59 366 VAL A C 1
ATOM 2504 O O . VAL A 1 337 ? -17.262 -42.737 -15.495 1.00 16.43 366 VAL A O 1
ATOM 2508 N N . ASN A 1 338 ? -19.467 -42.745 -14.991 1.00 16.99 367 ASN A N 1
ATOM 2509 C CA . ASN A 1 338 ? -19.834 -41.778 -16.029 1.00 17.84 367 ASN A CA 1
ATOM 2510 C C . ASN A 1 338 ? -19.676 -40.335 -15.533 1.00 18.69 367 ASN A C 1
ATOM 2511 O O . ASN A 1 338 ? -19.166 -40.105 -14.431 1.00 18.51 367 ASN A O 1
ATOM 2516 N N . ASP A 1 339 ? -20.127 -39.371 -16.335 1.00 19.84 368 ASP A N 1
ATOM 2517 C CA . ASP A 1 339 ? -20.025 -37.948 -15.986 1.00 21.02 368 ASP A CA 1
ATOM 2518 C C . ASP A 1 339 ? -20.774 -37.530 -14.710 1.00 19.65 368 ASP A C 1
ATOM 2519 O O . ASP A 1 339 ? -20.473 -36.476 -14.146 1.00 18.99 368 ASP A O 1
ATOM 2524 N N . PHE A 1 340 ? -21.758 -38.326 -14.285 1.00 18.24 369 PHE A N 1
ATOM 2525 C CA . PHE A 1 340 ? -22.500 -38.075 -13.041 1.00 17.53 369 PHE A CA 1
ATOM 2526 C C . PHE A 1 340 ? -22.037 -38.959 -11.880 1.00 16.49 369 PHE A C 1
ATOM 2527 O O . PHE A 1 340 ? -22.706 -39.037 -10.855 1.00 15.82 369 PHE A O 1
ATOM 2535 N N . LEU A 1 341 ? -20.883 -39.608 -12.056 1.00 15.95 370 LEU A N 1
ATOM 2536 C CA . LEU A 1 341 ? -20.261 -40.490 -11.063 1.00 15.48 370 LEU A CA 1
ATOM 2537 C C . LEU A 1 341 ? -21.060 -41.759 -10.742 1.00 15.53 370 LEU A C 1
ATOM 2538 O O . LEU A 1 341 ? -20.805 -42.414 -9.723 1.00 14.29 370 LEU A O 1
ATOM 2543 N N . GLN A 1 342 ? -21.990 -42.123 -11.635 1.00 15.69 371 GLN A N 1
ATOM 2544 C CA . GLN A 1 342 ? -22.677 -43.402 -11.559 1.00 15.85 371 GLN A CA 1
ATOM 2545 C C . GLN A 1 342 ? -21.731 -44.486 -12.032 1.00 15.43 371 GLN A C 1
ATOM 2546 O O . GLN A 1 342 ? -21.045 -44.308 -13.028 1.00 15.35 371 GLN A O 1
ATOM 2552 N N . VAL A 1 343 ? -21.726 -45.615 -11.334 1.00 15.36 372 VAL A N 1
ATOM 2553 C CA . VAL A 1 343 ? -21.034 -46.812 -11.796 1.00 15.40 372 VAL A CA 1
ATOM 2554 C C . VAL A 1 343 ? -21.719 -47.267 -13.087 1.00 16.06 372 VAL A C 1
ATOM 2555 O O . VAL A 1 343 ? -22.932 -47.509 -13.102 1.00 15.78 372 VAL A O 1
ATOM 2559 N N . LYS A 1 344 ? -20.945 -47.358 -14.165 1.00 16.73 373 LYS A N 1
ATOM 2560 C CA . LYS A 1 344 ? -21.494 -47.740 -15.470 1.00 17.25 373 LYS A CA 1
ATOM 2561 C C . LYS A 1 344 ? -22.151 -49.112 -15.380 1.00 17.53 373 LYS A C 1
ATOM 2562 O O . LYS A 1 344 ? -21.566 -50.050 -14.833 1.00 17.47 373 LYS A O 1
ATOM 2568 N N . GLY A 1 345 ? -23.383 -49.201 -15.880 1.00 18.06 374 GLY A N 1
ATOM 2569 C CA . GLY A 1 345 ? -24.202 -50.402 -15.752 1.00 18.73 374 GLY A CA 1
ATOM 2570 C C . GLY A 1 345 ? -25.117 -50.467 -14.535 1.00 19.39 374 GLY A C 1
ATOM 2571 O O . GLY A 1 345 ? -25.820 -51.461 -14.364 1.00 19.49 374 GLY A O 1
ATOM 2572 N N . SER A 1 346 ? -25.127 -49.424 -13.699 1.00 20.19 375 SER A N 1
ATOM 2573 C CA . SER A 1 346 ? -25.971 -49.381 -12.499 1.00 20.57 375 SER A CA 1
ATOM 2574 C C . SER A 1 346 ? -26.798 -48.094 -12.458 1.00 21.74 375 SER A C 1
ATOM 2575 O O . SER A 1 346 ? -26.261 -47.012 -12.692 1.00 22.11 375 SER A O 1
ATOM 2578 N N . ASN A 1 347 ? -28.093 -48.218 -12.152 1.00 22.83 376 ASN A N 1
ATOM 2579 C CA . ASN A 1 347 ? -28.970 -47.053 -11.937 1.00 24.75 376 ASN A CA 1
ATOM 2580 C C . ASN A 1 347 ? -28.748 -46.350 -10.604 1.00 23.26 376 ASN A C 1
ATOM 2581 O O . ASN A 1 347 ? -29.066 -45.163 -10.475 1.00 24.52 376 ASN A O 1
ATOM 2586 N N . ASN A 1 348 ? -28.230 -47.072 -9.613 1.00 20.53 377 ASN A N 1
ATOM 2587 C CA . ASN A 1 348 ? -28.230 -46.571 -8.232 1.00 19.11 377 ASN A CA 1
ATOM 2588 C C . ASN A 1 348 ? -26.947 -46.739 -7.403 1.00 17.83 377 ASN A C 1
ATOM 2589 O O . ASN A 1 348 ? -26.961 -46.456 -6.205 1.00 17.51 377 ASN A O 1
ATOM 2594 N N . ILE A 1 349 ? -25.853 -47.170 -8.033 1.00 16.48 378 ILE A N 1
ATOM 2595 C CA . ILE A 1 349 ? -24.550 -47.219 -7.374 1.00 15.93 378 ILE A CA 1
ATOM 2596 C C . ILE A 1 349 ? -23.687 -46.119 -7.970 1.00 15.46 378 ILE A C 1
ATOM 2597 O O . ILE A 1 349 ? -23.552 -46.015 -9.202 1.00 15.46 378 ILE A O 1
ATOM 2602 N N . PHE A 1 350 ? -23.121 -45.302 -7.086 1.00 14.57 379 PHE A N 1
ATOM 2603 C CA . PHE A 1 350 ? -22.150 -44.286 -7.441 1.00 14.12 379 PHE A CA 1
ATOM 2604 C C . PHE A 1 350 ? -20.817 -44.671 -6.817 1.00 13.75 379 PHE A C 1
ATOM 2605 O O . PHE A 1 350 ? -20.771 -45.413 -5.836 1.00 13.34 379 PHE A O 1
ATOM 2613 N N . ALA A 1 351 ? -19.733 -44.176 -7.400 1.00 13.46 380 ALA A N 1
ATOM 2614 C CA . ALA A 1 351 ? -18.400 -44.409 -6.853 1.00 13.22 380 ALA A CA 1
ATOM 2615 C C . ALA A 1 351 ? -17.551 -43.171 -6.987 1.00 13.15 380 ALA A C 1
ATOM 2616 O O . ALA A 1 351 ? -17.574 -42.497 -8.023 1.00 12.95 380 ALA A O 1
ATOM 2618 N N . ILE A 1 352 ? -16.806 -42.880 -5.920 1.00 12.93 381 ILE A N 1
ATOM 2619 C CA . ILE A 1 352 ? -15.912 -41.734 -5.862 1.00 13.30 381 ILE A CA 1
ATOM 2620 C C . ILE A 1 352 ? -14.576 -42.148 -5.241 1.00 13.29 381 ILE A C 1
ATOM 2621 O O . ILE A 1 352 ? -14.488 -43.164 -4.543 1.00 12.68 381 ILE A O 1
ATOM 2626 N N . GLY A 1 353 ? -13.548 -41.348 -5.508 1.00 13.59 382 GLY A N 1
ATOM 2627 C CA . GLY A 1 353 ? -12.218 -41.572 -4.967 1.00 13.77 382 GLY A CA 1
ATOM 2628 C C . GLY A 1 353 ? -11.449 -42.674 -5.673 1.00 14.32 382 GLY A C 1
ATOM 2629 O O . GLY A 1 353 ? -11.700 -42.962 -6.840 1.00 14.22 382 GLY A O 1
ATOM 2630 N N . ASP A 1 354 ? -10.520 -43.305 -4.954 1.00 14.85 383 ASP A N 1
ATOM 2631 C CA . ASP A 1 354 ? -9.585 -44.267 -5.559 1.00 15.56 383 ASP A CA 1
ATOM 2632 C C . ASP A 1 354 ? -10.235 -45.557 -6.072 1.00 15.53 383 ASP A C 1
ATOM 2633 O O . ASP A 1 354 ? -9.645 -46.242 -6.896 1.00 15.53 383 ASP A O 1
ATOM 2638 N N . ASN A 1 355 ? -11.428 -45.897 -5.586 1.00 15.70 384 ASN A N 1
ATOM 2639 C CA . ASN A 1 355 ? -12.165 -47.066 -6.090 1.00 15.62 384 ASN A CA 1
ATOM 2640 C C . ASN A 1 355 ? -12.939 -46.812 -7.382 1.00 16.27 384 ASN A C 1
ATOM 2641 O O . ASN A 1 355 ? -13.451 -47.758 -7.974 1.00 15.95 384 ASN A O 1
ATOM 2646 N N . ALA A 1 356 ? -12.995 -45.545 -7.807 1.00 17.10 385 ALA A N 1
ATOM 2647 C CA . ALA A 1 356 ? -13.651 -45.132 -9.042 1.00 18.08 385 ALA A CA 1
ATOM 2648 C C . ALA A 1 356 ? -12.623 -44.705 -10.090 1.00 19.48 385 ALA A C 1
ATOM 2649 O O . ALA A 1 356 ? -11.700 -43.946 -9.784 1.00 19.56 385 ALA A O 1
ATOM 2651 N N . PHE A 1 357 ? -12.793 -45.187 -11.317 1.00 20.74 386 PHE A N 1
ATOM 2652 C CA . PHE A 1 357 ? -11.997 -44.730 -12.456 1.00 23.05 386 PHE A CA 1
ATOM 2653 C C . PHE A 1 357 ? -12.819 -43.745 -13.299 1.00 22.63 386 PHE A C 1
ATOM 2654 O O . PHE A 1 357 ? -13.810 -44.127 -13.927 1.00 22.11 386 PHE A O 1
ATOM 2662 N N . ALA A 1 358 ? -12.400 -42.481 -13.282 1.00 22.73 387 ALA A N 1
ATOM 2663 C CA . ALA A 1 358 ? -13.032 -41.400 -14.045 1.00 23.43 387 ALA A CA 1
ATOM 2664 C C . ALA A 1 358 ? -12.020 -40.681 -14.949 1.00 23.58 387 ALA A C 1
ATOM 2665 O O . ALA A 1 358 ? -12.276 -39.561 -15.395 1.00 24.48 387 ALA A O 1
ATOM 2667 N N . GLY A 1 359 ? -10.884 -41.329 -15.214 1.00 22.83 388 GLY A N 1
ATOM 2668 C CA . GLY A 1 359 ? -9.783 -40.726 -15.963 1.00 23.11 388 GLY A CA 1
ATOM 2669 C C . GLY A 1 359 ? -8.969 -39.690 -15.201 1.00 22.75 388 GLY A C 1
ATOM 2670 O O . GLY A 1 359 ? -8.221 -38.927 -15.819 1.00 22.49 388 GLY A O 1
ATOM 2671 N N . LEU A 1 360 ? -9.091 -39.674 -13.869 1.00 21.55 389 LEU A N 1
ATOM 2672 C CA . LEU A 1 360 ? -8.468 -38.655 -13.020 1.00 20.96 389 LEU A CA 1
ATOM 2673 C C . LEU A 1 360 ? -7.476 -39.328 -12.074 1.00 20.44 389 LEU A C 1
ATOM 2674 O O . LEU A 1 360 ? -7.598 -40.521 -11.812 1.00 20.60 389 LEU A O 1
ATOM 2679 N N . PRO A 1 361 ? -6.501 -38.568 -11.543 1.00 20.04 390 PRO A N 1
ATOM 2680 C CA . PRO A 1 361 ? -5.508 -39.210 -10.673 1.00 19.67 390 PRO A CA 1
ATOM 2681 C C . PRO A 1 361 ? -6.093 -39.641 -9.311 1.00 18.51 390 PRO A C 1
ATOM 2682 O O . PRO A 1 361 ? -7.076 -39.053 -8.864 1.00 17.45 390 PRO A O 1
ATOM 2686 N N . PRO A 1 362 ? -5.511 -40.681 -8.677 1.00 18.06 391 PRO A N 1
ATOM 2687 C CA . PRO A 1 362 ? -6.002 -41.158 -7.388 1.00 17.31 391 PRO A CA 1
ATOM 2688 C C . PRO A 1 362 ? -5.490 -40.275 -6.257 1.00 16.76 391 PRO A C 1
ATOM 2689 O O . PRO A 1 362 ? -4.500 -40.599 -5.594 1.00 16.80 391 PRO A O 1
ATOM 2693 N N . THR A 1 363 ? -6.164 -39.149 -6.058 1.00 16.00 392 THR A N 1
ATOM 2694 C CA . THR A 1 363 ? -5.750 -38.161 -5.072 1.00 15.91 392 THR A CA 1
ATOM 2695 C C . THR A 1 363 ? -6.916 -37.765 -4.170 1.00 15.29 392 THR A C 1
ATOM 2696 O O . THR A 1 363 ? -8.085 -37.924 -4.529 1.00 14.09 392 THR A O 1
ATOM 2700 N N . ALA A 1 364 ? -6.572 -37.251 -2.995 1.00 15.15 393 ALA A N 1
ATOM 2701 C CA . ALA A 1 364 ? -7.552 -36.727 -2.051 1.00 15.63 393 ALA A CA 1
ATOM 2702 C C . ALA A 1 364 ? -8.310 -35.535 -2.638 1.00 15.68 393 ALA A C 1
ATOM 2703 O O . ALA A 1 364 ? -9.504 -35.382 -2.398 1.00 14.60 393 ALA A O 1
ATOM 2705 N N . GLN A 1 365 ? -7.605 -34.713 -3.414 1.00 16.65 394 GLN A N 1
ATOM 2706 C CA . GLN A 1 365 ? -8.202 -33.561 -4.103 1.00 17.89 394 GLN A CA 1
ATOM 2707 C C . GLN A 1 365 ? -9.345 -33.997 -5.026 1.00 16.78 394 GLN A C 1
ATOM 2708 O O . GLN A 1 365 ? -10.441 -33.422 -4.986 1.00 16.74 394 GLN A O 1
ATOM 2714 N N . VAL A 1 366 ? -9.095 -35.030 -5.828 1.00 15.94 395 VAL A N 1
ATOM 2715 C CA . VAL A 1 366 ? -10.125 -35.595 -6.710 1.00 15.46 395 VAL A CA 1
ATOM 2716 C C . VAL A 1 366 ? -11.301 -36.161 -5.891 1.00 15.11 395 VAL A C 1
ATOM 2717 O O . VAL A 1 366 ? -12.455 -35.874 -6.193 1.00 14.37 395 VAL A O 1
ATOM 2721 N N . ALA A 1 367 ? -11.000 -36.940 -4.853 1.00 14.80 396 ALA A N 1
ATOM 2722 C CA . ALA A 1 367 ? -12.035 -37.530 -3.993 1.00 14.88 396 ALA A CA 1
ATOM 2723 C C . ALA A 1 367 ? -12.938 -36.466 -3.373 1.00 15.31 396 ALA A C 1
ATOM 2724 O O . ALA A 1 367 ? -14.164 -36.607 -3.360 1.00 14.75 396 ALA A O 1
ATOM 2726 N N . HIS A 1 368 ? -12.324 -35.397 -2.879 1.00 15.91 397 HIS A N 1
ATOM 2727 C CA . HIS A 1 368 ? -13.057 -34.309 -2.239 1.00 17.21 397 HIS A CA 1
ATOM 2728 C C . HIS A 1 368 ? -13.993 -33.579 -3.208 1.00 16.58 397 HIS A C 1
ATOM 2729 O O . HIS A 1 368 ? -15.150 -33.300 -2.869 1.00 15.93 397 HIS A O 1
ATOM 2736 N N . GLN A 1 369 ? -13.496 -33.272 -4.405 1.00 16.35 398 GLN A N 1
ATOM 2737 C CA . GLN A 1 369 ? -14.324 -32.593 -5.414 1.00 16.39 398 GLN A CA 1
ATOM 2738 C C . GLN A 1 369 ? -15.464 -33.478 -5.911 1.00 15.84 398 GLN A C 1
ATOM 2739 O O . GLN A 1 369 ? -16.598 -33.011 -6.047 1.00 15.39 398 GLN A O 1
ATOM 2745 N N . GLU A 1 370 ? -15.161 -34.748 -6.175 1.00 15.37 399 GLU A N 1
ATOM 2746 C CA . GLU A 1 370 ? -16.186 -35.716 -6.555 1.00 15.45 399 GLU A CA 1
ATOM 2747 C C . GLU A 1 370 ? -17.289 -35.797 -5.502 1.00 15.19 399 GLU A C 1
ATOM 2748 O O . GLU A 1 370 ? -18.473 -35.763 -5.835 1.00 14.84 399 GLU A O 1
ATOM 2754 N N . ALA A 1 371 ? -16.889 -35.877 -4.237 1.00 15.47 400 ALA A N 1
ATOM 2755 C CA . ALA A 1 371 ? -17.833 -35.956 -3.123 1.00 15.65 400 ALA A CA 1
ATOM 2756 C C . ALA A 1 371 ? -18.731 -34.722 -3.028 1.00 16.40 400 ALA A C 1
ATOM 2757 O O . ALA A 1 371 ? -19.945 -34.850 -2.856 1.00 15.88 400 ALA A O 1
ATOM 2759 N N . GLU A 1 372 ? -18.139 -33.533 -3.146 1.00 17.15 401 GLU A N 1
ATOM 2760 C CA . GLU A 1 372 ? -18.912 -32.296 -3.051 1.00 18.49 401 GLU A CA 1
ATOM 2761 C C . GLU A 1 372 ? -19.896 -32.176 -4.217 1.00 17.65 401 GLU A C 1
ATOM 2762 O O . GLU A 1 372 ? -21.073 -31.880 -4.010 1.00 17.77 401 GLU A O 1
ATOM 2768 N N . TYR A 1 373 ? -19.411 -32.434 -5.430 1.00 16.77 402 TYR A N 1
ATOM 2769 C CA . TYR A 1 373 ? -20.267 -32.495 -6.614 1.00 16.46 402 TYR A CA 1
ATOM 2770 C C . TYR A 1 373 ? -21.445 -33.459 -6.418 1.00 16.13 402 TYR A C 1
ATOM 2771 O O . TYR A 1 373 ? -22.591 -33.109 -6.702 1.00 16.13 402 TYR A O 1
ATOM 2780 N N . LEU A 1 374 ? -21.158 -34.672 -5.955 1.00 15.72 403 LEU A N 1
ATOM 2781 C CA . LEU A 1 374 ? -22.200 -35.698 -5.823 1.00 15.92 403 LEU A CA 1
ATOM 2782 C C . LEU A 1 374 ? -23.251 -35.333 -4.767 1.00 16.24 403 LEU A C 1
ATOM 2783 O O . LEU A 1 374 ? -24.447 -35.508 -5.002 1.00 16.70 403 LEU A O 1
ATOM 2788 N N . ALA A 1 375 ? -22.811 -34.818 -3.623 1.00 16.51 404 ALA A N 1
ATOM 2789 C CA . ALA A 1 375 ? -23.732 -34.360 -2.576 1.00 17.17 404 ALA A CA 1
ATOM 2790 C C . ALA A 1 375 ? -24.689 -33.267 -3.078 1.00 18.04 404 ALA A C 1
ATOM 2791 O O . ALA A 1 375 ? -25.884 -33.297 -2.767 1.00 17.58 404 ALA A O 1
ATOM 2793 N N . LYS A 1 376 ? -24.164 -32.323 -3.860 1.00 19.09 405 LYS A N 1
ATOM 2794 C CA . LYS A 1 376 ? -24.997 -31.280 -4.474 1.00 20.50 405 LYS A CA 1
ATOM 2795 C C . LYS A 1 376 ? -25.986 -31.859 -5.489 1.00 19.43 405 LYS A C 1
ATOM 2796 O O . LYS A 1 376 ? -27.119 -31.381 -5.574 1.00 19.16 405 LYS A O 1
ATOM 2802 N N . ASN A 1 377 ? -25.576 -32.885 -6.240 1.00 18.29 406 ASN A N 1
ATOM 2803 C CA . ASN A 1 377 ? -26.517 -33.609 -7.111 1.00 18.28 406 ASN A CA 1
ATOM 2804 C C . ASN A 1 377 ? -27.655 -34.257 -6.320 1.00 18.47 406 ASN A C 1
ATOM 2805 O O . ASN A 1 377 ? -28.819 -34.183 -6.729 1.00 18.11 406 ASN A O 1
ATOM 2810 N N . PHE A 1 378 ? -27.324 -34.868 -5.184 1.00 18.36 407 PHE A N 1
ATOM 2811 C CA . PHE A 1 378 ? -28.346 -35.451 -4.300 1.00 18.79 407 PHE A CA 1
ATOM 2812 C C . PHE A 1 378 ? -29.348 -34.415 -3.757 1.00 19.67 407 PHE A C 1
ATOM 2813 O O . PHE A 1 378 ? -30.523 -34.740 -3.564 1.00 19.53 407 PHE A O 1
ATOM 2821 N N . ASP A 1 379 ? -28.904 -33.174 -3.543 1.00 20.69 408 ASP A N 1
ATOM 2822 C CA . ASP A 1 379 ? -29.828 -32.074 -3.207 1.00 22.08 408 ASP A CA 1
ATOM 2823 C C . ASP A 1 379 ? -30.870 -31.842 -4.291 1.00 22.48 408 ASP A C 1
ATOM 2824 O O . ASP A 1 379 ? -32.057 -31.702 -3.987 1.00 23.08 408 ASP A O 1
ATOM 2829 N N A LYS A 1 380 ? -30.420 -31.782 -5.543 0.50 22.56 409 LYS A N 1
ATOM 2830 N N B LYS A 1 380 ? -30.417 -31.784 -5.542 0.50 22.54 409 LYS A N 1
ATOM 2831 C CA A LYS A 1 380 ? -31.315 -31.593 -6.686 0.50 22.75 409 LYS A CA 1
ATOM 2832 C CA B LYS A 1 380 ? -31.305 -31.590 -6.687 0.50 22.76 409 LYS A CA 1
ATOM 2833 C C A LYS A 1 380 ? -32.191 -32.818 -6.946 0.50 22.68 409 LYS A C 1
ATOM 2834 C C B LYS A 1 380 ? -32.185 -32.815 -6.951 0.50 22.69 409 LYS A C 1
ATOM 2835 O O A LYS A 1 380 ? -33.352 -32.673 -7.331 0.50 22.83 409 LYS A O 1
ATOM 2836 O O B LYS A 1 380 ? -33.345 -32.667 -7.340 0.50 22.84 409 LYS A O 1
ATOM 2847 N N . MET A 1 381 ? -31.638 -34.013 -6.740 1.00 22.01 410 MET A N 1
ATOM 2848 C CA . MET A 1 381 ? -32.399 -35.273 -6.893 1.00 22.22 410 MET A CA 1
ATOM 2849 C C . MET A 1 381 ? -33.644 -35.358 -5.997 1.00 22.44 410 MET A C 1
ATOM 2850 O O . MET A 1 381 ? -34.681 -35.858 -6.423 1.00 21.95 410 MET A O 1
ATOM 2855 N N . ALA A 1 382 ? -33.540 -34.829 -4.779 1.00 23.40 411 ALA A N 1
ATOM 2856 C CA . ALA A 1 382 ? -34.674 -34.759 -3.840 1.00 24.56 411 ALA A CA 1
ATOM 2857 C C . ALA A 1 382 ? -35.847 -33.874 -4.292 1.00 25.67 411 ALA A C 1
ATOM 2858 O O . ALA A 1 382 ? -36.940 -33.979 -3.735 1.00 26.35 411 ALA A O 1
ATOM 2860 N N . GLN A 1 383 ? -35.613 -33.005 -5.276 1.00 26.62 412 GLN A N 1
ATOM 2861 C CA . GLN A 1 383 ? -36.648 -32.144 -5.848 1.00 27.68 412 GLN A CA 1
ATOM 2862 C C . GLN A 1 383 ? -37.421 -32.791 -6.998 1.00 26.85 412 GLN A C 1
ATOM 2863 O O . GLN A 1 383 ? -38.451 -32.261 -7.414 1.00 27.19 412 GLN A O 1
ATOM 2869 N N . ILE A 1 384 ? -36.926 -33.919 -7.510 1.00 26.42 413 ILE A N 1
ATOM 2870 C CA . ILE A 1 384 ? -37.455 -34.550 -8.717 1.00 26.24 413 ILE A CA 1
ATOM 2871 C C . ILE A 1 384 ? -38.028 -35.933 -8.343 1.00 26.93 413 ILE A C 1
ATOM 2872 O O . ILE A 1 384 ? -37.265 -36.839 -8.014 1.00 26.02 413 ILE A O 1
ATOM 2877 N N . PRO A 1 385 ? -39.375 -36.090 -8.368 1.00 27.53 414 PRO A N 1
ATOM 2878 C CA . PRO A 1 385 ? -40.062 -37.324 -7.931 1.00 28.44 414 PRO A CA 1
ATOM 2879 C C . PRO A 1 385 ? -39.545 -38.657 -8.478 1.00 29.85 414 PRO A C 1
ATOM 2880 O O . PRO A 1 385 ? -39.592 -39.657 -7.761 1.00 29.98 414 PRO A O 1
ATOM 2884 N N . ASN A 1 386 ? -39.061 -38.674 -9.716 1.00 32.30 415 ASN A N 1
ATOM 2885 C CA . ASN A 1 386 ? -38.511 -39.898 -10.322 1.00 35.27 415 ASN A CA 1
ATOM 2886 C C . ASN A 1 386 ? -37.314 -40.492 -9.559 1.00 36.41 415 ASN A C 1
ATOM 2887 O O . ASN A 1 386 ? -37.172 -41.709 -9.496 1.00 37.81 415 ASN A O 1
ATOM 2892 N N . PHE A 1 387 ? -36.469 -39.640 -8.978 1.00 37.16 416 PHE A N 1
ATOM 2893 C CA . PHE A 1 387 ? -35.358 -40.106 -8.127 1.00 37.80 416 PHE A CA 1
ATOM 2894 C C . PHE A 1 387 ? -35.806 -40.617 -6.744 1.00 40.63 416 PHE A C 1
ATOM 2895 O O . PHE A 1 387 ? -35.079 -41.380 -6.101 1.00 40.25 416 PHE A O 1
ATOM 2903 N N . GLN A 1 388 ? -36.983 -40.188 -6.283 1.00 43.67 417 GLN A N 1
ATOM 2904 C CA . GLN A 1 388 ? -37.460 -40.487 -4.924 1.00 45.84 417 GLN A CA 1
ATOM 2905 C C . GLN A 1 388 ? -38.499 -41.621 -4.873 1.00 47.50 417 GLN A C 1
ATOM 2906 O O . GLN A 1 388 ? -39.333 -41.663 -3.963 1.00 49.01 417 GLN A O 1
ATOM 2912 N N . LYS A 1 389 ? -38.442 -42.538 -5.840 1.00 49.59 418 LYS A N 1
ATOM 2913 C CA . LYS A 1 389 ? -39.288 -43.738 -5.841 1.00 51.66 418 LYS A CA 1
ATOM 2914 C C . LYS A 1 389 ? -38.600 -44.882 -6.585 1.00 51.25 418 LYS A C 1
ATOM 2915 O O . LYS A 1 389 ? -37.656 -44.656 -7.344 1.00 51.74 418 LYS A O 1
ATOM 2921 N N . LYS A 1 397 ? -30.599 -46.954 -20.112 1.00 40.54 426 LYS A N 1
ATOM 2922 C CA . LYS A 1 397 ? -29.891 -45.679 -20.099 1.00 39.70 426 LYS A CA 1
ATOM 2923 C C . LYS A 1 397 ? -29.886 -45.102 -18.677 1.00 37.81 426 LYS A C 1
ATOM 2924 O O . LYS A 1 397 ? -30.833 -44.424 -18.262 1.00 36.99 426 LYS A O 1
ATOM 2930 N N . ILE A 1 398 ? -28.810 -45.373 -17.942 1.00 34.84 427 ILE A N 1
ATOM 2931 C CA . ILE A 1 398 ? -28.767 -45.088 -16.497 1.00 33.26 427 ILE A CA 1
ATOM 2932 C C . ILE A 1 398 ? -28.727 -43.600 -16.133 1.00 32.70 427 ILE A C 1
ATOM 2933 O O . ILE A 1 398 ? -29.185 -43.223 -15.055 1.00 32.42 427 ILE A O 1
ATOM 2938 N N . ASP A 1 399 ? -28.191 -42.770 -17.029 1.00 31.35 428 ASP A N 1
ATOM 2939 C CA . ASP A 1 399 ? -28.071 -41.325 -16.799 1.00 31.02 428 ASP A CA 1
ATOM 2940 C C . ASP A 1 399 ? -29.197 -40.493 -17.441 1.00 30.17 428 ASP A C 1
ATOM 2941 O O . ASP A 1 399 ? -29.087 -39.267 -17.508 1.00 29.13 428 ASP A O 1
ATOM 2946 N N . LEU A 1 400 ? -30.269 -41.154 -17.891 1.00 29.58 429 LEU A N 1
ATOM 2947 C CA . LEU A 1 400 ? -31.366 -40.488 -18.603 1.00 29.43 429 LEU A CA 1
ATOM 2948 C C . LEU A 1 400 ? -31.987 -39.374 -17.772 1.00 27.67 429 LEU A C 1
ATOM 2949 O O . LEU A 1 400 ? -32.184 -38.267 -18.278 1.00 26.92 429 LEU A O 1
ATOM 2954 N N . LEU A 1 401 ? -32.280 -39.666 -16.505 1.00 26.34 430 LEU A N 1
ATOM 2955 C CA . LEU A 1 401 ? -32.878 -38.675 -15.602 1.00 26.17 430 LEU A CA 1
ATOM 2956 C C . LEU A 1 401 ? -31.939 -37.509 -15.312 1.00 24.81 430 LEU A C 1
ATOM 2957 O O . LEU A 1 401 ? -32.390 -36.367 -15.203 1.00 24.00 430 LEU A O 1
ATOM 2962 N N . PHE A 1 402 ? -30.642 -37.789 -15.186 1.00 23.56 431 PHE A N 1
ATOM 2963 C CA . PHE A 1 402 ? -29.648 -36.719 -15.050 1.00 22.47 431 PHE A CA 1
ATOM 2964 C C . PHE A 1 402 ? -29.612 -35.821 -16.298 1.00 23.15 431 PHE A C 1
ATOM 2965 O O . PHE A 1 402 ? -29.612 -34.588 -16.179 1.00 21.99 431 PHE A O 1
ATOM 2973 N N . GLU A 1 403 ? -29.623 -36.437 -17.479 1.00 24.33 432 GLU A N 1
ATOM 2974 C CA . GLU A 1 403 ? -29.601 -35.690 -18.748 1.00 26.51 432 GLU A CA 1
ATOM 2975 C C . GLU A 1 403 ? -30.894 -34.917 -19.032 1.00 25.95 432 GLU A C 1
ATOM 2976 O O . GLU A 1 403 ? -30.837 -33.739 -19.373 1.00 25.07 432 GLU A O 1
ATOM 2982 N N . GLU A 1 404 ? -32.040 -35.577 -18.877 1.00 26.52 433 GLU A N 1
ATOM 2983 C CA . GLU A 1 404 ? -33.356 -34.936 -19.053 1.00 27.30 433 GLU A CA 1
ATOM 2984 C C . GLU A 1 404 ? -33.546 -33.712 -18.165 1.00 25.65 433 GLU A C 1
ATOM 2985 O O . GLU A 1 404 ? -34.147 -32.728 -18.585 1.00 25.76 433 GLU A O 1
ATOM 2991 N N . ASN A 1 405 ? -33.037 -33.788 -16.938 1.00 24.32 434 ASN A N 1
ATOM 2992 C CA . ASN A 1 405 ? -33.164 -32.699 -15.968 1.00 23.52 434 ASN A CA 1
ATOM 2993 C C . ASN A 1 405 ? -32.004 -31.699 -15.980 1.00 23.10 434 ASN A C 1
ATOM 2994 O O . ASN A 1 405 ? -31.909 -30.847 -15.089 1.00 22.34 434 ASN A O 1
ATOM 2999 N N . ASN A 1 406 ? -31.149 -31.781 -17.005 1.00 22.56 435 ASN A N 1
ATOM 3000 C CA . ASN A 1 406 ? -30.101 -30.795 -17.246 1.00 22.53 435 ASN A CA 1
ATOM 3001 C C . ASN A 1 406 ? -29.119 -30.663 -16.081 1.00 22.34 435 ASN A C 1
ATOM 3002 O O . ASN A 1 406 ? -28.715 -29.558 -15.720 1.00 22.91 435 ASN A O 1
ATOM 3007 N N . PHE A 1 407 ? -28.742 -31.799 -15.497 1.00 21.86 436 PHE A N 1
ATOM 3008 C CA . PHE A 1 407 ? -27.675 -31.821 -14.494 1.00 21.70 436 PHE A CA 1
ATOM 3009 C C . PHE A 1 407 ? -26.361 -31.566 -15.219 1.00 21.93 436 PHE A C 1
ATOM 3010 O O . PHE A 1 407 ? -26.135 -32.130 -16.285 1.00 21.00 436 PHE A O 1
ATOM 3018 N N . LYS A 1 408 ? -25.500 -30.733 -14.642 1.00 23.08 437 LYS A N 1
ATOM 3019 C CA . LYS A 1 408 ? -24.159 -30.524 -15.189 1.00 24.08 437 LYS A CA 1
ATOM 3020 C C . LYS A 1 408 ? -23.302 -31.763 -14.909 1.00 23.17 437 LYS A C 1
ATOM 3021 O O . LYS A 1 408 ? -23.369 -32.315 -13.804 1.00 22.92 437 LYS A O 1
ATOM 3027 N N . PRO A 1 409 ? -22.494 -32.206 -15.891 1.00 22.49 438 PRO A N 1
ATOM 3028 C CA . PRO A 1 409 ? -21.542 -33.286 -15.601 1.00 21.68 438 PRO A CA 1
ATOM 3029 C C . PRO A 1 409 ? -20.452 -32.837 -14.622 1.00 21.00 438 PRO A C 1
ATOM 3030 O O . PRO A 1 409 ? -20.213 -31.633 -14.479 1.00 19.72 438 PRO A O 1
ATOM 3034 N N . PHE A 1 410 ? -19.817 -33.792 -13.944 1.00 20.36 439 PHE A N 1
ATOM 3035 C CA . PHE A 1 410 ? -18.705 -33.474 -13.043 1.00 19.99 439 PHE A CA 1
ATOM 3036 C C . PHE A 1 410 ? -17.521 -32.984 -13.866 1.00 20.52 439 PHE A C 1
ATOM 3037 O O . PHE A 1 410 ? -17.164 -33.615 -14.856 1.00 19.62 439 PHE A O 1
ATOM 3045 N N . LYS A 1 411 ? -16.933 -31.860 -13.457 1.00 21.71 440 LYS A N 1
ATOM 3046 C CA . LYS A 1 411 ? -15.725 -31.333 -14.095 1.00 23.47 440 LYS A CA 1
ATOM 3047 C C . LYS A 1 411 ? -14.678 -31.057 -13.035 1.00 22.26 440 LYS A C 1
ATOM 3048 O O . LYS A 1 411 ? -14.795 -30.099 -12.277 1.00 21.59 440 LYS A O 1
ATOM 3054 N N . TYR A 1 412 ? -13.668 -31.920 -12.986 1.00 21.90 441 TYR A N 1
ATOM 3055 C CA . TYR A 1 412 ? -12.545 -31.767 -12.063 1.00 21.93 441 TYR A CA 1
ATOM 3056 C C . TYR A 1 412 ? -11.794 -30.464 -12.333 1.00 22.19 441 TYR A C 1
ATOM 3057 O O . TYR A 1 412 ? -11.451 -30.174 -13.476 1.00 22.07 441 TYR A O 1
ATOM 3066 N N . ASN A 1 413 ? -11.577 -29.681 -11.281 1.00 22.71 442 ASN A N 1
ATOM 3067 C CA . ASN A 1 413 ? -10.762 -28.475 -11.341 1.00 23.73 442 ASN A CA 1
ATOM 3068 C C . ASN A 1 413 ? -9.432 -28.741 -10.627 1.00 23.40 442 ASN A C 1
ATOM 3069 O O . ASN A 1 413 ? -9.374 -28.750 -9.400 1.00 23.11 442 ASN A O 1
ATOM 3074 N N . ASP A 1 414 ? -8.377 -28.976 -11.405 1.00 23.90 443 ASP A N 1
ATOM 3075 C CA . ASP A 1 414 ? -7.033 -29.225 -10.865 1.00 24.44 443 ASP A CA 1
ATOM 3076 C C . ASP A 1 414 ? -6.507 -27.946 -10.202 1.00 24.33 443 ASP A C 1
ATOM 3077 O O . ASP A 1 414 ? -6.245 -26.960 -10.876 1.00 24.59 443 ASP A O 1
ATOM 3082 N N . LEU A 1 415 ? -6.393 -27.977 -8.875 1.00 23.65 444 LEU A N 1
ATOM 3083 C CA . LEU A 1 415 ? -5.919 -26.860 -8.066 1.00 24.36 444 LEU A CA 1
ATOM 3084 C C . LEU A 1 415 ? -4.413 -26.893 -7.773 1.00 23.82 444 LEU A C 1
ATOM 3085 O O . LEU A 1 415 ? -3.891 -25.989 -7.113 1.00 23.59 444 LEU A O 1
ATOM 3090 N N . GLY A 1 416 ? -3.728 -27.928 -8.255 1.00 22.68 445 GLY A N 1
ATOM 3091 C CA . GLY A 1 416 ? -2.285 -28.021 -8.156 1.00 22.84 445 GLY A CA 1
ATOM 3092 C C . GLY A 1 416 ? -1.812 -29.219 -7.360 1.00 22.67 445 GLY A C 1
ATOM 3093 O O . GLY A 1 416 ? -2.528 -30.214 -7.227 1.00 22.89 445 GLY A O 1
ATOM 3094 N N . ALA A 1 417 ? -0.598 -29.109 -6.829 1.00 22.39 446 ALA A N 1
ATOM 3095 C CA . ALA A 1 417 ? 0.061 -30.218 -6.148 1.00 21.99 446 ALA A CA 1
ATOM 3096 C C . ALA A 1 417 ? 1.099 -29.689 -5.155 1.00 21.45 446 ALA A C 1
ATOM 3097 O O . ALA A 1 417 ? 1.684 -28.624 -5.369 1.00 20.13 446 ALA A O 1
ATOM 3099 N N . LEU A 1 418 ? 1.287 -30.438 -4.068 1.00 20.82 447 LEU A N 1
ATOM 3100 C CA . LEU A 1 418 ? 2.233 -30.124 -3.004 1.00 20.73 447 LEU A CA 1
ATOM 3101 C C . LEU A 1 418 ? 3.030 -31.381 -2.641 1.00 19.31 447 LEU A C 1
ATOM 3102 O O . LEU A 1 418 ? 2.509 -32.499 -2.729 1.00 18.59 447 LEU A O 1
ATOM 3107 N N . ALA A 1 419 ? 4.292 -31.192 -2.252 1.00 17.45 448 ALA A N 1
ATOM 3108 C CA . ALA A 1 419 ? 5.138 -32.292 -1.777 1.00 16.58 448 ALA A CA 1
ATOM 3109 C C . ALA A 1 419 ? 6.235 -31.778 -0.858 1.00 16.03 448 ALA A C 1
ATOM 3110 O O . ALA A 1 419 ? 6.979 -30.874 -1.231 1.00 15.36 448 ALA A O 1
ATOM 3112 N N . TYR A 1 420 ? 6.325 -32.349 0.348 1.00 15.94 449 TYR A N 1
ATOM 3113 C CA . TYR A 1 420 ? 7.433 -32.064 1.265 1.00 15.32 449 TYR A CA 1
ATOM 3114 C C . TYR A 1 420 ? 8.638 -32.920 0.890 1.00 15.18 449 TYR A C 1
ATOM 3115 O O . TYR A 1 420 ? 8.479 -34.076 0.516 1.00 15.26 449 TYR A O 1
ATOM 3124 N N . LEU A 1 421 ? 9.841 -32.351 1.001 1.00 15.04 450 LEU A N 1
ATOM 3125 C CA . LEU A 1 421 ? 11.071 -32.996 0.510 1.00 15.36 450 LEU A CA 1
ATOM 3126 C C . LEU A 1 421 ? 12.129 -33.237 1.591 1.00 15.42 450 LEU A C 1
ATOM 3127 O O . LEU A 1 421 ? 13.262 -33.588 1.274 1.00 15.96 450 LEU A O 1
ATOM 3132 N N . GLY A 1 422 ? 11.763 -33.063 2.856 1.00 15.49 451 GLY A N 1
ATOM 3133 C CA . GLY A 1 422 ? 12.729 -33.070 3.961 1.00 15.90 451 GLY A CA 1
ATOM 3134 C C . GLY A 1 422 ? 13.481 -31.752 4.053 1.00 16.29 451 GLY A C 1
ATOM 3135 O O . GLY A 1 422 ? 13.421 -30.921 3.140 1.00 16.07 451 GLY A O 1
ATOM 3136 N N . SER A 1 423 ? 14.185 -31.571 5.164 1.00 17.07 452 SER A N 1
ATOM 3137 C CA . SER A 1 423 ? 15.032 -30.399 5.428 1.00 17.69 452 SER A CA 1
ATOM 3138 C C . SER A 1 423 ? 14.380 -29.038 5.131 1.00 18.03 452 SER A C 1
ATOM 3139 O O . SER A 1 423 ? 15.014 -28.149 4.556 1.00 17.79 452 SER A O 1
ATOM 3142 N N . GLU A 1 424 ? 13.117 -28.888 5.529 1.00 18.28 453 GLU A N 1
ATOM 3143 C CA . GLU A 1 424 ? 12.373 -27.625 5.387 1.00 18.87 453 GLU A CA 1
ATOM 3144 C C . GLU A 1 424 ? 12.288 -27.119 3.946 1.00 18.40 453 GLU A C 1
ATOM 3145 O O . GLU A 1 424 ? 12.353 -25.912 3.704 1.00 18.21 453 GLU A O 1
ATOM 3151 N N . ARG A 1 425 ? 12.149 -28.046 2.998 1.00 17.74 454 ARG A N 1
ATOM 3152 C CA . ARG A 1 425 ? 11.918 -27.708 1.606 1.00 17.74 454 ARG A CA 1
ATOM 3153 C C . ARG A 1 425 ? 10.687 -28.432 1.093 1.00 17.52 454 ARG A C 1
ATOM 3154 O O . ARG A 1 425 ? 10.450 -29.595 1.423 1.00 17.04 454 ARG A O 1
ATOM 3162 N N . ALA A 1 426 ? 9.896 -27.717 0.298 1.00 17.63 455 ALA A N 1
ATOM 3163 C CA . ALA A 1 426 ? 8.736 -28.284 -0.376 1.00 17.45 455 ALA A CA 1
ATOM 3164 C C . ALA A 1 426 ? 8.679 -27.749 -1.794 1.00 17.87 455 ALA A C 1
ATOM 3165 O O . ALA A 1 426 ? 9.330 -26.742 -2.110 1.00 18.12 455 ALA A O 1
ATOM 3167 N N . ILE A 1 427 ? 7.931 -28.441 -2.649 1.00 17.65 456 ILE A N 1
ATOM 3168 C CA . ILE A 1 427 ? 7.515 -27.885 -3.935 1.00 17.80 456 ILE A CA 1
ATOM 3169 C C . ILE A 1 427 ? 6.003 -27.723 -3.947 1.00 18.34 456 ILE A C 1
ATOM 3170 O O . ILE A 1 427 ? 5.276 -28.443 -3.252 1.00 17.40 456 ILE A O 1
ATOM 3175 N N . ALA A 1 428 ? 5.542 -26.756 -4.733 1.00 18.79 457 ALA A N 1
ATOM 3176 C CA . ALA A 1 428 ? 4.126 -26.440 -4.825 1.00 19.70 457 ALA A CA 1
ATOM 3177 C C . ALA A 1 428 ? 3.822 -25.854 -6.190 1.00 21.16 457 ALA A C 1
ATOM 3178 O O . ALA A 1 428 ? 4.592 -25.034 -6.699 1.00 21.72 457 ALA A O 1
ATOM 3180 N N . THR A 1 429 ? 2.732 -26.316 -6.796 1.00 22.27 458 THR A N 1
ATOM 3181 C CA . THR A 1 429 ? 2.127 -25.638 -7.931 1.00 23.88 458 THR A CA 1
ATOM 3182 C C . THR A 1 429 ? 0.688 -25.378 -7.535 1.00 25.18 458 THR A C 1
ATOM 3183 O O . THR A 1 429 ? -0.005 -26.287 -7.073 1.00 24.67 458 THR A O 1
ATOM 3187 N N . ILE A 1 430 ? 0.262 -24.128 -7.679 1.00 26.16 459 ILE A N 1
ATOM 3188 C CA . ILE A 1 430 ? -1.046 -23.684 -7.239 1.00 27.58 459 ILE A CA 1
ATOM 3189 C C . ILE A 1 430 ? -1.761 -23.104 -8.453 1.00 29.07 459 ILE A C 1
ATOM 3190 O O . ILE A 1 430 ? -1.240 -22.198 -9.112 1.00 27.41 459 ILE A O 1
ATOM 3195 N N . ARG A 1 431 ? -2.956 -23.613 -8.736 1.00 30.16 460 ARG A N 1
ATOM 3196 C CA . ARG A 1 431 ? -3.663 -23.256 -9.958 1.00 31.63 460 ARG A CA 1
ATOM 3197 C C . ARG A 1 431 ? -5.177 -23.331 -9.805 1.00 32.16 460 ARG A C 1
ATOM 3198 O O . ARG A 1 431 ? -5.691 -23.769 -8.780 1.00 30.15 460 ARG A O 1
ATOM 3206 N N . SER A 1 432 ? -5.873 -22.847 -10.827 1.00 33.97 461 SER A N 1
ATOM 3207 C CA . SER A 1 432 ? -7.320 -23.000 -10.952 1.00 36.05 461 SER A CA 1
ATOM 3208 C C . SER A 1 432 ? -7.693 -22.714 -12.404 1.00 38.86 461 SER A C 1
ATOM 3209 O O . SER A 1 432 ? -7.623 -21.569 -12.849 1.00 38.91 461 SER A O 1
ATOM 3212 N N . GLY A 1 433 ? -8.010 -23.772 -13.150 1.00 42.09 462 GLY A N 1
ATOM 3213 C CA . GLY A 1 433 ? -8.439 -23.667 -14.541 1.00 44.60 462 GLY A CA 1
ATOM 3214 C C . GLY A 1 433 ? -7.220 -23.751 -15.437 1.00 47.91 462 GLY A C 1
ATOM 3215 O O . GLY A 1 433 ? -6.412 -24.667 -15.306 1.00 49.32 462 GLY A O 1
ATOM 3216 N N . LYS A 1 434 ? -7.080 -22.799 -16.352 1.00 50.59 463 LYS A N 1
ATOM 3217 C CA . LYS A 1 434 ? -5.858 -22.679 -17.148 1.00 52.22 463 LYS A CA 1
ATOM 3218 C C . LYS A 1 434 ? -4.765 -21.911 -16.392 1.00 52.39 463 LYS A C 1
ATOM 3219 O O . LYS A 1 434 ? -3.592 -22.001 -16.755 1.00 54.23 463 LYS A O 1
ATOM 3225 N N . ARG A 1 435 ? -5.146 -21.184 -15.336 1.00 51.36 464 ARG A N 1
ATOM 3226 C CA . ARG A 1 435 ? -4.258 -20.237 -14.660 1.00 51.11 464 ARG A CA 1
ATOM 3227 C C . ARG A 1 435 ? -3.468 -20.865 -13.508 1.00 48.98 464 ARG A C 1
ATOM 3228 O O . ARG A 1 435 ? -4.043 -21.532 -12.647 1.00 46.94 464 ARG A O 1
ATOM 3236 N N . THR A 1 436 ? -2.157 -20.613 -13.501 1.00 46.06 465 THR A N 1
ATOM 3237 C CA . THR A 1 436 ? -1.255 -20.997 -12.415 1.00 43.51 465 THR A CA 1
ATOM 3238 C C . THR A 1 436 ? -0.930 -19.752 -11.582 1.00 42.44 465 THR A C 1
ATOM 3239 O O . THR A 1 436 ? -0.331 -18.803 -12.093 1.00 42.91 465 THR A O 1
ATOM 3243 N N . PHE A 1 437 ? -1.325 -19.761 -10.309 1.00 40.42 466 PHE A N 1
ATOM 3244 C CA . PHE A 1 437 ? -1.075 -18.638 -9.399 1.00 39.90 466 PHE A CA 1
ATOM 3245 C C . PHE A 1 437 ? 0.344 -18.652 -8.829 1.00 38.65 466 PHE A C 1
ATOM 3246 O O . PHE A 1 437 ? 0.951 -17.596 -8.653 1.00 38.32 466 PHE A O 1
ATOM 3254 N N . TYR A 1 438 ? 0.850 -19.844 -8.515 1.00 35.83 467 TYR A N 1
ATOM 3255 C CA . TYR A 1 438 ? 2.156 -20.002 -7.877 1.00 33.29 467 TYR A CA 1
ATOM 3256 C C . TYR A 1 438 ? 2.802 -21.301 -8.332 1.00 31.73 467 TYR A C 1
ATOM 3257 O O . TYR A 1 438 ? 2.126 -22.314 -8.513 1.00 29.69 467 TYR A O 1
ATOM 3266 N N . THR A 1 439 ? 4.115 -21.260 -8.520 1.00 30.59 468 THR A N 1
ATOM 3267 C CA . THR A 1 439 ? 4.893 -22.465 -8.766 1.00 30.53 468 THR A CA 1
ATOM 3268 C C . THR A 1 439 ? 6.303 -22.235 -8.232 1.00 29.42 468 THR A C 1
ATOM 3269 O O . THR A 1 439 ? 6.885 -21.170 -8.455 1.00 29.40 468 THR A O 1
ATOM 3273 N N . GLY A 1 440 ? 6.832 -23.200 -7.485 1.00 27.28 469 GLY A N 1
ATOM 3274 C CA . GLY A 1 440 ? 8.166 -23.052 -6.920 1.00 26.32 469 GLY A CA 1
ATOM 3275 C C . GLY A 1 440 ? 8.547 -24.045 -5.845 1.00 25.49 469 GLY A C 1
ATOM 3276 O O . GLY A 1 440 ? 7.777 -24.937 -5.489 1.00 24.03 469 GLY A O 1
ATOM 3277 N N . GLY A 1 441 ? 9.762 -23.862 -5.343 1.00 24.61 470 GLY A N 1
ATOM 3278 C CA . GLY A 1 441 ? 10.340 -24.700 -4.312 1.00 25.18 470 GLY A CA 1
ATOM 3279 C C . GLY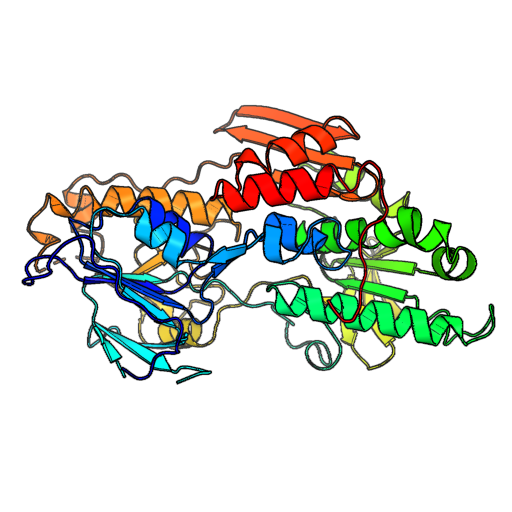 A 1 441 ? 11.323 -23.893 -3.492 1.00 25.44 470 GLY A C 1
ATOM 3280 O O . GLY A 1 441 ? 11.847 -22.876 -3.959 1.00 27.20 470 GLY A O 1
ATOM 3281 N N . GLY A 1 442 ? 11.580 -24.353 -2.276 1.00 24.55 471 GLY A N 1
ATOM 3282 C CA . GLY A 1 442 ? 12.434 -23.637 -1.337 1.00 23.95 471 GLY A CA 1
ATOM 3283 C C . GLY A 1 442 ? 11.808 -23.579 0.039 1.00 23.16 471 GLY A C 1
ATOM 3284 O O . GLY A 1 442 ? 10.831 -24.281 0.326 1.00 22.12 471 GLY A O 1
ATOM 3285 N N . LEU A 1 443 ? 12.378 -22.725 0.881 1.00 23.26 472 LEU A N 1
ATOM 3286 C CA . LEU A 1 443 ? 11.944 -22.564 2.269 1.00 23.60 472 LEU A CA 1
ATOM 3287 C C . LEU A 1 443 ? 10.562 -21.922 2.385 1.00 23.26 472 LEU A C 1
ATOM 3288 O O . LEU A 1 443 ? 9.731 -22.381 3.169 1.00 23.00 472 LEU A O 1
ATOM 3293 N N A MET A 1 444 ? 10.340 -20.857 1.615 0.50 23.18 473 MET A N 1
ATOM 3294 N N B MET A 1 444 ? 10.314 -20.861 1.623 0.50 23.45 473 MET A N 1
ATOM 3295 C CA A MET A 1 444 ? 9.045 -20.174 1.552 0.50 23.65 473 MET A CA 1
ATOM 3296 C CA B MET A 1 444 ? 9.012 -20.193 1.659 0.50 24.03 473 MET A CA 1
ATOM 3297 C C A MET A 1 444 ? 7.916 -21.128 1.157 0.50 22.29 473 MET A C 1
ATOM 3298 C C B MET A 1 444 ? 7.884 -21.102 1.129 0.50 22.52 473 MET A C 1
ATOM 3299 O O A MET A 1 444 ? 6.810 -21.048 1.694 0.50 21.64 473 MET A O 1
ATOM 3300 O O B MET A 1 444 ? 6.734 -20.964 1.552 0.50 21.96 473 MET A O 1
ATOM 3309 N N . THR A 1 445 ? 8.215 -22.028 0.224 1.00 21.45 474 THR A N 1
ATOM 3310 C CA . THR A 1 445 ? 7.257 -23.037 -0.244 1.00 20.75 474 THR A CA 1
ATOM 3311 C C . THR A 1 445 ? 6.926 -24.062 0.849 1.00 20.08 474 THR A C 1
ATOM 3312 O O . THR A 1 445 ? 5.797 -24.539 0.922 1.00 19.18 474 THR A O 1
ATOM 3316 N N . PHE A 1 446 ? 7.920 -24.406 1.670 1.00 19.38 475 PHE A N 1
ATOM 3317 C CA . PHE A 1 446 ? 7.701 -25.220 2.875 1.00 19.28 475 PHE A CA 1
ATOM 3318 C C . PHE A 1 446 ? 6.714 -24.548 3.838 1.00 19.71 475 PHE A C 1
ATOM 3319 O O . PHE A 1 446 ? 5.816 -25.207 4.364 1.00 18.82 475 PHE A O 1
ATOM 3327 N N . TYR A 1 447 ? 6.868 -23.243 4.063 1.00 20.48 476 TYR A N 1
ATOM 3328 C CA . TYR A 1 447 ? 5.918 -22.507 4.911 1.00 21.09 476 TYR A CA 1
ATOM 3329 C C . TYR A 1 447 ? 4.513 -22.522 4.299 1.00 20.41 476 TYR A C 1
ATOM 3330 O O . TYR A 1 447 ? 3.530 -22.730 5.009 1.00 19.43 476 TYR A O 1
ATOM 3339 N N . LEU A 1 448 ? 4.441 -22.323 2.983 1.00 20.20 477 LEU A N 1
ATOM 3340 C CA . LEU A 1 448 ? 3.187 -22.409 2.238 1.00 20.46 477 LEU A CA 1
ATOM 3341 C C . LEU A 1 448 ? 2.551 -23.797 2.348 1.00 19.62 477 LEU A C 1
ATOM 3342 O O . LEU A 1 448 ? 1.348 -23.915 2.568 1.00 19.08 477 LEU A O 1
ATOM 3347 N N . TRP A 1 449 ? 3.377 -24.830 2.181 1.00 18.66 478 TRP A N 1
ATOM 3348 C CA . TRP A 1 449 ? 2.968 -26.226 2.343 1.00 18.40 478 TRP A CA 1
ATOM 3349 C C . TRP A 1 449 ? 2.285 -26.458 3.700 1.00 18.10 478 TRP A C 1
ATOM 3350 O O . TRP A 1 449 ? 1.207 -27.060 3.757 1.00 17.34 478 TRP A O 1
ATOM 3361 N N . ARG A 1 450 ? 2.894 -25.950 4.771 1.00 17.88 479 ARG A N 1
ATOM 3362 C CA . ARG A 1 450 ? 2.326 -26.076 6.119 1.00 18.20 479 ARG A CA 1
ATOM 3363 C C . ARG A 1 450 ? 0.976 -25.374 6.270 1.00 18.50 479 ARG A C 1
ATOM 3364 O O . ARG A 1 450 ? 0.030 -25.954 6.805 1.00 16.91 479 ARG A O 1
ATOM 3372 N N . ILE A 1 451 ? 0.902 -24.133 5.788 1.00 19.16 480 ILE A N 1
ATOM 3373 C CA . ILE A 1 451 ? -0.323 -23.326 5.870 1.00 19.81 480 ILE A CA 1
ATOM 3374 C C . ILE A 1 451 ? -1.469 -23.975 5.085 1.00 19.92 480 ILE A C 1
ATOM 3375 O O . ILE A 1 451 ? -2.599 -24.056 5.578 1.00 19.86 480 ILE A O 1
ATOM 3380 N N . LEU A 1 452 ? -1.169 -24.420 3.869 1.00 20.14 481 LEU A N 1
ATOM 3381 C CA . LEU A 1 452 ? -2.168 -25.061 3.012 1.00 20.46 481 LEU A CA 1
ATOM 3382 C C . LEU A 1 452 ? -2.686 -26.373 3.591 1.00 20.55 481 LEU A C 1
ATOM 3383 O O . LEU A 1 452 ? -3.891 -26.631 3.543 1.00 19.91 481 LEU A O 1
ATOM 3388 N N A TYR A 1 453 ? -1.776 -27.196 4.114 0.50 20.37 482 TYR A N 1
ATOM 3389 N N B TYR A 1 453 ? -1.791 -27.191 4.138 0.50 20.33 482 TYR A N 1
ATOM 3390 C CA A TYR A 1 453 ? -2.143 -28.465 4.744 0.50 20.74 482 TYR A CA 1
ATOM 3391 C CA B TYR A 1 453 ? -2.205 -28.457 4.735 0.50 20.69 482 TYR A CA 1
ATOM 3392 C C A TYR A 1 453 ? -3.047 -28.248 5.957 0.50 20.73 482 TYR A C 1
ATOM 3393 C C B TYR A 1 453 ? -3.046 -28.269 5.987 0.50 20.73 482 TYR A C 1
ATOM 3394 O O A TYR A 1 453 ? -4.055 -28.939 6.093 0.50 20.69 482 TYR A O 1
ATOM 3395 O O B TYR A 1 453 ? -4.018 -28.995 6.177 0.50 20.80 482 TYR A O 1
ATOM 3412 N N . LEU A 1 454 ? -2.703 -27.276 6.806 1.00 21.04 483 LEU A N 1
ATOM 3413 C CA . LEU A 1 454 ? -3.556 -26.889 7.950 1.00 22.27 483 LEU A CA 1
ATOM 3414 C C . LEU A 1 454 ? -4.973 -26.491 7.535 1.00 22.58 483 LEU A C 1
ATOM 3415 O O . LEU A 1 454 ? -5.937 -26.916 8.165 1.00 22.96 483 LEU A O 1
ATOM 3420 N N . SER A 1 455 ? -5.086 -25.695 6.471 1.00 22.77 484 SER A N 1
ATOM 3421 C CA . SER A 1 455 ? -6.391 -25.252 5.965 1.00 22.96 484 SER A CA 1
ATOM 3422 C C . SER A 1 455 ? -7.235 -26.385 5.376 1.00 23.06 484 SER A C 1
ATOM 3423 O O . SER A 1 455 ? -8.458 -26.285 5.339 1.00 23.58 484 SER A O 1
ATOM 3426 N N . MET A 1 456 ? -6.582 -27.449 4.917 1.00 22.35 485 MET A N 1
ATOM 3427 C CA . MET A 1 456 ? -7.263 -28.587 4.304 1.00 22.95 485 MET A CA 1
ATOM 3428 C C . MET A 1 456 ? -7.700 -29.698 5.270 1.00 20.55 485 MET A C 1
ATOM 3429 O O . MET A 1 456 ? -8.464 -30.580 4.876 1.00 19.31 485 MET A O 1
ATOM 3434 N N . ILE A 1 457 ? -7.207 -29.672 6.509 1.00 19.21 486 ILE A N 1
ATOM 3435 C CA . ILE A 1 457 ? -7.652 -30.617 7.551 1.00 18.50 486 ILE A CA 1
ATOM 3436 C C . ILE A 1 457 ? -9.144 -30.388 7.827 1.00 18.15 486 ILE A C 1
ATOM 3437 O O . ILE A 1 457 ? -9.597 -29.241 7.889 1.00 18.11 486 ILE A O 1
ATOM 3442 N N . LEU A 1 458 ? -9.899 -31.478 7.964 1.00 17.82 487 LEU A N 1
ATOM 3443 C CA . LEU A 1 458 ? -11.367 -31.409 7.974 1.00 17.77 487 LEU A CA 1
ATOM 3444 C C . LEU A 1 458 ? -11.995 -31.069 9.323 1.00 18.11 487 LEU A C 1
ATOM 3445 O O . LEU A 1 458 ? -13.185 -30.748 9.368 1.00 19.42 487 LEU A O 1
ATOM 3450 N N . SER A 1 459 ? -11.233 -31.158 10.413 1.00 17.32 488 SER A N 1
ATOM 3451 C CA . SER A 1 459 ? -11.748 -30.846 11.747 1.00 17.02 488 SER A CA 1
ATOM 3452 C C . SER A 1 459 ? -10.842 -29.859 12.468 1.00 16.53 488 SER A C 1
ATOM 3453 O O . SER A 1 459 ? -9.614 -29.925 12.353 1.00 16.36 488 SER A O 1
ATOM 3456 N N . ALA A 1 460 ? -11.462 -28.956 13.224 1.00 16.12 489 ALA A N 1
ATOM 3457 C CA . ALA A 1 460 ? -10.741 -27.974 14.024 1.00 15.79 489 ALA A CA 1
ATOM 3458 C C . ALA A 1 460 ? -9.839 -28.635 15.074 1.00 14.88 489 ALA A C 1
ATOM 3459 O O . ALA A 1 460 ? -8.733 -28.155 15.324 1.00 14.26 489 ALA A O 1
ATOM 3461 N N . ARG A 1 461 ? -10.312 -29.727 15.685 1.00 14.32 490 ARG A N 1
ATOM 3462 C CA . ARG A 1 461 ? -9.507 -30.472 16.664 1.00 14.02 490 ARG A CA 1
ATOM 3463 C C . ARG A 1 461 ? -8.182 -30.921 16.042 1.00 14.18 490 ARG A C 1
ATOM 3464 O O . ARG A 1 461 ? -7.113 -30.633 16.578 1.00 13.90 490 ARG A O 1
ATOM 3472 N N . SER A 1 462 ? -8.271 -31.619 14.912 1.00 14.42 491 SER A N 1
ATOM 3473 C CA . SER A 1 462 ? -7.083 -32.140 14.221 1.00 14.96 491 SER A CA 1
ATOM 3474 C C . SER A 1 462 ? -6.147 -30.999 13.789 1.00 15.22 491 SER A C 1
ATOM 3475 O O . SER A 1 462 ? -4.926 -31.094 13.945 1.00 14.61 491 SER A O 1
ATOM 3478 N N . ARG A 1 463 ? -6.727 -29.909 13.291 1.00 16.03 492 ARG A N 1
ATOM 3479 C CA . ARG A 1 463 ? -5.956 -28.720 12.912 1.00 17.19 492 ARG A CA 1
ATOM 3480 C C . ARG A 1 463 ? -5.152 -28.145 14.091 1.00 16.08 492 ARG A C 1
ATOM 3481 O O . ARG A 1 463 ? -3.962 -27.847 13.941 1.00 15.54 492 ARG A O 1
ATOM 3489 N N . LEU A 1 464 ? -5.784 -28.013 15.256 1.00 15.10 493 LEU A N 1
ATOM 3490 C CA . LEU A 1 464 ? -5.084 -27.507 16.446 1.00 14.79 493 LEU A CA 1
ATOM 3491 C C . LEU A 1 464 ? -3.968 -28.463 16.899 1.00 14.21 493 LEU A C 1
ATOM 3492 O O . LEU A 1 464 ? -2.870 -28.022 17.260 1.00 13.48 493 LEU A O 1
ATOM 3497 N N . LYS A 1 465 ? -4.257 -29.763 16.882 1.00 13.65 494 LYS A N 1
ATOM 3498 C CA . LYS A 1 465 ? -3.274 -30.762 17.307 1.00 13.68 494 LYS A CA 1
ATOM 3499 C C . LYS A 1 465 ? -2.033 -30.775 16.405 1.00 13.36 494 LYS A C 1
ATOM 3500 O O . LYS A 1 465 ? -0.922 -30.830 16.907 1.00 13.17 494 LYS A O 1
ATOM 3506 N N . VAL A 1 466 ? -2.228 -30.690 15.091 1.00 13.43 495 VAL A N 1
ATOM 3507 C CA . VAL A 1 466 ? -1.110 -30.630 14.138 1.00 13.77 495 VAL A CA 1
ATOM 3508 C C . VAL A 1 466 ? -0.302 -29.339 14.338 1.00 14.30 495 VAL A C 1
ATOM 3509 O O . VAL A 1 466 ? 0.931 -29.365 14.344 1.00 13.92 495 VAL A O 1
ATOM 3513 N N . PHE A 1 467 ? -1.014 -28.225 14.493 1.00 14.99 496 PHE A N 1
ATOM 3514 C CA . PHE A 1 467 ? -0.407 -26.926 14.795 1.00 15.92 496 PHE A CA 1
ATOM 3515 C C . PHE A 1 467 ? 0.495 -27.009 16.028 1.00 15.48 496 PHE A C 1
ATOM 3516 O O . PHE A 1 467 ? 1.656 -26.588 15.983 1.00 15.16 496 PHE A O 1
ATOM 3524 N N . PHE A 1 468 ? -0.027 -27.585 17.109 1.00 15.29 497 PHE A N 1
ATOM 3525 C CA . PHE A 1 468 ? 0.764 -27.786 18.330 1.00 15.47 497 PHE A CA 1
ATOM 3526 C C . PHE A 1 468 ? 1.953 -28.735 18.136 1.00 15.19 497 PHE A C 1
ATOM 3527 O O . PHE A 1 468 ? 3.027 -28.483 18.688 1.00 15.05 497 PHE A O 1
ATOM 3535 N N . ASP A 1 469 ? 1.770 -29.805 17.361 1.00 14.92 498 ASP A N 1
ATOM 3536 C CA . ASP A 1 469 ? 2.876 -30.714 17.042 1.00 15.03 498 ASP A CA 1
ATOM 3537 C C . ASP A 1 469 ? 4.019 -29.958 16.372 1.00 15.09 498 ASP A C 1
ATOM 3538 O O . ASP A 1 469 ? 5.176 -30.161 16.724 1.00 14.80 498 ASP A O 1
ATOM 3543 N N . TRP A 1 470 ? 3.687 -29.083 15.424 1.00 15.27 499 TRP A N 1
ATOM 3544 C CA . TRP A 1 470 ? 4.710 -28.315 14.702 1.00 15.71 499 TRP A CA 1
ATOM 3545 C C . TRP A 1 470 ? 5.407 -27.274 15.583 1.00 16.23 499 TRP A C 1
ATOM 3546 O O . TRP A 1 470 ? 6.613 -27.077 15.457 1.00 16.62 499 TRP A O 1
ATOM 3557 N N . ILE A 1 471 ? 4.661 -26.622 16.470 1.00 17.26 500 ILE A N 1
ATOM 3558 C CA . ILE A 1 471 ? 5.257 -25.675 17.419 1.00 18.50 500 ILE A CA 1
ATOM 3559 C C . ILE A 1 471 ? 6.243 -26.370 18.353 1.00 19.23 500 ILE A C 1
ATOM 3560 O O . ILE A 1 471 ? 7.359 -25.874 18.536 1.00 19.39 500 ILE A O 1
ATOM 3565 N N A LYS A 1 472 ? 5.823 -27.491 18.937 0.50 19.48 501 LYS A N 1
ATOM 3566 N N B LYS A 1 472 ? 5.835 -27.501 18.945 0.50 19.41 501 LYS A N 1
ATOM 3567 C CA A LYS A 1 472 ? 6.679 -28.302 19.804 0.50 19.96 501 LYS A CA 1
ATOM 3568 C CA B LYS A 1 472 ? 6.731 -28.301 19.803 0.50 19.82 501 LYS A CA 1
ATOM 3569 C C A LYS A 1 472 ? 7.975 -28.727 19.101 0.50 20.21 501 LYS A C 1
ATOM 3570 C C B LYS A 1 472 ? 8.012 -28.647 19.071 0.50 20.07 501 LYS A C 1
ATOM 3571 O O A LYS A 1 472 ? 9.047 -28.720 19.708 0.50 20.29 501 LYS A O 1
ATOM 3572 O O B LYS A 1 472 ? 9.106 -28.511 19.622 0.50 19.92 501 LYS A O 1
ATOM 3583 N N . LEU A 1 473 ? 7.858 -29.070 17.818 1.00 20.42 502 LEU A N 1
ATOM 3584 C CA . LEU A 1 473 ? 8.985 -29.449 16.971 1.00 21.11 502 LEU A CA 1
ATOM 3585 C C . LEU A 1 473 ? 10.000 -28.324 16.721 1.00 21.23 502 LEU A C 1
ATOM 3586 O O . LEU A 1 473 ? 11.185 -28.591 16.540 1.00 22.51 502 LEU A O 1
ATOM 3591 N N . ALA A 1 474 ? 9.536 -27.075 16.710 1.00 20.99 503 ALA A N 1
ATOM 3592 C CA . ALA A 1 474 ? 10.431 -25.919 16.602 1.00 21.20 503 ALA A CA 1
ATOM 3593 C C . ALA A 1 474 ? 11.394 -25.765 17.793 1.00 21.02 503 ALA A C 1
ATOM 3594 O O . ALA A 1 474 ? 12.475 -25.190 17.641 1.00 21.05 503 ALA A O 1
ATOM 3596 N N . PHE A 1 475 ? 10.997 -26.265 18.964 1.00 20.54 504 PHE A N 1
ATOM 3597 C CA . PHE A 1 475 ? 11.796 -26.163 20.188 1.00 20.56 504 PHE A CA 1
ATOM 3598 C C . PHE A 1 475 ? 12.372 -27.477 20.717 1.00 19.90 504 PHE A C 1
ATOM 3599 O O . PHE A 1 475 ? 13.374 -27.459 21.440 1.00 19.35 504 PHE A O 1
ATOM 3607 N N . PHE A 1 476 ? 11.755 -28.608 20.380 1.00 18.81 505 PHE A N 1
ATOM 3608 C CA . PHE A 1 476 ? 12.154 -29.895 20.945 1.00 18.65 505 PHE A CA 1
ATOM 3609 C C . PHE A 1 476 ? 12.256 -30.977 19.878 1.00 18.98 505 PHE A C 1
ATOM 3610 O O . PHE A 1 476 ? 11.737 -30.835 18.768 1.00 18.96 505 PHE A O 1
ATOM 3618 N N . LYS A 1 477 ? 12.949 -32.057 20.223 1.00 19.21 506 LYS A N 1
ATOM 3619 C CA . LYS A 1 477 ? 13.067 -33.202 19.334 1.00 19.63 506 LYS A CA 1
ATOM 3620 C C . LYS A 1 477 ? 11.722 -33.913 19.247 1.00 18.82 506 LYS A C 1
ATOM 3621 O O . LYS A 1 477 ? 10.863 -33.760 20.120 1.00 19.55 506 LYS A O 1
ATOM 3627 N N . ARG A 1 478 ? 11.549 -34.681 18.181 1.00 17.39 507 ARG A N 1
ATOM 3628 C CA . ARG A 1 478 ? 10.366 -35.508 18.004 1.00 16.44 507 ARG A CA 1
ATOM 3629 C C . ARG A 1 478 ? 10.346 -36.604 19.066 1.00 16.10 507 ARG A C 1
ATOM 3630 O O . ARG A 1 478 ? 11.393 -37.020 19.558 1.00 16.46 507 ARG A O 1
ATOM 3638 N N . ASP A 1 479 ? 9.154 -37.066 19.420 1.00 15.78 508 ASP A N 1
ATOM 3639 C CA . ASP A 1 479 ? 9.012 -38.266 20.237 1.00 15.81 508 ASP A CA 1
ATOM 3640 C C . ASP A 1 479 ? 9.074 -39.464 19.304 1.00 15.48 508 ASP A C 1
ATOM 3641 O O . ASP A 1 479 ? 8.298 -39.546 18.353 1.00 15.46 508 ASP A O 1
ATOM 3646 N N . PHE A 1 480 ? 10.022 -40.360 19.553 1.00 14.99 509 PHE A N 1
ATOM 3647 C CA . PHE A 1 480 ? 10.179 -41.565 18.752 1.00 15.01 509 PHE A CA 1
ATOM 3648 C C . PHE A 1 480 ? 10.226 -42.744 19.706 1.00 15.46 509 PHE A C 1
ATOM 3649 O O . PHE A 1 480 ? 11.296 -43.302 19.983 1.00 15.53 509 PHE A O 1
ATOM 3657 N N . PHE A 1 481 ? 9.050 -43.085 20.230 1.00 15.84 510 PHE A N 1
ATOM 3658 C CA . PHE A 1 481 ? 8.900 -44.123 21.255 1.00 16.82 510 PHE A CA 1
ATOM 3659 C C . PHE A 1 481 ? 8.314 -45.383 20.632 1.00 17.80 510 PHE A C 1
ATOM 3660 O O . PHE A 1 481 ? 7.234 -45.330 20.061 1.00 17.39 510 PHE A O 1
ATOM 3668 N N A LYS A 1 482 ? 9.025 -46.503 20.765 0.50 18.68 511 LYS A N 1
ATOM 3669 N N B LYS A 1 482 ? 9.006 -46.515 20.743 0.50 18.80 511 LYS A N 1
ATOM 3670 C CA A LYS A 1 482 ? 8.563 -47.795 20.252 0.50 19.74 511 LYS A CA 1
ATOM 3671 C CA B LYS A 1 482 ? 8.489 -47.761 20.167 0.50 19.95 511 LYS A CA 1
ATOM 3672 C C A LYS A 1 482 ? 7.251 -48.256 20.893 0.50 20.44 511 LYS A C 1
ATOM 3673 C C B LYS A 1 482 ? 7.248 -48.298 20.900 0.50 20.57 511 LYS A C 1
ATOM 3674 O O A LYS A 1 482 ? 6.422 -48.878 20.231 0.50 21.53 511 LYS A O 1
ATOM 3675 O O B LYS A 1 482 ? 6.462 -49.031 20.302 0.50 21.65 511 LYS A O 1
ATOM 3686 N N . GLY A 1 483 ? 7.063 -47.921 22.168 1.00 21.16 512 GLY A N 1
ATOM 3687 C CA . GLY A 1 483 ? 5.877 -48.322 22.948 1.00 21.56 512 GLY A CA 1
ATOM 3688 C C . GLY A 1 483 ? 4.680 -47.372 22.983 1.00 22.02 512 GLY A C 1
ATOM 3689 O O . GLY A 1 483 ? 3.648 -47.722 23.565 1.00 22.37 512 GLY A O 1
ATOM 3690 N N . LEU A 1 484 ? 4.792 -46.188 22.373 1.00 21.67 513 LEU A N 1
ATOM 3691 C CA . LEU A 1 484 ? 3.696 -45.194 22.366 1.00 22.17 513 LEU A CA 1
ATOM 3692 C C . LEU A 1 484 ? 3.531 -44.545 20.996 1.00 22.43 513 LEU A C 1
ATOM 3693 O O . LEU A 1 484 ? 2.456 -44.049 20.668 1.00 21.84 513 LEU A O 1
#

GO terms:
  GO:0005739 mitochondrion (C, IDA)
  GO:0005759 mitochondrial matrix (C, IDA)
  GO:0006120 mitochondrial electron transport, NADH to ubiquinone (P, IDA)
  GO:0120555 NADH dehydrogenase (ubiquinone) (non-electrogenic) activity (F, IDA)
  GO:0005739 mitochondrion (C, HDA)
  GO:0005759 mitochondrial matrix (C, IMP)
  GO:0043065 positive regulation of apoptotic process (P, IMP)
  GO:0042802 identical protein binding (F, IPI)

Nearest PDB structures (foldseek):
  5yjw-assembly1_A-2  TM=1.002E+00  e=9.190E-99  Saccharomyces cerevisiae S288C
  4g6h-assembly1_A  TM=9.759E-01  e=9.922E-87  Saccharomyces cerevisiae S288C
  4g74-assembly1_B  TM=9.719E-01  e=2.650E-84  Saccharomyces cerevisiae S288C
  4g74-assembly1_A  TM=9.620E-01  e=5.595E-85  Saccharomyces cerevisiae S288C
  5jwb-assembly1_H  TM=9.161E-01  e=4.239E-42  Plasmodium falciparum 3D7

Organism: Saccharomyces cerevisiae (strain ATCC 204508 / S288c) (NCBI:txid559292)

Radius of gyration: 23.2 Å; Cα contacts (8 Å, |Δi|>4): 998; chains: 1; bounding box: 73×43×45 Å

Foldseek 3Di:
DWFAPLWDKDPLDDQDDLAFEEEEEDDELQRLLLLLQFQCVRYVYEYEELDQWYFLQLCLLLDLLFLFDLVLGIGGPVVSQVVHNHMYTYGNWHFPAQDQVQQWTDTDHPRTDTHHGPFYEYEHAFDADPVPAAPCVVAAAERDDSVSSLVQLLQLVVLLVVLVVDDLPDVSSLLSLEEEFEAQAQSSLSNQQSVLQQLVPPVCVPPVSSSVSHEYEYEYQAQWGHVQDPPVQRVVLVVVLVVSRYHYHYNWDFRHDDNFWTKIWHQDPVRDIDIDIGGHRHYYYYDDTWADNNFQNVLVVAVVSVPPTQAFEADQLQARPRHLRYGYAARRYDDPDDRDSLRSSQSSNLNSVVSVVLSVDVVSSVVNCPVVVVVVPDGRDRWDQWDKHDRHPQKIWIWGAGDPDTPDGDMDNVSSVVNLVVSLVPRDDPSSSVSSVVSNVCVVPDRRDSDSVD

InterPro domains:
  IPR023753 FAD/NAD(P)-binding domain [PF07992] (55-400)
  IPR036188 FAD/NAD(P)-binding domain superfamily [SSF51905] (54-281)
  IPR036188 FAD/NAD(P)-binding domain superfamily [SSF51905] (225-409)
  IPR045024 Alternative NADH dehydrogenase [PTHR43706] (50-509)
  IPR054585 External alternative NADH-ubiquinone oxidoreductase-like, C-terminal domain [PF22366] (444-508)

Sequence (454 aa):
SSGAGPTSFKTMKVIDDPSDKPNVLILGSGWGAISFLKHIDTKKYNVSIISPRSYFLFTPLLPSAPVGTVDEKSIIEPIVNFALKKKGN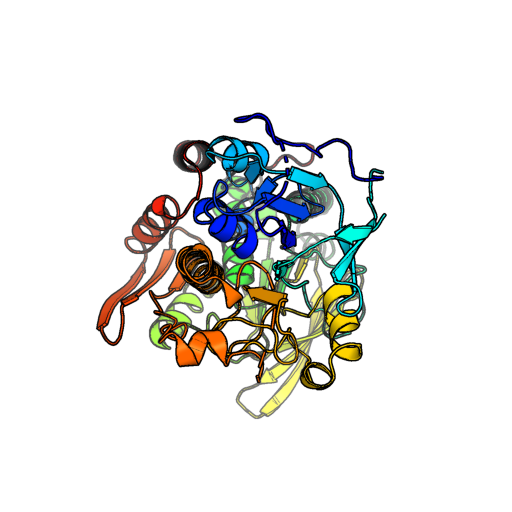VTYYEAEATSINPDDRNTVTIKSLSAAEIKYDYLISAVGAEPNTFGIPGVTDYGHFLKEIPNSLEIRRTFAANLEKANLLPKGDPERRRRLLSIVVVGGGPTGVEAAGELQQDYVHQDLRKFLPALAEEVQIHLVEALPIVLNMFEKKLSSYAQSSHLENTSSIKVHLRRTAVAKVEEKQLLAKTKHEDGKITEETIPYGTLIWATGNNKARPVITDLFKKIPEQNSSKRGLAVNDFLQVKGSNNIFAIGDNAFAGLPPTAQVAHQEAEYLAKNFDKKMAQIPNFQKKIDLLFEENNFKPFKYNDLGALAYLGSERAIATIRSGKRTFYTGGGLMMTFYLWRILYYLSMILSARSRLKVFFDWIKKLAFFKRDFFKKGL